Protein AF-A0A317VTD8-F1 (afdb_monomer_lite)

Secondary structure (DSSP, 8-state):
--GGGGGS---------------PPP---TTTTS-HHHHHHHHHHHHGGGGHHHHHHHHHHHHHH-TT-SS-HHHHHHHHHHHHHS--SS------------TT--GGGGGGGTSGGG--HHHHHHHHHHHHHHHHTT--GGGG-STTHHHHHHHHHHHHHHHHHHHHHHHHHHS---HHHHHHHHHHHHHHHHHS-TT-HHHHHHHHHHHHHHHHTTTTTT-S---HHHHHHHHHHHHHHHHHHHHHHHHHHHHHHHHHHHS---HHHHHHHHHHHHHHHHHHHTS-GGGS--GGGGGTT--HHHHHHHHHHHHHHHHHHHHHHHHHHHH-GGGHHHHHHHHHHHHHHHHHHHHH-SSGGGSSS-GGGGGG-SS--------HHHHHHHHHHHHHHHHT--

Organism: NCBI:txid1450535

pLDDT: mean 75.21, std 20.93, range [24.88, 95.81]

Sequence (402 aa):
MSFVDALAEDREMGSISASPLSFERPDYSGLASLPPYWVYKTREVLQCLDDLSTIYQLVREFYDVSQAAAVPAPLILNALEQMYIEDIQHPQITTLSSLVIPNRLEGNAFHELSTGKQLRLDIIGVLCAIAGQACCFALGQDKFRGPTGAARRAEFPKRMMVINDLVTTICRMVTLTNDLTIWTLHESVLISSLVHSYPSSVTWHRLGGLSTSIFEMGLHRDFGNPPIFLRESRHQVHRRSSWNRVRFLMSTFWEEILELSLDYPSSKTADQLRDISRRCQPTWESLPGHLHFSPTCWMQGLPVSVCLMLTLAYLTYLYNEFLMERLLVRHDPHSGNQLLDVSMKILSTVLTVAQHREHTLLLYGFPSASHTRNGKTLPYKGARGALIRDVSVFTSRLETIS

Radius of gyration: 23.27 Å; chains: 1; bounding box: 55×65×68 Å

Foldseek 3Di:
DDPLVLQDPPPDDDDDDDDDDDDDDDDAPQLVPDDPVLNVVVVVLVVVCVCLVLLLQLLVVLVVQDLAQLADPLLLNLLSVQCVVPVPPDAPCHDLDEQDDDQPDDSNCNSVCCHDNNPALLSSLLSLLSSLLSLLLVGSLVVQDDDCSVVCSLCSLVSSLVSLVSSLVSSVVRYDLDLSNLSSLLSNLVSCCSNVNLADPVSVVSLVVSSVSCVVVPLSVLDDDHHPSSSSSSVSSVVSSLLSVLLSVLVVLVVQLVVLVPDDDDPVSLVSLVVSVVVLVVVVVSHPPQLAADLCCVVPPDRPNSNVSSLVSVLSSLVSQLSSLVSNCVVPVVSCPSNVVSVVVNLVSVVSVVVVDDRNPSNDRDSPVVVPPPDDDDPDDDDPVVSVVVVVVVVVSVVVPD

Structure (mmCIF, N/CA/C/O backbone):
data_AF-A0A317VTD8-F1
#
_entry.id   AF-A0A317VTD8-F1
#
loop_
_atom_site.group_PDB
_atom_site.id
_atom_site.type_symbol
_atom_site.label_atom_id
_atom_site.label_alt_id
_atom_site.label_comp_id
_atom_site.label_asym_id
_atom_site.label_entity_id
_atom_site.label_seq_id
_atom_site.pdbx_PDB_ins_code
_atom_site.Cartn_x
_atom_site.Cartn_y
_atom_site.Cartn_z
_atom_site.occupancy
_atom_site.B_iso_or_equiv
_atom_site.auth_seq_id
_atom_site.auth_comp_id
_atom_site.auth_asym_id
_atom_site.auth_atom_id
_atom_site.pdbx_PDB_model_num
ATOM 1 N N . MET A 1 1 ? 15.425 -22.723 -1.576 1.00 32.25 1 MET A N 1
ATOM 2 C CA . MET A 1 1 ? 14.014 -22.350 -1.382 1.00 32.25 1 MET A CA 1
ATOM 3 C C . MET A 1 1 ? 13.841 -21.010 -2.067 1.00 32.25 1 MET A C 1
ATOM 5 O O . MET A 1 1 ? 14.372 -20.016 -1.586 1.00 32.25 1 MET A O 1
ATOM 9 N N . SER A 1 2 ? 13.305 -21.033 -3.283 1.00 29.88 2 SER A N 1
ATOM 10 C CA . SER A 1 2 ? 13.104 -19.845 -4.109 1.00 29.88 2 SER A CA 1
ATOM 11 C C . SER A 1 2 ? 11.968 -19.012 -3.519 1.00 29.88 2 SER A C 1
ATOM 13 O O . SER A 1 2 ? 11.004 -19.564 -2.998 1.00 29.88 2 SER A O 1
ATOM 15 N N . PHE A 1 3 ? 12.040 -17.684 -3.617 1.00 34.22 3 PHE A N 1
ATOM 16 C CA . PHE A 1 3 ? 10.937 -16.789 -3.237 1.00 34.22 3 PHE A CA 1
ATOM 17 C C . PHE A 1 3 ? 9.629 -17.122 -3.988 1.00 34.22 3 PHE A C 1
ATOM 19 O O . PHE A 1 3 ? 8.538 -16.889 -3.472 1.00 34.22 3 PHE A O 1
ATOM 26 N N . VAL A 1 4 ? 9.748 -17.733 -5.173 1.00 39.44 4 VAL A N 1
ATOM 27 C CA . VAL A 1 4 ? 8.636 -18.240 -5.991 1.00 39.44 4 VAL A CA 1
ATOM 28 C C . VAL A 1 4 ? 7.929 -19.432 -5.330 1.00 39.44 4 VAL A C 1
ATOM 30 O O . VAL A 1 4 ? 6.712 -19.551 -5.451 1.00 39.44 4 VAL A O 1
ATOM 33 N N . ASP A 1 5 ? 8.638 -20.254 -4.548 1.00 39.16 5 ASP A N 1
ATOM 34 C CA . ASP A 1 5 ? 8.056 -21.426 -3.872 1.00 39.16 5 ASP A CA 1
ATOM 35 C C . ASP A 1 5 ? 6.982 -21.005 -2.849 1.00 39.16 5 ASP A C 1
ATOM 37 O O . ASP A 1 5 ? 6.020 -21.727 -2.621 1.00 39.16 5 ASP A O 1
ATOM 41 N N . ALA A 1 6 ? 7.080 -19.794 -2.282 1.00 41.59 6 ALA A N 1
ATOM 42 C CA . ALA A 1 6 ? 6.086 -19.245 -1.352 1.00 41.59 6 ALA A CA 1
ATOM 43 C C . ALA A 1 6 ? 4.778 -18.770 -2.029 1.00 41.59 6 ALA A C 1
ATOM 45 O O . ALA A 1 6 ? 3.864 -18.311 -1.334 1.00 41.59 6 ALA A O 1
ATOM 46 N N . LEU A 1 7 ? 4.710 -18.816 -3.366 1.00 38.84 7 LEU A N 1
ATOM 47 C CA . LEU A 1 7 ? 3.537 -18.486 -4.185 1.00 38.84 7 LEU A CA 1
ATOM 48 C C . LEU A 1 7 ? 2.887 -19.722 -4.824 1.00 38.84 7 LEU A C 1
ATOM 50 O O . LEU A 1 7 ? 1.801 -19.594 -5.392 1.00 38.84 7 LEU A O 1
ATOM 54 N N . ALA A 1 8 ? 3.521 -20.895 -4.743 1.00 35.47 8 ALA A N 1
ATOM 55 C CA . ALA A 1 8 ? 2.898 -22.136 -5.168 1.00 35.47 8 ALA A CA 1
ATOM 56 C C . ALA A 1 8 ? 1.787 -22.493 -4.171 1.00 35.47 8 ALA A C 1
ATOM 58 O O . ALA A 1 8 ? 2.017 -22.598 -2.967 1.00 35.47 8 ALA A O 1
ATOM 59 N N . GLU A 1 9 ? 0.558 -22.644 -4.663 1.00 40.12 9 GLU A N 1
ATOM 60 C CA . GLU A 1 9 ? -0.492 -23.305 -3.895 1.00 40.12 9 GLU A CA 1
ATOM 61 C C . GLU A 1 9 ? -0.013 -24.733 -3.605 1.00 40.12 9 GLU A C 1
ATOM 63 O O . GLU A 1 9 ? 0.012 -25.568 -4.511 1.00 40.12 9 GLU A O 1
ATOM 68 N N . ASP A 1 10 ? 0.375 -25.014 -2.358 1.00 34.28 10 ASP A N 1
ATOM 69 C CA . ASP A 1 10 ? 0.627 -26.373 -1.872 1.00 34.28 10 ASP A CA 1
ATOM 70 C C . ASP A 1 10 ? -0.688 -27.172 -1.923 1.00 34.28 10 ASP A C 1
ATOM 72 O O . ASP A 1 10 ? -1.404 -27.349 -0.934 1.00 34.28 10 ASP A O 1
ATOM 76 N N . ARG A 1 11 ? -1.024 -27.680 -3.110 1.00 36.53 11 ARG A N 1
ATOM 77 C CA . ARG A 1 11 ? -1.939 -28.805 -3.295 1.00 36.53 11 ARG A CA 1
ATOM 78 C C . ARG A 1 11 ? -1.174 -30.090 -3.013 1.00 36.53 11 ARG A C 1
ATOM 80 O O . ARG A 1 11 ? -0.923 -30.836 -3.942 1.00 36.53 11 ARG A O 1
ATOM 87 N N . GLU A 1 12 ? -0.793 -30.331 -1.761 1.00 36.34 12 GLU A N 1
ATOM 88 C CA . GLU A 1 12 ? -0.499 -31.673 -1.233 1.00 36.34 12 GLU A CA 1
ATOM 89 C C . GLU A 1 12 ? -0.098 -31.599 0.251 1.00 36.34 12 GLU A C 1
ATOM 91 O O . GLU A 1 12 ? 1.065 -31.684 0.624 1.00 36.34 12 GLU A O 1
ATOM 96 N N . MET A 1 13 ? -1.085 -31.495 1.145 1.00 30.84 13 MET A N 1
ATOM 97 C CA . MET A 1 13 ? -0.959 -32.081 2.483 1.00 30.84 13 MET A CA 1
ATOM 98 C C . MET A 1 13 ? -2.260 -32.794 2.826 1.00 30.84 13 MET A C 1
ATOM 100 O O . MET A 1 13 ? -3.324 -32.185 2.932 1.00 30.84 13 MET A O 1
ATOM 104 N N . GLY A 1 14 ? -2.150 -34.119 2.927 1.00 29.19 14 GLY A N 1
ATOM 105 C CA . GLY A 1 14 ? -3.244 -35.032 3.208 1.00 29.19 14 GLY A CA 1
ATOM 106 C C . GLY A 1 14 ? -3.992 -34.698 4.496 1.00 29.19 14 GLY A C 1
ATOM 107 O O . GLY A 1 14 ? -3.457 -34.134 5.450 1.00 29.19 14 GLY A O 1
ATOM 108 N N . SER A 1 15 ? -5.262 -35.088 4.500 1.00 28.53 15 SER A N 1
ATOM 109 C CA . SER A 1 15 ? -6.186 -34.997 5.621 1.00 28.53 15 SER A CA 1
ATOM 110 C C . SER A 1 15 ? -5.632 -35.699 6.866 1.00 28.53 15 SER A C 1
ATOM 112 O O . SER A 1 15 ? -5.731 -36.919 6.992 1.00 28.53 15 SER A O 1
ATOM 114 N N . ILE A 1 16 ? -5.101 -34.932 7.814 1.00 28.11 16 ILE A N 1
ATOM 115 C CA . ILE A 1 16 ? -4.923 -35.393 9.190 1.00 28.11 16 ILE A CA 1
ATOM 116 C C . ILE A 1 16 ? -6.084 -34.810 9.991 1.00 28.11 16 ILE A C 1
ATOM 118 O O . ILE A 1 16 ? -6.172 -33.599 10.189 1.00 28.11 16 ILE A O 1
ATOM 122 N N . SER A 1 17 ? -7.010 -35.672 10.418 1.00 27.69 17 SER A N 1
ATOM 123 C CA . SER A 1 17 ? -8.081 -35.286 11.334 1.00 27.69 17 SER A CA 1
ATOM 124 C C . SER A 1 17 ? -7.465 -34.905 12.681 1.00 27.69 17 SER A C 1
ATOM 126 O O . SER A 1 17 ? -7.023 -35.773 13.436 1.00 27.69 17 SER A O 1
ATOM 128 N N . ALA A 1 18 ? -7.418 -33.613 12.990 1.00 28.67 18 ALA A N 1
ATOM 129 C CA . ALA A 1 18 ? -7.056 -33.147 14.319 1.00 28.67 18 ALA A CA 1
ATOM 130 C C . ALA A 1 18 ? -8.301 -33.193 15.218 1.00 28.67 18 ALA A C 1
ATOM 132 O O . ALA A 1 18 ? -9.236 -32.411 15.046 1.00 28.67 18 ALA A O 1
ATOM 133 N N . SER A 1 19 ? -8.319 -34.130 16.166 1.00 24.88 19 SER A N 1
ATOM 134 C CA . SER A 1 19 ? -9.249 -34.116 17.298 1.00 24.88 19 SER A CA 1
ATOM 135 C C . SER A 1 19 ? -9.082 -32.814 18.099 1.00 24.88 19 SER A C 1
ATOM 137 O O . SER A 1 19 ? -7.954 -32.329 18.227 1.00 24.88 19 SER A O 1
ATOM 139 N N . PRO A 1 20 ? -10.159 -32.234 18.658 1.00 28.45 20 PRO A N 1
ATOM 140 C CA . PRO A 1 20 ? -10.077 -30.955 19.350 1.00 28.45 20 PRO A CA 1
ATOM 141 C C . PRO A 1 20 ? -9.345 -31.126 20.687 1.00 28.45 20 PRO A C 1
ATOM 143 O O . PRO A 1 20 ? -9.896 -31.659 21.648 1.00 28.45 20 PRO A O 1
ATOM 146 N N . LEU A 1 21 ? -8.091 -30.673 20.749 1.00 26.69 21 LEU A N 1
ATOM 147 C CA . LEU A 1 21 ? -7.381 -30.479 22.010 1.00 26.69 21 LEU A CA 1
ATOM 148 C C . LEU A 1 21 ? -8.051 -29.327 22.767 1.00 26.69 21 LEU A C 1
ATOM 150 O O . LEU A 1 21 ? -8.061 -28.183 22.310 1.00 26.69 21 LEU A O 1
ATOM 154 N N . SER A 1 22 ? -8.632 -29.642 23.922 1.00 26.50 22 SER A N 1
ATOM 155 C CA . SER A 1 22 ? -9.149 -28.674 24.884 1.00 26.50 22 SER A CA 1
ATOM 156 C C . SER A 1 22 ? -7.995 -27.843 25.447 1.00 26.50 22 SER A C 1
ATOM 158 O O . SER A 1 22 ? -7.256 -28.308 26.311 1.00 26.50 22 SER A O 1
ATOM 160 N N . PHE A 1 23 ? -7.835 -26.620 24.946 1.00 29.66 23 PHE A N 1
ATOM 161 C CA . PHE A 1 23 ? -6.945 -25.626 25.537 1.00 29.66 23 PHE A CA 1
ATOM 162 C C . PHE A 1 23 ? -7.662 -24.937 26.703 1.00 29.66 23 PHE A C 1
ATOM 164 O O . PHE A 1 23 ? -8.643 -24.216 26.501 1.00 29.66 23 PHE A O 1
ATOM 171 N N . GLU A 1 24 ? -7.175 -25.156 27.924 1.00 29.59 24 GLU A N 1
ATOM 172 C CA . GLU A 1 24 ? -7.496 -24.305 29.072 1.00 29.59 24 GLU A CA 1
ATOM 173 C C . GLU A 1 24 ? -7.080 -22.858 28.755 1.00 29.59 24 GLU A C 1
ATOM 175 O O . GLU A 1 24 ? -5.969 -22.604 28.283 1.00 29.59 24 GLU A O 1
ATOM 180 N N . ARG A 1 25 ? -7.997 -21.902 28.954 1.00 31.23 25 ARG A N 1
ATOM 181 C CA . ARG A 1 25 ? -7.759 -20.472 28.703 1.00 31.23 25 ARG A CA 1
ATOM 182 C C . ARG A 1 25 ? -6.879 -19.881 29.810 1.00 31.23 25 ARG A C 1
ATOM 184 O O . ARG A 1 25 ? -7.299 -19.931 30.964 1.00 31.23 25 ARG A O 1
ATOM 191 N N . PRO A 1 26 ? -5.744 -19.240 29.490 1.00 35.00 26 PRO A N 1
ATOM 192 C CA . PRO A 1 26 ? -5.044 -18.391 30.446 1.00 35.00 26 PRO A CA 1
ATOM 193 C C . PRO A 1 26 ? -5.831 -17.094 30.681 1.00 35.00 26 PRO A C 1
ATOM 195 O O . PRO A 1 26 ? -6.400 -16.522 29.747 1.00 35.00 26 PRO A O 1
ATOM 198 N N . ASP A 1 27 ? -5.847 -16.627 31.927 1.00 35.19 27 ASP A N 1
ATOM 199 C CA . ASP A 1 27 ? -6.399 -15.327 32.313 1.00 35.19 27 ASP A CA 1
ATOM 200 C C . ASP A 1 27 ? -5.453 -14.209 31.837 1.00 35.19 27 ASP A C 1
ATOM 202 O O . ASP A 1 27 ? -4.336 -14.063 32.335 1.00 35.19 27 ASP A O 1
ATOM 206 N N . TYR A 1 28 ? -5.875 -13.422 30.842 1.00 45.84 28 TYR A N 1
ATOM 207 C CA . TYR A 1 28 ? -5.074 -12.338 30.261 1.00 45.84 28 TYR A CA 1
ATOM 208 C C . TYR A 1 28 ? -5.593 -10.964 30.700 1.00 45.84 28 TYR A C 1
ATOM 210 O O . TYR A 1 28 ? -6.400 -10.328 30.019 1.00 45.84 28 TYR A O 1
ATOM 218 N N . SER A 1 29 ? -5.071 -10.438 31.809 1.00 48.91 29 SER A N 1
ATOM 219 C CA . SER A 1 29 ? -5.146 -9.004 32.118 1.00 48.91 29 SER A CA 1
ATOM 220 C C . SER A 1 29 ? -4.125 -8.237 31.258 1.00 48.91 29 SER A C 1
ATOM 222 O O . SER A 1 29 ? -3.055 -7.859 31.731 1.00 48.91 29 SER A O 1
ATOM 224 N N . GLY A 1 30 ? -4.415 -8.054 29.966 1.00 55.47 30 GLY A N 1
ATOM 225 C CA . GLY A 1 30 ? -3.391 -7.771 28.945 1.00 55.47 30 GLY A CA 1
ATOM 226 C C . GLY A 1 30 ? -2.554 -6.483 29.082 1.00 55.47 30 GLY A C 1
ATOM 227 O O . GLY A 1 30 ? -1.444 -6.434 28.564 1.00 55.47 30 GLY A O 1
ATOM 228 N N . LEU A 1 31 ? -3.004 -5.445 29.802 1.00 55.16 31 LEU A N 1
ATOM 229 C CA . LEU A 1 31 ? -2.137 -4.284 30.095 1.00 55.16 31 LEU A CA 1
ATOM 230 C C . LEU A 1 31 ? -1.231 -4.495 31.312 1.00 55.16 31 LEU A C 1
ATOM 232 O O . LEU A 1 31 ? -0.148 -3.921 31.367 1.00 55.16 31 LEU A O 1
ATOM 236 N N . ALA A 1 32 ? -1.656 -5.312 32.279 1.00 56.84 32 ALA A N 1
ATOM 237 C CA . ALA A 1 32 ? -0.877 -5.593 33.483 1.00 56.84 32 ALA A CA 1
ATOM 238 C C . ALA A 1 32 ? 0.307 -6.538 33.204 1.00 56.84 32 ALA A C 1
ATOM 240 O O . ALA A 1 32 ? 1.248 -6.589 33.990 1.00 56.84 32 ALA A O 1
ATOM 241 N N . SER A 1 33 ? 0.282 -7.252 32.073 1.00 65.12 33 SER A N 1
ATOM 242 C CA . SER A 1 33 ? 1.381 -8.100 31.599 1.00 65.12 33 SER A CA 1
ATOM 243 C C . SER A 1 33 ? 2.457 -7.348 30.806 1.00 65.12 33 SER A C 1
ATOM 245 O O . SER A 1 33 ? 3.494 -7.932 30.496 1.00 65.12 33 SER A O 1
ATOM 247 N N . LEU A 1 34 ? 2.238 -6.077 30.444 1.00 75.75 34 LEU A N 1
ATOM 248 C CA . LEU A 1 34 ? 3.208 -5.298 29.672 1.00 75.75 34 LEU A CA 1
ATOM 249 C C . LEU A 1 34 ? 4.317 -4.720 30.568 1.00 75.75 34 LEU A C 1
ATOM 251 O O . LEU A 1 34 ? 4.024 -4.155 31.624 1.00 75.75 34 LEU A O 1
ATOM 255 N N . PRO A 1 35 ? 5.590 -4.749 30.129 1.00 83.06 35 PRO A N 1
ATOM 256 C CA . PRO A 1 35 ? 6.659 -4.019 30.803 1.00 83.06 35 PRO A CA 1
ATOM 257 C C . PRO A 1 35 ? 6.344 -2.512 30.927 1.00 83.06 35 PRO A C 1
ATOM 259 O O . PRO A 1 35 ? 5.775 -1.938 29.991 1.00 83.06 35 PRO A O 1
ATOM 262 N N . PRO A 1 36 ? 6.781 -1.822 32.005 1.00 83.81 36 PRO A N 1
ATOM 263 C CA . PRO A 1 36 ? 6.449 -0.411 32.256 1.00 83.81 36 PRO A CA 1
ATOM 264 C C . PRO A 1 36 ? 6.769 0.541 31.093 1.00 83.81 36 PRO A C 1
ATOM 266 O O . PRO A 1 36 ? 6.035 1.496 30.839 1.00 83.81 36 PRO A O 1
ATOM 269 N N . TYR A 1 37 ? 7.841 0.253 30.348 1.00 86.06 37 TYR A N 1
ATOM 270 C CA . TYR A 1 37 ? 8.220 0.994 29.143 1.00 86.06 37 TYR A CA 1
ATOM 271 C C . TYR A 1 37 ? 7.107 1.001 28.081 1.00 86.06 37 TYR A C 1
ATOM 273 O O . TYR A 1 37 ? 6.781 2.049 27.523 1.00 86.06 37 TYR A O 1
ATOM 281 N N . TRP A 1 38 ? 6.477 -0.149 27.832 1.00 84.56 38 TRP A N 1
ATOM 282 C CA . TRP A 1 38 ? 5.427 -0.289 26.820 1.00 84.56 38 TRP A CA 1
ATOM 283 C C . TRP A 1 38 ? 4.096 0.319 27.268 1.00 84.56 38 TRP A C 1
ATOM 285 O O . TRP A 1 38 ? 3.359 0.863 26.444 1.00 84.56 38 TRP A O 1
ATOM 295 N N . VAL A 1 39 ? 3.827 0.340 28.576 1.00 82.25 39 VAL A N 1
ATOM 296 C CA . VAL A 1 39 ? 2.699 1.095 29.146 1.00 82.25 39 VAL A CA 1
ATOM 297 C C . VAL A 1 39 ? 2.871 2.595 28.890 1.00 82.25 39 VAL A C 1
ATOM 299 O O . VAL A 1 39 ? 1.934 3.258 28.449 1.00 82.25 39 VAL A O 1
ATOM 302 N N . TYR A 1 40 ? 4.079 3.138 29.085 1.00 83.44 40 TYR A N 1
ATOM 303 C CA . TYR A 1 40 ? 4.370 4.534 28.743 1.00 83.44 40 TYR A CA 1
ATOM 304 C C . TYR A 1 40 ? 4.215 4.801 27.238 1.00 83.44 40 TYR A C 1
ATOM 306 O O . TYR A 1 40 ? 3.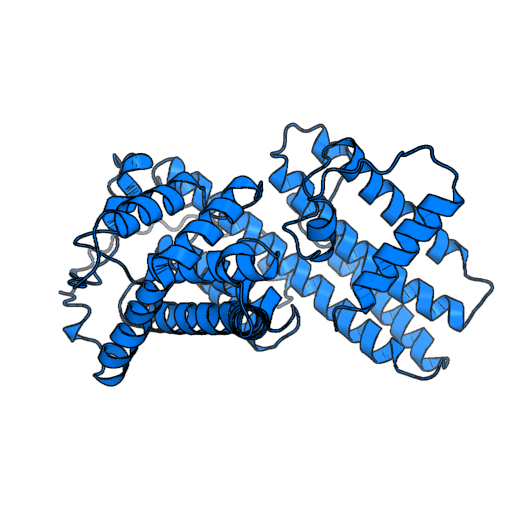546 5.760 26.857 1.00 83.44 40 TYR A O 1
ATOM 314 N N . LYS A 1 41 ? 4.754 3.927 26.377 1.00 87.06 41 LYS A N 1
ATOM 315 C CA . LYS A 1 41 ? 4.614 4.051 24.915 1.00 87.06 41 LYS A CA 1
ATOM 316 C C . LYS A 1 41 ? 3.170 3.967 24.428 1.00 87.06 41 LYS A C 1
ATOM 318 O O . LYS A 1 41 ? 2.825 4.596 23.435 1.00 87.06 41 LYS A O 1
ATOM 323 N N . THR A 1 42 ? 2.299 3.278 25.156 1.00 83.69 42 THR A N 1
ATOM 324 C CA . THR A 1 42 ? 0.864 3.268 24.855 1.00 83.69 42 THR A CA 1
ATOM 325 C C . THR A 1 42 ? 0.245 4.664 25.002 1.00 83.69 42 THR A C 1
ATOM 327 O O . THR A 1 42 ? -0.616 5.041 24.214 1.00 83.69 42 THR A O 1
ATOM 330 N N . ARG A 1 43 ? 0.722 5.487 25.946 1.00 83.06 43 ARG A N 1
ATOM 331 C CA . ARG A 1 43 ? 0.288 6.889 26.062 1.00 83.06 43 ARG A CA 1
ATOM 332 C C . ARG A 1 43 ? 0.716 7.721 24.853 1.00 83.06 43 ARG A C 1
ATOM 334 O O . ARG A 1 43 ? -0.063 8.545 24.399 1.00 83.06 43 ARG A O 1
ATOM 341 N N . GLU A 1 44 ? 1.916 7.488 24.324 1.00 86.62 44 GLU A N 1
ATOM 342 C CA . GLU A 1 44 ? 2.402 8.143 23.098 1.00 86.62 44 GLU A CA 1
ATOM 343 C C . GLU A 1 44 ? 1.549 7.765 21.880 1.00 86.62 44 GLU A C 1
ATOM 345 O O . GLU A 1 44 ? 1.218 8.622 21.066 1.00 86.62 44 GLU A O 1
ATOM 350 N N . VAL A 1 45 ? 1.104 6.505 21.795 1.00 88.56 45 VAL A N 1
ATOM 351 C CA . VAL A 1 45 ? 0.114 6.089 20.790 1.00 88.56 45 VAL A CA 1
ATOM 352 C C . VAL A 1 45 ? -1.182 6.876 20.956 1.00 88.56 45 VAL A C 1
ATOM 354 O O . VAL A 1 45 ? -1.689 7.415 19.982 1.00 88.56 45 VAL A O 1
ATOM 357 N N . LEU A 1 46 ? -1.709 7.002 22.173 1.00 87.25 46 LEU A N 1
ATOM 358 C CA . LEU A 1 46 ? -2.952 7.742 22.408 1.00 87.25 46 LEU A CA 1
ATOM 359 C C . LEU A 1 46 ? -2.828 9.245 22.118 1.00 87.25 46 LEU A C 1
ATOM 361 O O . LEU A 1 46 ? -3.797 9.842 21.667 1.00 87.25 46 LEU A O 1
ATOM 365 N N . GLN A 1 47 ? -1.647 9.843 22.290 1.00 87.75 47 GLN A N 1
ATOM 366 C CA . GLN A 1 47 ? -1.389 11.239 21.907 1.00 87.75 47 GLN A CA 1
ATOM 367 C C . GLN A 1 47 ? -1.561 11.487 20.401 1.00 87.75 47 GLN A C 1
ATOM 369 O O . GLN A 1 47 ? -1.782 12.620 19.990 1.00 87.75 47 GLN A O 1
ATOM 374 N N . CYS A 1 48 ? -1.514 10.454 19.549 1.00 87.69 48 CYS A N 1
ATOM 375 C CA . CYS A 1 48 ? -1.834 10.639 18.131 1.00 87.69 48 CYS A CA 1
ATOM 376 C C . CYS A 1 48 ? -3.296 11.065 17.903 1.00 87.69 48 CYS A C 1
ATOM 378 O O . CYS A 1 48 ? -3.600 11.662 16.869 1.00 87.69 48 CYS A O 1
ATOM 380 N N . LEU A 1 49 ? -4.187 10.799 18.868 1.00 85.94 49 LEU A N 1
ATOM 381 C CA . LEU A 1 49 ? -5.591 11.199 18.813 1.00 85.94 49 LEU A CA 1
ATOM 382 C C . LEU A 1 49 ? -5.772 12.717 18.973 1.00 85.94 49 LEU A C 1
ATOM 384 O O . LEU A 1 49 ? -6.815 13.235 18.589 1.00 85.94 49 LEU A O 1
ATOM 388 N N . ASP A 1 50 ? -4.750 13.460 19.410 1.00 87.44 50 ASP A N 1
ATOM 389 C CA . ASP A 1 50 ? -4.768 14.929 19.351 1.00 87.44 50 ASP A CA 1
ATOM 390 C C . ASP A 1 50 ? -4.901 15.422 17.892 1.00 87.44 50 ASP A C 1
ATOM 392 O O . ASP A 1 50 ? -5.537 16.438 17.608 1.00 87.44 50 ASP A O 1
ATOM 396 N N . ASP A 1 51 ? -4.360 14.654 16.939 1.00 89.50 51 ASP A N 1
ATOM 397 C CA . ASP A 1 51 ? -4.468 14.893 15.498 1.00 89.50 51 ASP A CA 1
ATOM 398 C C . ASP A 1 51 ? -5.716 14.203 14.878 1.00 89.50 51 ASP A C 1
ATOM 400 O O . ASP A 1 51 ? -5.842 14.150 13.648 1.00 89.50 51 ASP A O 1
ATOM 404 N N . LEU A 1 52 ? -6.676 13.701 15.680 1.00 90.81 52 LEU A N 1
ATOM 405 C CA . LEU A 1 52 ? -7.824 12.903 15.204 1.00 90.81 52 LEU A CA 1
ATOM 406 C C . LEU A 1 52 ? -8.673 13.637 14.161 1.00 90.81 52 LEU A C 1
ATOM 408 O O . LEU A 1 52 ? -9.119 13.022 13.201 1.00 90.81 52 LEU A O 1
ATOM 412 N N . SER A 1 53 ? -8.847 14.955 14.275 1.00 92.06 53 SER A N 1
ATOM 413 C CA . SER A 1 53 ? -9.557 15.759 13.261 1.00 92.06 53 SER A CA 1
ATOM 414 C C . SER A 1 53 ? -8.876 15.725 11.884 1.00 92.06 53 SER A C 1
ATOM 416 O O . SER A 1 53 ? -9.543 15.762 10.847 1.00 92.06 53 SER A O 1
ATOM 418 N N . THR A 1 54 ? -7.544 15.661 11.860 1.00 93.44 54 THR A N 1
ATOM 419 C CA . THR A 1 54 ? -6.752 15.553 10.628 1.00 93.44 54 THR A CA 1
ATOM 420 C C . THR A 1 54 ? -6.796 14.124 10.093 1.00 93.44 54 THR A C 1
ATOM 422 O O . THR A 1 54 ? -7.045 13.930 8.904 1.00 93.44 54 THR A O 1
ATOM 425 N N . ILE A 1 55 ? -6.629 13.129 10.973 1.00 95.06 55 ILE A N 1
ATOM 426 C CA . ILE A 1 55 ? -6.758 11.700 10.643 1.00 95.06 55 ILE A CA 1
ATOM 427 C C . ILE A 1 55 ? -8.139 11.423 10.039 1.00 95.06 55 ILE A C 1
ATOM 429 O O . ILE A 1 55 ? -8.231 10.805 8.983 1.00 95.06 55 ILE A O 1
ATOM 433 N N . TYR A 1 56 ? -9.199 11.950 10.653 1.00 94.31 56 TYR A N 1
ATOM 434 C CA . TYR A 1 56 ? -10.582 11.772 10.226 1.00 94.31 56 TYR A CA 1
ATOM 435 C C . TYR A 1 56 ? -10.801 12.203 8.778 1.00 94.31 56 TYR A C 1
ATOM 437 O O . TYR A 1 56 ? -11.284 11.423 7.956 1.00 94.31 56 TYR A O 1
ATOM 445 N N . GLN A 1 57 ? -10.402 13.431 8.440 1.00 94.25 57 GLN A N 1
ATOM 446 C CA . GLN A 1 57 ? -10.564 13.934 7.080 1.00 94.25 57 GLN A CA 1
ATOM 447 C C . GLN A 1 57 ? -9.715 13.147 6.079 1.00 94.25 57 GLN A C 1
ATOM 449 O O . GLN A 1 57 ? -10.210 12.784 5.016 1.00 94.25 57 GLN A O 1
ATOM 454 N N . LEU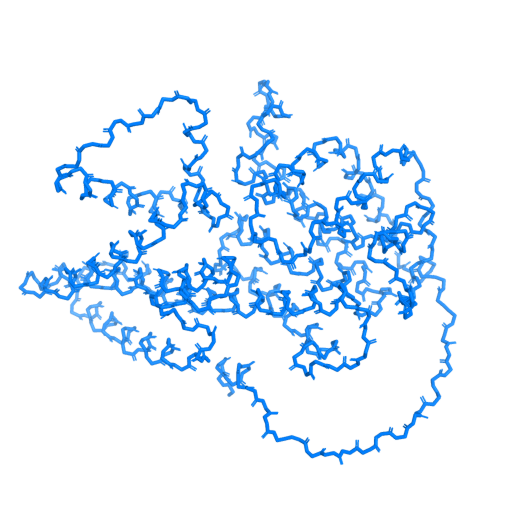 A 1 58 ? -8.456 12.859 6.417 1.00 93.31 58 LEU A N 1
ATOM 455 C CA . LEU A 1 58 ? -7.546 12.133 5.532 1.00 93.31 58 LEU A CA 1
ATOM 456 C C . LEU A 1 58 ? -8.046 10.720 5.220 1.00 93.31 58 LEU A C 1
ATOM 458 O O . LEU A 1 58 ? -8.012 10.308 4.064 1.00 93.31 58 LEU A O 1
ATOM 462 N N . VAL A 1 59 ? -8.540 9.992 6.224 1.00 94.75 59 VAL A N 1
ATOM 463 C CA . VAL A 1 59 ? -9.087 8.642 6.036 1.00 94.75 59 VAL A CA 1
ATOM 464 C C . VAL A 1 59 ? -10.371 8.682 5.206 1.00 94.75 59 VAL A C 1
ATOM 466 O O . VAL A 1 59 ? -10.531 7.857 4.309 1.00 94.75 59 VAL A O 1
ATOM 469 N N . ARG A 1 60 ? -11.266 9.652 5.433 1.00 93.38 60 ARG A N 1
ATOM 470 C CA . ARG A 1 60 ? -12.472 9.808 4.602 1.00 93.38 60 ARG A CA 1
ATOM 471 C C . ARG A 1 60 ? -12.134 10.114 3.148 1.00 93.38 60 ARG A C 1
ATOM 473 O O . ARG A 1 60 ? -12.572 9.381 2.269 1.00 93.38 60 ARG A O 1
ATOM 480 N N . GLU A 1 61 ? -11.294 11.120 2.904 1.00 89.69 61 GLU A N 1
ATOM 481 C CA . GLU A 1 61 ? -10.855 11.459 1.545 1.00 89.69 61 GLU A CA 1
ATOM 482 C C . GLU A 1 61 ? -10.141 10.281 0.869 1.00 89.69 61 GLU A C 1
ATOM 484 O O . GLU A 1 61 ? -10.286 10.076 -0.337 1.00 89.69 61 GLU A O 1
ATOM 489 N N . PHE A 1 62 ? -9.391 9.480 1.634 1.00 88.69 62 PHE A N 1
ATOM 490 C CA . PHE A 1 62 ? -8.787 8.258 1.119 1.00 88.69 62 PHE A CA 1
ATOM 491 C C . PHE A 1 62 ? -9.850 7.286 0.617 1.00 88.69 62 PHE A C 1
ATOM 493 O O . PHE A 1 62 ? -9.749 6.849 -0.522 1.00 88.69 62 PHE A O 1
ATOM 500 N N . TYR A 1 63 ? -10.875 6.966 1.409 1.00 88.19 63 TYR A N 1
ATOM 501 C CA . TYR A 1 63 ? -11.927 6.032 0.992 1.00 88.19 63 TYR A CA 1
ATOM 502 C C . TYR A 1 63 ? -12.858 6.591 -0.095 1.00 88.19 63 TYR A C 1
ATOM 504 O O . TYR A 1 63 ? -13.356 5.810 -0.903 1.00 88.19 63 TYR A O 1
ATOM 512 N N . ASP A 1 64 ? -13.035 7.912 -0.176 1.00 85.56 64 ASP A N 1
ATOM 513 C CA . ASP A 1 64 ? -13.825 8.558 -1.235 1.00 85.56 64 ASP A CA 1
ATOM 514 C C . ASP A 1 64 ? -13.192 8.369 -2.622 1.00 85.56 64 ASP A C 1
ATOM 516 O O . ASP A 1 64 ? -13.887 8.233 -3.632 1.00 85.56 64 ASP A O 1
ATOM 520 N N . VAL A 1 65 ? -11.858 8.355 -2.686 1.00 76.75 65 VAL A N 1
ATOM 521 C CA . VAL A 1 65 ? -11.118 8.268 -3.952 1.00 76.75 65 VAL A CA 1
ATOM 522 C C . VAL A 1 65 ? -10.552 6.854 -4.177 1.00 76.75 65 VAL A C 1
ATOM 524 O O . VAL A 1 65 ? -10.410 6.408 -5.320 1.00 76.75 65 VAL A O 1
ATOM 527 N N . SER A 1 66 ? -10.266 6.103 -3.109 1.00 75.56 66 SER A N 1
ATOM 528 C CA . SER A 1 66 ? -9.702 4.753 -3.166 1.00 75.56 66 SER A CA 1
ATOM 529 C C . SER A 1 66 ? -10.735 3.729 -3.604 1.00 75.56 66 SER A C 1
ATOM 531 O O . SER A 1 66 ? -11.561 3.249 -2.837 1.00 75.56 66 SER A O 1
ATOM 533 N N . GLN A 1 67 ? -10.604 3.273 -4.843 1.00 66.62 67 GLN A N 1
ATOM 534 C CA . GLN A 1 67 ? -11.371 2.139 -5.367 1.00 66.62 67 GLN A CA 1
ATOM 535 C C . GLN A 1 67 ? -10.773 0.791 -4.941 1.00 66.62 67 GLN A C 1
ATOM 537 O O . GLN A 1 67 ? -11.086 -0.250 -5.510 1.00 66.62 67 GLN A O 1
ATOM 542 N N . ALA A 1 68 ? -9.820 0.822 -4.013 1.00 66.81 68 ALA A N 1
ATOM 543 C CA . ALA A 1 68 ? -8.775 -0.169 -3.928 1.00 66.81 68 ALA A CA 1
ATOM 544 C C . ALA A 1 68 ? -8.178 -0.329 -2.528 1.00 66.81 68 ALA A C 1
ATOM 546 O O . ALA A 1 68 ? -7.065 -0.835 -2.387 1.00 66.81 68 ALA A O 1
ATOM 547 N N . ALA A 1 69 ? -8.884 0.106 -1.494 1.00 79.94 69 ALA A N 1
ATOM 548 C CA . ALA A 1 69 ? -8.483 -0.211 -0.136 1.00 79.94 69 ALA A CA 1
ATOM 549 C C . ALA A 1 69 ? -8.480 -1.739 0.059 1.00 79.94 69 ALA A C 1
ATOM 551 O O . ALA A 1 69 ? -9.302 -2.447 -0.527 1.00 79.94 69 ALA A O 1
ATOM 552 N N . ALA A 1 70 ? -7.523 -2.251 0.835 1.00 79.94 70 ALA A N 1
ATOM 553 C CA . ALA A 1 70 ? -7.488 -3.669 1.186 1.00 79.94 70 ALA A CA 1
ATOM 554 C C . ALA A 1 70 ? -8.533 -4.012 2.253 1.00 79.94 70 ALA A C 1
ATOM 556 O O . ALA A 1 70 ? -9.079 -5.112 2.242 1.00 79.94 70 ALA A O 1
ATOM 557 N N . VAL A 1 71 ? -8.816 -3.059 3.145 1.00 86.25 71 VAL A N 1
ATOM 558 C CA . VAL A 1 71 ? -9.867 -3.176 4.153 1.00 86.25 71 VAL A CA 1
ATOM 559 C C . VAL A 1 71 ? -11.140 -2.491 3.638 1.00 86.25 71 VAL A C 1
ATOM 561 O O . VAL A 1 71 ? -11.067 -1.357 3.162 1.00 86.25 71 VAL A O 1
ATOM 564 N N . PRO A 1 72 ? -12.314 -3.141 3.721 1.00 88.06 72 PRO A N 1
ATOM 565 C CA . PRO A 1 72 ? -13.579 -2.533 3.322 1.00 88.06 72 PRO A CA 1
ATOM 566 C C . PRO A 1 72 ? -13.902 -1.243 4.087 1.00 88.06 72 PRO A C 1
ATOM 568 O O . PRO A 1 72 ? -13.842 -1.210 5.317 1.00 88.06 72 PRO A O 1
ATOM 571 N N . ALA A 1 73 ? -14.342 -0.211 3.358 1.00 89.44 73 ALA A N 1
ATOM 572 C CA . ALA A 1 73 ? -14.649 1.111 3.913 1.00 89.44 73 ALA A CA 1
ATOM 573 C C . ALA A 1 73 ? -15.583 1.084 5.138 1.00 89.44 73 ALA A C 1
ATOM 575 O O . ALA A 1 73 ? -15.238 1.730 6.124 1.00 89.44 73 ALA A O 1
ATOM 576 N N . PRO A 1 74 ? -16.696 0.315 5.165 1.00 89.81 74 PRO A N 1
ATOM 577 C CA . PRO A 1 74 ? -17.594 0.311 6.324 1.00 89.81 74 PRO A CA 1
ATOM 578 C C . PRO A 1 74 ? -16.921 -0.146 7.625 1.00 89.81 74 PRO A C 1
ATOM 580 O O . PRO A 1 74 ? -17.277 0.328 8.697 1.00 89.81 74 PRO A O 1
ATOM 583 N N . LEU A 1 75 ? -15.920 -1.032 7.548 1.00 90.69 75 LEU A N 1
ATOM 584 C CA . LEU A 1 75 ? -15.232 -1.550 8.736 1.00 90.69 75 LEU A CA 1
ATOM 585 C C . LEU A 1 75 ? -14.308 -0.505 9.371 1.00 90.69 75 LEU A C 1
ATOM 587 O O . LEU A 1 75 ? -14.072 -0.552 10.574 1.00 90.69 75 LEU A O 1
ATOM 591 N N . ILE A 1 76 ? -13.804 0.438 8.570 1.00 93.31 76 ILE A N 1
ATOM 592 C CA . ILE A 1 76 ? -12.898 1.496 9.028 1.00 93.31 76 ILE A CA 1
ATOM 593 C C . ILE A 1 76 ? -13.644 2.802 9.295 1.00 93.31 76 ILE A C 1
ATOM 595 O O . ILE A 1 76 ? -13.401 3.442 10.315 1.00 93.31 76 ILE A O 1
ATOM 599 N N . LEU A 1 77 ? -14.565 3.199 8.416 1.00 93.19 77 LEU A N 1
ATOM 600 C CA . LEU A 1 77 ? -15.299 4.456 8.546 1.00 93.19 77 LEU A CA 1
ATOM 601 C C . LEU A 1 77 ? -16.266 4.437 9.732 1.00 93.19 77 LEU A C 1
ATOM 603 O O . LEU A 1 77 ? -16.296 5.419 10.463 1.00 93.19 77 LEU A O 1
ATOM 607 N N . ASN A 1 78 ? -16.961 3.325 10.003 1.00 92.31 78 ASN A N 1
ATOM 608 C CA . ASN A 1 78 ? -17.819 3.231 11.191 1.00 92.31 78 ASN A CA 1
ATOM 609 C C . ASN A 1 78 ? -16.992 3.345 12.482 1.00 92.31 78 ASN A C 1
ATOM 611 O O . ASN A 1 78 ? -17.380 4.043 13.417 1.00 92.31 78 ASN A O 1
ATOM 615 N N . ALA A 1 79 ? -15.816 2.704 12.519 1.00 90.94 79 ALA A N 1
ATOM 616 C CA . ALA A 1 79 ? -14.910 2.800 13.660 1.00 90.94 79 ALA A CA 1
ATOM 617 C C . ALA A 1 79 ? -14.410 4.236 13.866 1.00 90.94 79 ALA A C 1
ATOM 619 O O . ALA A 1 79 ? -14.415 4.754 14.982 1.00 90.94 79 ALA A O 1
ATOM 620 N N . LEU A 1 80 ? -14.028 4.894 12.772 1.00 92.25 80 LEU A N 1
ATOM 621 C CA . LEU A 1 80 ? -13.587 6.281 12.768 1.00 92.25 80 LEU A CA 1
ATOM 622 C C . LEU A 1 80 ? -14.695 7.249 13.213 1.00 92.25 80 LEU A C 1
ATOM 624 O O . LEU A 1 80 ? -14.418 8.179 13.966 1.00 92.25 80 LEU A O 1
ATOM 628 N N . GLU A 1 81 ? -15.933 7.045 12.762 1.00 91.19 81 GLU A N 1
ATOM 629 C CA . GLU A 1 81 ? -17.089 7.854 13.158 1.00 91.19 81 GLU A CA 1
ATOM 630 C C . GLU A 1 81 ? -17.375 7.725 14.651 1.00 91.19 81 GLU A C 1
ATOM 632 O O . GLU A 1 81 ? -17.496 8.744 15.330 1.00 91.19 81 GLU A O 1
ATOM 637 N N . GLN A 1 82 ? -17.395 6.502 15.186 1.00 87.69 82 GLN A N 1
ATOM 638 C CA . GLN A 1 82 ? -17.601 6.302 16.618 1.00 87.69 82 GLN A CA 1
ATOM 639 C C . GLN A 1 82 ? -16.485 6.948 17.450 1.00 87.69 82 GLN A C 1
ATOM 641 O O . GLN A 1 82 ? -16.774 7.644 18.420 1.00 87.69 82 GLN A O 1
ATOM 646 N N . MET A 1 83 ? -15.221 6.780 17.045 1.00 85.88 83 MET A N 1
ATOM 647 C CA . MET A 1 83 ? -14.076 7.401 17.722 1.00 85.88 83 MET A CA 1
ATOM 648 C C . MET A 1 83 ? -14.089 8.935 17.666 1.00 85.88 83 MET A C 1
ATOM 650 O O . MET A 1 83 ? -13.497 9.573 18.528 1.00 85.88 83 MET A O 1
ATOM 654 N N . TYR A 1 84 ? -14.716 9.531 16.650 1.00 84.19 84 TYR A N 1
ATOM 655 C CA . TYR A 1 84 ? -14.826 10.985 16.519 1.00 84.19 84 TYR A CA 1
ATOM 656 C C . TYR A 1 84 ? -15.986 11.569 17.339 1.00 84.19 84 TYR A C 1
ATOM 658 O O . TYR A 1 84 ? -15.903 12.708 17.792 1.00 84.19 84 TYR A O 1
ATOM 666 N N . ILE A 1 85 ? -17.071 10.806 17.514 1.00 80.44 85 ILE A N 1
ATOM 667 C CA . ILE A 1 85 ? -18.261 11.219 18.276 1.00 80.44 85 ILE A CA 1
ATOM 668 C C . ILE A 1 85 ? -18.033 11.068 19.781 1.00 80.44 85 ILE A C 1
ATOM 670 O O . ILE A 1 85 ? -18.401 11.948 20.560 1.00 80.44 85 ILE A O 1
ATOM 674 N N . GLU A 1 86 ? -17.456 9.945 20.200 1.00 72.75 86 GLU A N 1
ATOM 675 C CA . GLU A 1 86 ? -17.084 9.721 21.590 1.00 72.75 86 GLU A CA 1
ATOM 676 C C . GLU A 1 86 ? -15.789 10.490 21.854 1.00 72.75 86 GLU A C 1
ATOM 678 O O . GLU A 1 86 ? -14.719 9.995 21.535 1.00 72.75 86 GLU A O 1
ATOM 683 N N . ASP A 1 87 ? -15.872 11.715 22.385 1.00 58.47 87 ASP A N 1
ATOM 684 C CA . ASP A 1 87 ? -14.695 12.515 22.752 1.00 58.47 87 ASP A CA 1
ATOM 685 C C . ASP A 1 87 ? -13.798 11.689 23.695 1.00 58.47 87 ASP A C 1
ATOM 687 O O . ASP A 1 87 ? -14.115 11.496 24.875 1.00 58.47 87 ASP A O 1
ATOM 691 N N . ILE A 1 88 ? -12.718 11.116 23.146 1.00 60.03 88 ILE A N 1
ATOM 692 C CA . ILE A 1 88 ? -11.824 10.158 23.809 1.00 60.03 88 ILE A CA 1
ATOM 693 C C . ILE A 1 88 ? -10.930 10.926 24.797 1.00 60.03 88 ILE A C 1
ATOM 695 O O . ILE A 1 88 ? -9.708 10.921 24.700 1.00 60.03 88 ILE A O 1
ATOM 699 N N . GLN A 1 89 ? -11.521 11.629 25.766 1.00 48.50 89 GLN A N 1
ATOM 700 C CA . GLN A 1 89 ? -10.755 12.403 26.743 1.00 48.50 89 GLN A CA 1
ATOM 701 C C . GLN A 1 89 ? -9.964 11.478 27.679 1.00 48.50 89 GLN A C 1
ATOM 703 O O . GLN A 1 89 ? -8.858 11.820 28.091 1.00 48.50 89 GLN A O 1
ATOM 708 N N . HIS A 1 90 ? -10.469 10.263 27.942 1.00 50.56 90 HIS A N 1
ATOM 709 C CA . HIS A 1 90 ? -9.783 9.223 28.716 1.00 50.56 90 HIS A CA 1
ATOM 710 C C . HIS A 1 90 ? -10.166 7.815 28.221 1.00 50.56 90 HIS A C 1
ATOM 712 O O . HIS A 1 90 ? -11.089 7.207 28.770 1.00 50.56 90 HIS A O 1
ATOM 718 N N . PRO A 1 91 ? -9.479 7.256 27.207 1.00 52.81 91 PRO A N 1
ATOM 719 C CA . PRO A 1 91 ? -9.736 5.888 26.783 1.00 52.81 91 PRO A CA 1
ATOM 720 C C . PRO A 1 91 ? -9.319 4.950 27.915 1.00 52.81 91 PRO A C 1
ATOM 722 O O . PRO A 1 91 ? -8.132 4.784 28.206 1.00 52.81 91 PRO A O 1
ATOM 725 N N . GLN A 1 92 ? -10.291 4.326 28.577 1.00 52.41 92 GLN A N 1
ATOM 726 C CA . GLN A 1 92 ? -9.999 3.133 29.354 1.00 52.41 92 GLN A CA 1
ATOM 727 C C . GLN A 1 92 ? -9.655 2.051 28.333 1.00 52.41 92 GLN A C 1
ATOM 729 O O . GLN A 1 92 ? -10.527 1.585 27.605 1.00 52.41 92 GLN A O 1
ATOM 734 N N . ILE A 1 93 ? -8.369 1.708 28.216 1.00 53.59 93 ILE A N 1
ATOM 735 C CA . ILE A 1 93 ? -7.943 0.576 27.390 1.00 53.59 93 ILE A CA 1
ATOM 736 C C . ILE A 1 93 ? -8.412 -0.683 28.111 1.00 53.59 93 ILE A C 1
ATOM 738 O O . ILE A 1 93 ? -7.704 -1.262 28.939 1.00 5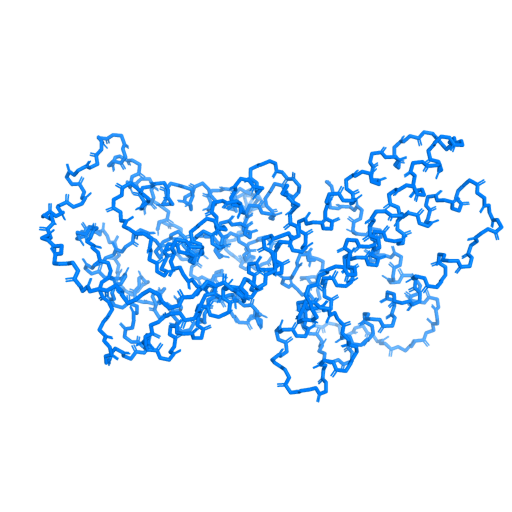3.59 93 ILE A O 1
ATOM 742 N N . THR A 1 94 ? -9.660 -1.061 27.872 1.00 49.16 94 THR A N 1
ATOM 743 C CA . THR A 1 94 ? -10.274 -2.172 28.581 1.00 49.16 94 THR A 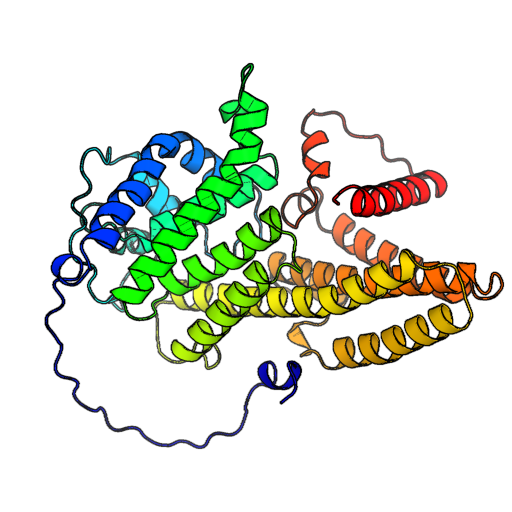CA 1
ATOM 744 C C . THR A 1 94 ? -9.879 -3.453 27.869 1.00 49.16 94 THR A C 1
ATOM 746 O O . THR A 1 94 ? -10.402 -3.795 26.815 1.00 49.16 94 THR A O 1
ATOM 749 N N . THR A 1 95 ? -8.917 -4.150 28.479 1.00 47.19 95 THR A N 1
ATOM 750 C CA . THR A 1 95 ? -8.529 -5.543 28.221 1.00 47.19 95 THR A CA 1
ATOM 751 C C . THR A 1 95 ? -8.193 -5.876 26.766 1.00 47.19 95 THR A C 1
ATOM 753 O O . THR A 1 95 ? -9.060 -6.228 25.969 1.00 47.19 95 THR A O 1
ATOM 756 N N . LEU A 1 96 ? -6.886 -5.886 26.475 1.00 53.81 96 LEU A N 1
ATOM 757 C CA . LEU A 1 96 ? -6.242 -6.578 25.349 1.00 53.81 96 LEU A CA 1
ATOM 758 C C . LEU A 1 96 ? -6.497 -8.101 25.437 1.00 53.81 96 LEU A C 1
ATOM 760 O O . LEU A 1 96 ? -5.597 -8.894 25.692 1.00 53.81 96 LEU A O 1
ATOM 764 N N . SER A 1 97 ? -7.758 -8.494 25.311 1.00 54.34 97 SER A N 1
ATOM 765 C CA . SER A 1 97 ? -8.233 -9.871 25.320 1.00 54.34 97 SER A CA 1
ATOM 766 C C . SER A 1 97 ? -8.273 -10.420 23.891 1.00 54.34 97 SER A C 1
ATOM 768 O O . SER A 1 97 ? -8.204 -9.673 22.903 1.00 54.34 97 SER A O 1
ATOM 770 N N . SER A 1 98 ? -8.341 -11.749 23.771 1.00 58.84 98 SER A N 1
ATOM 771 C CA . SER A 1 98 ? -8.505 -12.425 22.481 1.00 58.84 98 SER A CA 1
ATOM 772 C C . SER A 1 98 ? -9.737 -11.870 21.755 1.00 58.84 98 SER A C 1
ATOM 774 O O . SER A 1 98 ? -10.820 -11.809 22.336 1.00 58.84 98 SER A O 1
ATOM 776 N N . LEU A 1 99 ? -9.568 -11.434 20.500 1.00 72.06 99 LEU A N 1
ATOM 777 C CA . LEU A 1 99 ? -10.667 -10.929 19.678 1.00 72.06 99 LEU A CA 1
ATOM 778 C C . LEU A 1 99 ? -11.585 -12.102 19.309 1.00 72.06 99 LEU A C 1
ATOM 780 O O . LEU A 1 99 ? -11.288 -12.870 18.394 1.00 72.06 99 LEU A O 1
ATOM 784 N N . VAL A 1 100 ? -12.695 -12.254 20.030 1.00 74.56 100 VAL A N 1
ATOM 785 C CA . VAL A 1 100 ? -13.708 -13.272 19.733 1.00 74.56 100 VAL A CA 1
ATOM 786 C C . VAL A 1 100 ? -14.779 -12.648 18.853 1.00 74.56 100 VAL A C 1
ATOM 788 O O . VAL A 1 100 ? -15.500 -11.756 19.286 1.00 74.56 100 VAL A O 1
ATOM 791 N N . ILE A 1 101 ? -14.897 -13.137 17.620 1.00 78.31 101 ILE A N 1
ATOM 792 C CA . ILE A 1 101 ? -15.891 -12.656 16.660 1.00 78.31 101 ILE A CA 1
ATOM 793 C C . ILE A 1 101 ? -17.115 -13.582 16.704 1.00 78.31 101 ILE A C 1
ATOM 795 O O . ILE A 1 101 ? -16.994 -14.762 16.365 1.00 78.31 101 ILE A O 1
ATOM 799 N N . PRO A 1 102 ? -18.305 -13.090 17.094 1.00 78.81 102 PRO A N 1
ATOM 800 C CA . PRO A 1 102 ? -19.526 -13.886 17.059 1.00 78.81 102 PRO A CA 1
ATOM 801 C C . PRO A 1 102 ? -19.938 -14.246 15.624 1.00 78.81 102 PRO A C 1
ATOM 803 O O . PRO A 1 102 ? -19.962 -13.395 14.740 1.00 78.81 102 PRO A O 1
ATOM 806 N N . ASN A 1 103 ? -20.376 -15.488 15.400 1.00 71.88 103 ASN A N 1
ATOM 807 C CA . ASN A 1 103 ? -20.788 -15.963 14.068 1.00 71.88 103 ASN A CA 1
ATOM 808 C C . ASN A 1 103 ? -21.993 -15.211 13.470 1.00 71.88 103 ASN A C 1
ATOM 810 O O . ASN A 1 103 ? -22.190 -15.243 12.260 1.00 71.88 103 ASN A O 1
ATOM 814 N N . ARG A 1 104 ? -22.818 -14.570 14.309 1.00 77.12 104 ARG A N 1
ATOM 815 C CA . ARG A 1 104 ? -24.005 -13.798 13.895 1.00 77.12 104 ARG A CA 1
ATOM 816 C C . ARG A 1 104 ? -23.757 -12.290 13.831 1.00 77.12 104 ARG A C 1
ATOM 818 O O . ARG A 1 104 ? -24.709 -11.539 13.664 1.00 77.12 104 ARG A O 1
ATOM 825 N N . LEU A 1 105 ? -22.516 -11.851 14.027 1.00 82.94 105 LEU A N 1
ATOM 826 C CA . LEU A 1 105 ? -22.184 -10.436 14.004 1.00 82.94 105 LEU A CA 1
ATOM 827 C C . LEU A 1 105 ? -22.412 -9.870 12.600 1.00 82.94 105 LEU A C 1
ATOM 829 O O . LEU A 1 105 ? -21.892 -10.400 11.616 1.00 82.94 105 LEU A O 1
ATOM 833 N N . GLU A 1 106 ? -23.177 -8.791 12.518 1.00 83.88 106 GLU A N 1
ATOM 834 C CA . GLU A 1 106 ? -23.326 -8.023 11.289 1.00 83.88 106 GLU A CA 1
ATOM 835 C C . GLU A 1 106 ? -22.119 -7.095 11.090 1.00 83.88 106 GLU A C 1
ATOM 837 O O . GLU A 1 106 ? -21.520 -6.599 12.044 1.00 83.88 106 GLU A O 1
ATOM 842 N N . GLY A 1 107 ? -21.745 -6.843 9.832 1.00 81.38 107 GLY A N 1
ATOM 843 C CA . GLY A 1 107 ? -20.561 -6.034 9.520 1.00 81.38 107 GLY A CA 1
ATOM 844 C C . GLY A 1 107 ? -20.660 -4.577 9.991 1.00 81.38 107 GLY A C 1
ATOM 845 O O . GLY A 1 107 ? -19.639 -3.970 10.298 1.00 81.38 107 GLY A O 1
ATOM 846 N N . ASN A 1 108 ? -21.875 -4.029 10.098 1.00 85.00 108 ASN A N 1
ATOM 847 C CA . ASN A 1 108 ? -22.129 -2.683 10.628 1.00 85.00 108 ASN A CA 1
ATOM 848 C C . ASN A 1 108 ? -21.720 -2.557 12.106 1.00 85.00 108 ASN A C 1
ATOM 850 O O . ASN A 1 108 ? -21.153 -1.534 12.469 1.00 85.00 108 ASN A O 1
ATOM 854 N N . ALA A 1 109 ? -21.928 -3.597 12.914 1.00 85.31 109 ALA A N 1
ATOM 855 C CA . ALA A 1 109 ? -21.626 -3.653 14.342 1.00 85.31 109 ALA A CA 1
ATOM 856 C C . ALA A 1 109 ? -20.194 -4.132 14.637 1.00 85.31 109 ALA A C 1
ATOM 858 O O . ALA A 1 109 ? -19.765 -4.131 15.785 1.00 85.31 109 ALA A O 1
ATOM 859 N N . PHE A 1 110 ? -19.417 -4.529 13.620 1.00 88.00 110 PHE A N 1
ATOM 860 C CA . PHE A 1 110 ? -18.053 -5.029 13.830 1.00 88.00 110 PHE A CA 1
ATOM 861 C C . PHE A 1 110 ? -17.139 -4.015 14.520 1.00 88.00 110 PHE A C 1
ATOM 863 O O . PHE A 1 110 ? -16.323 -4.398 15.357 1.00 88.00 110 PHE A O 1
ATOM 870 N N . HIS A 1 111 ? -17.291 -2.731 14.184 1.00 87.12 111 HIS A N 1
ATOM 871 C CA . HIS A 1 111 ? -16.476 -1.664 14.753 1.00 87.12 111 HIS A CA 1
ATOM 872 C C . HIS A 1 111 ? -16.537 -1.638 16.288 1.00 87.12 111 HIS A C 1
ATOM 874 O O . HIS A 1 111 ? -15.483 -1.489 16.903 1.00 87.12 111 HIS A O 1
ATOM 880 N N . GLU A 1 112 ? -17.700 -1.937 16.885 1.00 86.25 112 GLU A N 1
ATOM 881 C CA . GLU A 1 112 ? -17.946 -1.960 18.336 1.00 86.25 112 GLU A CA 1
ATOM 882 C C . GLU A 1 112 ? -17.009 -2.909 19.107 1.00 86.25 112 GLU A C 1
ATOM 884 O O . GLU A 1 112 ? -16.751 -2.694 20.289 1.00 86.25 112 GLU A O 1
ATOM 889 N N . LEU A 1 113 ? -16.449 -3.934 18.447 1.00 84.00 113 LEU A N 1
ATOM 890 C CA . LEU A 1 113 ? -15.454 -4.846 19.039 1.00 84.00 113 LEU A CA 1
ATOM 891 C C . LEU A 1 113 ? -14.055 -4.224 19.186 1.00 84.00 113 LEU A C 1
ATOM 893 O O . LEU A 1 113 ? -13.152 -4.833 19.765 1.00 84.00 113 LEU A O 1
ATOM 897 N N . SER A 1 114 ? -13.842 -3.060 18.579 1.00 80.19 114 SER A N 1
ATOM 898 C CA . SER A 1 114 ? -12.541 -2.396 18.472 1.00 80.19 114 SER A CA 1
ATOM 899 C C . SER A 1 114 ? -12.555 -0.930 18.902 1.00 80.19 114 SER A C 1
ATOM 901 O O . SER A 1 114 ? -11.490 -0.313 18.960 1.00 80.19 114 SER A O 1
ATOM 903 N N . THR A 1 115 ? -13.727 -0.384 19.226 1.00 83.44 115 THR A N 1
ATOM 904 C CA . THR A 1 115 ? -13.968 1.028 19.547 1.00 83.44 115 THR A CA 1
ATOM 905 C C . THR A 1 115 ? -14.668 1.206 20.900 1.00 83.44 115 THR A C 1
ATOM 907 O O . THR A 1 115 ? -14.974 0.253 21.623 1.00 83.44 115 THR A O 1
ATOM 910 N N . GLY A 1 116 ? -14.869 2.470 21.284 1.00 75.88 116 GLY A N 1
ATOM 911 C CA . GLY A 1 116 ? -15.522 2.873 22.524 1.00 75.88 116 GLY A CA 1
ATOM 912 C C . GLY A 1 116 ? -14.838 2.326 23.773 1.00 75.88 116 GLY A C 1
ATOM 913 O O . GLY A 1 116 ? -13.622 2.437 23.940 1.00 75.88 116 GLY A O 1
ATOM 914 N N . LYS A 1 117 ? -15.612 1.699 24.666 1.00 67.06 117 LYS A N 1
ATOM 915 C CA . LYS A 1 117 ? -15.081 1.124 25.916 1.00 67.06 117 LYS A CA 1
ATOM 916 C C . LYS A 1 117 ? -14.125 -0.050 25.683 1.00 67.06 117 LYS A C 1
ATOM 918 O O . LYS A 1 117 ? -13.416 -0.414 26.611 1.00 67.06 117 LYS A O 1
ATOM 923 N N . GLN A 1 118 ? -14.081 -0.641 24.491 1.00 69.50 118 GLN A N 1
ATOM 924 C CA . GLN A 1 118 ? -13.178 -1.743 24.135 1.00 69.50 118 GLN A CA 1
ATOM 925 C C . GLN A 1 118 ? -12.163 -1.303 23.072 1.00 69.50 118 GLN A C 1
ATOM 927 O O . GLN A 1 118 ? -11.854 -2.048 22.144 1.00 69.50 118 GLN A O 1
ATOM 932 N N . LEU A 1 119 ? -11.646 -0.074 23.194 1.00 77.88 119 LEU A N 1
ATOM 933 C CA . LEU A 1 119 ? -10.699 0.483 22.231 1.00 77.88 119 LEU A CA 1
ATOM 934 C C . LEU A 1 119 ? -9.455 -0.405 22.096 1.00 77.88 119 LEU A C 1
ATOM 936 O O . LEU A 1 119 ? -8.658 -0.545 23.030 1.00 77.88 119 LEU A O 1
ATOM 940 N N . ARG A 1 120 ? -9.267 -0.969 20.902 1.00 84.75 120 ARG A N 1
ATOM 941 C CA . ARG A 1 120 ? -8.074 -1.745 20.556 1.00 84.75 120 ARG A CA 1
ATOM 942 C C . ARG A 1 120 ? -7.037 -0.835 19.917 1.00 84.75 120 ARG A C 1
ATOM 944 O O . ARG A 1 120 ? -7.359 0.001 19.083 1.00 84.75 120 ARG A O 1
ATOM 951 N N . LEU A 1 121 ? -5.766 -1.024 20.256 1.00 87.69 121 LEU A N 1
ATOM 952 C CA . LEU A 1 121 ? -4.700 -0.234 19.636 1.00 87.69 121 LEU A CA 1
ATOM 953 C C . LEU A 1 121 ? -4.567 -0.541 18.136 1.00 87.69 121 LEU A C 1
ATOM 955 O O . LEU A 1 121 ? -4.237 0.367 17.379 1.00 87.69 121 LEU A O 1
ATOM 959 N N . ASP A 1 122 ? -4.886 -1.770 17.702 1.00 89.81 122 ASP A N 1
ATOM 960 C CA . ASP A 1 122 ? -4.828 -2.181 16.293 1.00 89.81 122 ASP A CA 1
ATOM 961 C C . ASP A 1 122 ? -5.586 -1.197 15.374 1.00 89.81 122 ASP A C 1
ATOM 963 O O . ASP A 1 122 ? -5.039 -0.747 14.368 1.00 89.81 122 ASP A O 1
ATOM 967 N N . ILE A 1 123 ? -6.816 -0.788 15.736 1.00 91.12 123 ILE A N 1
ATOM 968 C CA . ILE A 1 123 ? -7.612 0.109 14.878 1.00 91.12 123 ILE A CA 1
ATOM 969 C C . ILE A 1 123 ? -6.981 1.503 14.768 1.00 91.12 123 ILE A C 1
ATOM 971 O O . ILE A 1 123 ? -6.977 2.083 13.684 1.00 91.12 123 ILE A O 1
ATOM 975 N N . ILE A 1 124 ? -6.356 2.006 15.840 1.00 92.19 124 ILE A N 1
ATOM 976 C CA . ILE A 1 124 ? -5.583 3.258 15.802 1.00 92.19 124 ILE A CA 1
ATOM 977 C C . ILE A 1 124 ? -4.413 3.111 14.824 1.00 92.19 124 ILE A C 1
ATOM 979 O O . ILE A 1 124 ? -4.199 3.978 13.978 1.00 92.19 124 ILE A O 1
ATOM 983 N N . GLY A 1 125 ? -3.690 1.989 14.884 1.00 93.75 125 GLY A N 1
ATOM 984 C CA . GLY A 1 125 ? -2.583 1.702 13.972 1.00 93.75 125 GLY A CA 1
ATOM 985 C C . GLY A 1 125 ? -3.007 1.678 12.504 1.00 93.75 125 GLY A C 1
ATOM 986 O O . GLY A 1 125 ? -2.287 2.218 11.660 1.00 93.75 125 GLY A O 1
ATOM 987 N N . VAL A 1 126 ? -4.173 1.098 12.198 1.00 95.00 126 VAL A N 1
ATOM 988 C CA . VAL A 1 126 ? -4.765 1.103 10.849 1.00 95.00 126 VAL A CA 1
ATOM 989 C C . VAL A 1 126 ? -5.117 2.526 10.410 1.00 95.00 126 VAL A C 1
ATOM 991 O O . VAL A 1 126 ? -4.704 2.951 9.331 1.00 95.00 126 VAL A O 1
ATOM 994 N N . LEU A 1 127 ? -5.830 3.289 11.245 1.00 95.44 127 LEU A N 1
ATOM 995 C CA . LEU A 1 127 ? -6.247 4.659 10.929 1.00 95.44 127 LEU A CA 1
ATOM 996 C C . LEU A 1 127 ? -5.051 5.588 10.695 1.00 95.44 127 LEU A C 1
ATOM 998 O O . LEU A 1 127 ? -5.034 6.322 9.706 1.00 95.44 127 LEU A O 1
ATOM 1002 N N . CYS A 1 128 ? -4.030 5.526 11.554 1.00 95.75 128 CYS A N 1
ATOM 1003 C CA . CYS A 1 128 ? -2.797 6.291 11.383 1.00 95.75 128 CYS A CA 1
ATOM 1004 C C . CYS A 1 128 ? -2.102 5.936 10.066 1.00 95.75 128 CYS A C 1
ATOM 1006 O O . CYS A 1 128 ? -1.735 6.832 9.305 1.00 95.75 128 CYS A O 1
ATOM 1008 N N . ALA A 1 129 ? -1.954 4.644 9.760 1.00 95.00 129 ALA A N 1
ATOM 1009 C CA . ALA A 1 129 ? -1.301 4.216 8.529 1.00 95.00 129 ALA A CA 1
ATOM 1010 C C . ALA A 1 129 ? -2.054 4.701 7.277 1.00 95.00 129 ALA A C 1
ATOM 1012 O O . ALA A 1 129 ? -1.430 5.262 6.375 1.00 95.00 129 ALA A O 1
ATOM 1013 N N . ILE A 1 130 ? -3.387 4.583 7.244 1.00 94.44 130 ILE A N 1
ATOM 1014 C CA . ILE A 1 130 ? -4.209 5.089 6.133 1.00 94.44 130 ILE A CA 1
ATOM 1015 C C . ILE A 1 130 ? -4.109 6.617 6.030 1.00 94.44 130 ILE A C 1
ATOM 1017 O O . ILE A 1 130 ? -3.904 7.146 4.938 1.00 94.44 130 ILE A O 1
ATOM 1021 N N . ALA A 1 131 ? -4.188 7.347 7.147 1.00 94.94 131 ALA A N 1
ATOM 1022 C CA . ALA A 1 131 ? -4.055 8.804 7.147 1.00 94.94 131 ALA A CA 1
ATOM 1023 C C . ALA A 1 131 ? -2.680 9.261 6.633 1.00 94.94 131 ALA A C 1
ATOM 1025 O O . ALA A 1 131 ? -2.583 10.217 5.861 1.00 94.94 131 ALA A O 1
ATOM 1026 N N . GLY A 1 132 ? -1.607 8.569 7.024 1.00 93.00 132 GLY A N 1
ATOM 1027 C CA . GLY A 1 132 ? -0.263 8.840 6.522 1.00 93.00 132 GLY A CA 1
ATOM 1028 C C . GLY A 1 132 ? -0.155 8.623 5.009 1.00 93.00 132 GLY A C 1
ATOM 1029 O O . GLY A 1 132 ? 0.368 9.493 4.312 1.00 93.00 132 GLY A O 1
ATOM 1030 N N . GLN A 1 133 ? -0.725 7.532 4.486 1.00 90.19 133 GLN A N 1
ATOM 1031 C CA . GLN A 1 133 ? -0.798 7.276 3.040 1.00 90.19 133 GLN A CA 1
ATOM 1032 C C . GLN A 1 133 ? -1.598 8.360 2.304 1.00 90.19 133 GLN A C 1
ATOM 1034 O O . GLN A 1 133 ? -1.135 8.914 1.308 1.00 90.19 133 GLN A O 1
ATOM 1039 N N . ALA A 1 134 ? -2.776 8.715 2.818 1.00 89.69 134 ALA A N 1
ATOM 1040 C CA . ALA A 1 134 ? -3.621 9.772 2.269 1.00 89.69 134 ALA A CA 1
ATOM 1041 C C . ALA A 1 134 ? -2.871 11.112 2.172 1.00 89.69 134 ALA A C 1
ATOM 1043 O O . ALA A 1 134 ? -2.933 11.807 1.154 1.00 89.69 134 ALA A O 1
ATOM 1044 N N . CYS A 1 135 ? -2.094 11.445 3.205 1.00 89.56 135 CYS A N 1
ATOM 1045 C CA . CYS A 1 135 ? -1.253 12.634 3.220 1.00 89.56 135 CYS A CA 1
ATOM 1046 C C . CYS A 1 135 ? -0.166 12.583 2.129 1.00 89.56 135 CYS A C 1
ATOM 1048 O O . CYS A 1 135 ? 0.030 13.581 1.423 1.00 89.56 135 CYS A O 1
ATOM 1050 N N . CYS A 1 136 ? 0.482 11.429 1.912 1.00 84.81 136 CYS A N 1
ATOM 1051 C CA . CYS A 1 136 ? 1.420 11.220 0.798 1.00 84.81 136 CYS A CA 1
ATOM 1052 C C . CYS A 1 136 ? 0.758 11.440 -0.577 1.00 84.81 136 CYS A C 1
ATOM 1054 O O . CYS A 1 136 ? 1.391 11.996 -1.474 1.00 84.81 136 CYS A O 1
ATOM 1056 N N . PHE A 1 137 ? -0.530 11.112 -0.727 1.00 81.38 137 PHE A N 1
ATOM 1057 C CA . PHE A 1 137 ? -1.314 11.355 -1.950 1.00 81.38 137 PHE A CA 1
ATOM 1058 C C . PHE A 1 137 ? -1.865 12.777 -2.092 1.00 81.38 137 PHE A C 1
ATOM 1060 O O . PHE A 1 137 ? -2.676 13.044 -2.977 1.00 81.38 137 PHE A O 1
ATOM 1067 N N . ALA A 1 138 ? -1.405 13.714 -1.260 1.00 82.38 138 ALA A N 1
ATOM 1068 C CA . ALA A 1 138 ? -1.822 15.112 -1.321 1.00 82.38 138 ALA A CA 1
ATOM 1069 C C . ALA A 1 138 ? -3.307 15.359 -1.020 1.00 82.38 138 ALA A C 1
ATOM 1071 O O . ALA A 1 138 ? -3.836 16.395 -1.426 1.00 82.38 138 ALA A O 1
ATOM 1072 N N . LEU A 1 139 ? -3.926 14.474 -0.237 1.00 83.44 139 LEU A N 1
ATOM 1073 C CA . LEU A 1 139 ? -5.244 14.672 0.370 1.00 83.44 139 LEU A CA 1
ATOM 1074 C C . LEU A 1 139 ? -5.149 15.561 1.627 1.00 83.44 139 LEU A C 1
ATOM 1076 O O . LEU A 1 139 ? -4.056 15.777 2.160 1.00 83.44 139 LEU A O 1
ATOM 1080 N N . GLY A 1 140 ? -6.279 16.120 2.076 1.00 81.31 140 GLY A N 1
ATOM 1081 C CA . GLY A 1 140 ? -6.374 16.929 3.303 1.00 81.31 140 GLY A CA 1
ATOM 1082 C C . GLY A 1 140 ? -5.509 18.199 3.326 1.00 81.31 140 GLY A C 1
ATOM 1083 O O . GLY A 1 140 ? -5.020 18.604 4.381 1.00 81.31 140 GLY A O 1
ATOM 1084 N N . GLN A 1 141 ? -5.263 18.828 2.169 1.00 81.00 141 GLN A N 1
ATOM 1085 C CA . GLN A 1 141 ? -4.382 20.009 2.029 1.00 81.00 141 GLN A CA 1
ATOM 1086 C C . GLN A 1 141 ? -4.774 21.186 2.929 1.00 81.00 141 GLN A C 1
ATOM 1088 O O . GLN A 1 141 ? -3.935 21.963 3.381 1.00 81.00 141 GLN A O 1
ATOM 1093 N N . ASP A 1 142 ? -6.065 21.342 3.179 1.00 85.00 142 ASP A N 1
ATOM 1094 C CA . ASP A 1 142 ? -6.637 22.371 4.033 1.00 85.0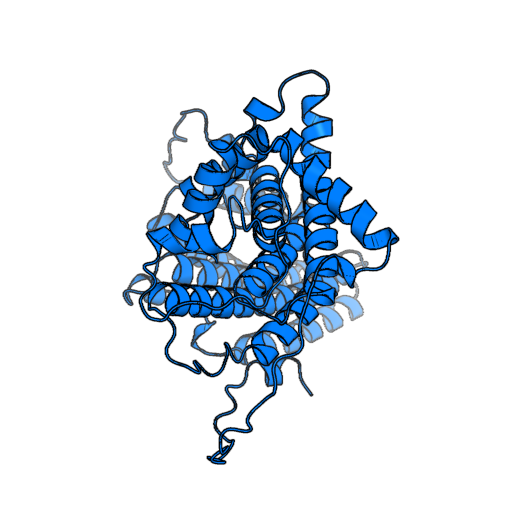0 142 ASP A CA 1
ATOM 1095 C C . ASP A 1 142 ? -6.225 22.235 5.507 1.00 85.00 142 ASP A C 1
ATOM 1097 O O . ASP A 1 142 ? -6.064 23.263 6.170 1.00 85.00 142 ASP A O 1
ATOM 1101 N N . LYS A 1 143 ? -5.937 21.019 5.995 1.00 86.94 143 LYS A N 1
ATOM 1102 C CA . LYS A 1 143 ? -5.451 20.777 7.369 1.00 86.94 143 LYS A CA 1
ATOM 1103 C C . LYS A 1 143 ? -4.023 21.266 7.608 1.00 86.94 143 LYS A C 1
ATOM 1105 O O . LYS A 1 143 ? -3.637 21.534 8.745 1.00 86.94 143 LYS A O 1
ATOM 1110 N N . PHE A 1 144 ? -3.250 21.452 6.542 1.00 88.25 144 PHE A N 1
ATOM 1111 C CA . PHE A 1 144 ? -1.843 21.845 6.603 1.00 88.25 144 PHE A CA 1
ATOM 1112 C C . PHE A 1 144 ? -1.598 23.260 6.064 1.00 88.25 144 PHE A C 1
ATOM 1114 O O . PHE A 1 144 ? -0.541 23.540 5.507 1.00 88.25 144 PHE A O 1
ATOM 1121 N N . ARG A 1 145 ? -2.555 24.181 6.219 1.00 86.31 145 ARG A N 1
ATOM 1122 C CA . ARG A 1 145 ? -2.365 25.592 5.842 1.00 86.31 145 ARG A CA 1
ATOM 1123 C C . ARG A 1 145 ? -1.477 26.346 6.843 1.00 86.31 145 ARG A C 1
ATOM 1125 O O . ARG A 1 145 ? -1.321 25.948 7.999 1.00 86.31 145 ARG A O 1
ATOM 1132 N N . GLY A 1 146 ? -0.915 27.464 6.385 1.00 87.06 146 GLY A N 1
ATOM 1133 C CA . GLY A 1 146 ? -0.115 28.391 7.191 1.00 87.06 146 GLY A CA 1
ATOM 1134 C C . GLY A 1 146 ? 1.406 28.250 7.014 1.00 87.06 146 GLY A C 1
ATOM 1135 O O . GLY A 1 146 ? 1.862 27.365 6.288 1.00 87.06 146 GLY A O 1
ATOM 1136 N N . PRO A 1 147 ? 2.202 29.110 7.680 1.00 84.00 147 PRO A N 1
ATOM 1137 C CA . PRO A 1 147 ? 3.648 29.230 7.447 1.00 84.00 147 PRO A CA 1
ATOM 1138 C C . PRO A 1 147 ? 4.441 27.940 7.699 1.00 84.00 147 PRO A C 1
ATOM 1140 O O . PRO A 1 147 ? 5.386 27.642 6.979 1.00 84.00 147 PRO A O 1
ATOM 1143 N N . THR A 1 148 ? 4.034 27.139 8.688 1.00 88.00 148 THR A N 1
ATOM 1144 C CA . THR A 1 148 ? 4.662 25.849 9.040 1.00 88.00 148 THR A CA 1
ATOM 1145 C C . THR A 1 148 ? 3.950 24.644 8.419 1.00 88.00 148 THR A C 1
ATOM 1147 O O . THR A 1 148 ? 4.303 23.496 8.684 1.00 88.00 148 THR A O 1
ATOM 1150 N N . GLY A 1 149 ? 2.926 24.884 7.599 1.00 87.94 149 GLY A N 1
ATOM 1151 C CA . GLY A 1 149 ? 2.041 23.862 7.053 1.00 87.94 149 GLY A CA 1
ATOM 1152 C C . GLY A 1 149 ? 2.753 22.804 6.212 1.00 87.94 149 GLY A C 1
ATOM 1153 O O . GLY A 1 149 ? 2.580 21.609 6.444 1.00 87.94 149 GLY A O 1
ATOM 1154 N N . ALA A 1 150 ? 3.627 23.239 5.300 1.00 86.31 150 ALA A N 1
ATOM 1155 C CA . ALA A 1 150 ? 4.397 22.342 4.440 1.00 86.31 150 ALA A CA 1
ATOM 1156 C C . ALA A 1 150 ? 5.325 21.409 5.239 1.00 86.31 150 ALA A C 1
ATOM 1158 O O . ALA A 1 150 ? 5.375 20.213 4.959 1.00 86.31 150 ALA A O 1
ATOM 1159 N N . ALA A 1 151 ? 6.003 21.935 6.267 1.00 88.94 151 ALA A N 1
ATOM 1160 C CA . ALA A 1 151 ? 6.872 21.145 7.139 1.00 88.94 151 ALA A CA 1
ATOM 1161 C C . ALA A 1 151 ? 6.070 20.114 7.948 1.00 88.94 151 ALA A C 1
ATOM 1163 O O . ALA A 1 151 ? 6.388 18.927 7.913 1.00 88.94 151 ALA A O 1
ATOM 1164 N N . ARG A 1 152 ? 4.965 20.542 8.582 1.00 89.88 152 ARG A N 1
ATOM 1165 C CA . ARG A 1 152 ? 4.058 19.635 9.309 1.00 89.88 152 ARG A CA 1
ATOM 1166 C C . ARG A 1 152 ? 3.515 18.531 8.407 1.00 89.88 152 ARG A C 1
ATOM 1168 O O . ARG A 1 152 ? 3.443 17.380 8.823 1.00 89.88 152 ARG A O 1
ATOM 1175 N N . ARG A 1 153 ? 3.170 18.864 7.160 1.00 89.38 153 ARG A N 1
ATOM 1176 C CA . ARG A 1 153 ? 2.676 17.894 6.179 1.00 89.38 153 ARG A CA 1
ATOM 1177 C C . ARG A 1 153 ? 3.742 16.872 5.785 1.00 89.38 153 ARG A C 1
ATOM 1179 O O . ARG A 1 153 ? 3.425 15.696 5.677 1.00 89.38 153 ARG A O 1
ATOM 1186 N N . ALA A 1 154 ? 4.988 17.300 5.588 1.00 88.06 154 ALA A N 1
ATOM 1187 C CA . ALA A 1 154 ? 6.093 16.398 5.262 1.00 88.06 154 ALA A CA 1
ATOM 1188 C C . ALA A 1 154 ? 6.450 15.451 6.425 1.00 88.06 154 ALA A C 1
ATOM 1190 O O . ALA A 1 154 ? 6.876 14.318 6.201 1.00 88.06 154 ALA A O 1
ATOM 1191 N N . GLU A 1 155 ? 6.270 15.902 7.667 1.00 91.56 155 GLU A N 1
ATOM 1192 C CA . GLU A 1 155 ? 6.535 15.108 8.869 1.00 91.56 155 GLU A CA 1
ATOM 1193 C C . GLU A 1 155 ? 5.381 14.157 9.231 1.00 91.56 155 GLU A C 1
ATOM 1195 O O . GLU A 1 155 ? 5.612 13.075 9.774 1.00 91.56 155 GLU A O 1
ATOM 1200 N N . PHE A 1 156 ? 4.140 14.518 8.893 1.00 94.00 156 PHE A N 1
ATOM 1201 C CA . PHE A 1 156 ? 2.940 13.780 9.292 1.00 94.00 156 PHE A CA 1
ATOM 1202 C C . PHE A 1 156 ? 2.965 12.279 8.926 1.00 94.00 156 PHE A C 1
ATOM 1204 O O . PHE A 1 156 ? 2.763 11.469 9.832 1.00 94.00 156 PHE A O 1
ATOM 1211 N N . PRO A 1 157 ? 3.280 11.849 7.682 1.00 92.62 157 PRO A N 1
ATOM 1212 C CA . PRO A 1 157 ? 3.363 10.423 7.351 1.00 92.62 157 PRO A CA 1
ATOM 1213 C C . PRO A 1 157 ? 4.417 9.670 8.170 1.00 92.62 157 PRO A C 1
ATOM 1215 O O . PRO A 1 157 ? 4.186 8.533 8.574 1.00 92.62 157 PRO A O 1
ATOM 1218 N N . LYS A 1 158 ? 5.555 10.315 8.469 1.00 93.19 158 LYS A N 1
ATOM 1219 C CA . LYS A 1 158 ? 6.626 9.722 9.284 1.00 93.19 158 LYS A CA 1
ATOM 1220 C C . LYS A 1 158 ? 6.148 9.493 10.716 1.00 93.19 158 LYS A C 1
ATOM 1222 O O . LYS A 1 158 ? 6.334 8.401 11.244 1.00 93.19 158 LYS A O 1
ATOM 1227 N N . ARG A 1 159 ? 5.471 10.484 11.313 1.00 94.94 159 ARG A N 1
ATOM 1228 C CA . ARG A 1 159 ? 4.844 10.350 12.641 1.00 94.94 159 ARG A CA 1
ATOM 1229 C C . ARG A 1 159 ? 3.807 9.227 12.654 1.00 94.94 159 ARG A C 1
ATOM 1231 O O . ARG A 1 159 ? 3.876 8.360 13.515 1.00 94.94 159 ARG A O 1
ATOM 1238 N N . MET A 1 160 ? 2.891 9.196 11.685 1.00 95.81 160 MET A N 1
ATOM 1239 C CA . MET A 1 160 ? 1.857 8.156 11.604 1.00 95.81 160 MET A CA 1
ATOM 1240 C C . MET A 1 160 ? 2.435 6.740 11.463 1.00 95.81 160 MET A C 1
ATOM 1242 O O . MET A 1 160 ? 1.924 5.805 12.076 1.00 95.81 160 MET A O 1
ATOM 1246 N N . MET A 1 161 ? 3.520 6.582 10.701 1.00 94.31 161 MET A N 1
ATOM 1247 C CA . MET A 1 161 ? 4.236 5.310 10.583 1.00 94.31 161 MET A CA 1
ATOM 1248 C C . MET A 1 161 ? 4.873 4.889 11.915 1.00 94.31 161 MET A C 1
ATOM 1250 O O . MET A 1 161 ? 4.717 3.741 12.312 1.00 94.31 161 MET A O 1
ATOM 1254 N N . VAL A 1 162 ? 5.512 5.808 12.652 1.00 94.56 162 VAL A N 1
ATOM 1255 C CA . VAL A 1 162 ? 6.060 5.510 13.992 1.00 94.56 162 VAL A CA 1
ATOM 1256 C C . VAL A 1 162 ? 4.958 5.059 14.957 1.00 94.56 162 VAL A C 1
ATOM 1258 O O . VAL A 1 162 ? 5.146 4.102 15.704 1.00 94.56 162 VAL A O 1
ATOM 1261 N N . ILE A 1 163 ? 3.783 5.694 14.921 1.00 94.81 163 ILE A N 1
ATOM 1262 C CA . ILE A 1 163 ? 2.639 5.273 15.745 1.00 94.81 163 ILE A CA 1
ATOM 1263 C C . ILE A 1 163 ? 2.155 3.872 15.347 1.00 94.81 163 ILE A C 1
ATOM 1265 O O . ILE A 1 163 ? 1.941 3.032 16.221 1.00 94.81 163 ILE A O 1
ATOM 1269 N N . ASN 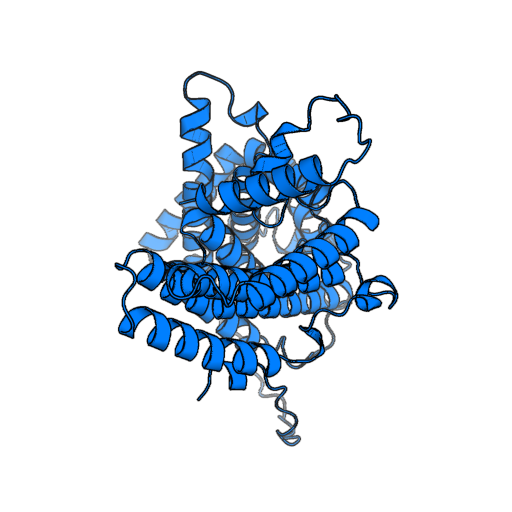A 1 164 ? 2.038 3.583 14.047 1.00 94.94 164 ASN A N 1
ATOM 1270 C CA . ASN A 1 164 ? 1.701 2.245 13.554 1.00 94.94 164 ASN A CA 1
ATOM 1271 C C . ASN A 1 164 ? 2.717 1.177 14.020 1.00 94.94 164 ASN A C 1
ATOM 1273 O O . ASN A 1 164 ? 2.313 0.067 14.377 1.00 94.94 164 ASN A O 1
ATOM 1277 N N . ASP A 1 165 ? 4.008 1.513 14.103 1.00 92.81 165 ASP A N 1
ATOM 1278 C CA . ASP A 1 165 ? 5.066 0.616 14.598 1.00 92.81 165 ASP A CA 1
ATOM 1279 C C . ASP A 1 165 ? 4.921 0.302 16.080 1.00 92.81 165 ASP A C 1
ATOM 1281 O O . ASP A 1 165 ? 5.027 -0.859 16.493 1.00 92.81 165 ASP A O 1
ATOM 1285 N N . LEU A 1 166 ? 4.658 1.338 16.881 1.00 92.75 166 LEU A N 1
ATOM 1286 C CA . LEU A 1 166 ? 4.410 1.195 18.310 1.00 92.75 166 LEU A CA 1
ATOM 1287 C C . LEU A 1 166 ? 3.178 0.323 18.551 1.00 92.75 166 LEU A C 1
ATOM 1289 O O . LEU A 1 166 ? 3.260 -0.635 19.319 1.00 92.75 166 LEU A O 1
ATOM 1293 N N . VAL A 1 167 ? 2.074 0.598 17.848 1.00 92.12 167 VAL A N 1
ATOM 1294 C CA . VAL A 1 167 ? 0.848 -0.210 17.909 1.00 92.12 167 VAL A CA 1
ATOM 1295 C C . VAL A 1 167 ? 1.142 -1.662 17.560 1.00 92.12 167 VAL A C 1
ATOM 1297 O O . VAL A 1 167 ? 0.802 -2.551 18.335 1.00 92.12 167 VAL A O 1
ATOM 1300 N N . THR A 1 168 ? 1.801 -1.910 16.429 1.00 90.62 168 THR A N 1
ATOM 1301 C CA . THR A 1 168 ? 2.117 -3.266 15.962 1.00 90.62 168 THR A CA 1
ATOM 1302 C C . THR A 1 168 ? 2.949 -4.025 16.990 1.00 90.62 168 THR A C 1
ATOM 1304 O O . THR A 1 168 ? 2.669 -5.185 17.295 1.00 90.62 168 THR A O 1
ATOM 1307 N N . THR A 1 169 ? 3.966 -3.367 17.547 1.00 90.81 169 THR A N 1
ATOM 1308 C CA . THR A 1 169 ? 4.869 -3.965 18.534 1.00 90.81 169 THR A CA 1
ATOM 1309 C C . THR A 1 169 ? 4.129 -4.299 19.825 1.00 90.81 169 THR A C 1
ATOM 1311 O O . THR A 1 169 ? 4.237 -5.422 20.313 1.00 90.81 169 THR A O 1
ATOM 1314 N N . ILE A 1 170 ? 3.326 -3.366 20.343 1.00 88.38 170 ILE A N 1
ATOM 1315 C CA . ILE A 1 170 ? 2.530 -3.580 21.557 1.00 88.38 170 ILE A CA 1
ATOM 1316 C C . ILE A 1 170 ? 1.494 -4.692 21.334 1.00 88.38 170 ILE A C 1
ATOM 1318 O O . ILE A 1 170 ? 1.396 -5.606 22.150 1.00 88.38 170 ILE A O 1
ATOM 1322 N N . CYS A 1 171 ? 0.755 -4.670 20.220 1.00 85.75 171 CYS A N 1
ATOM 1323 C CA . CYS A 1 171 ? -0.289 -5.662 19.946 1.00 85.75 171 CYS A CA 1
ATOM 1324 C C . CYS A 1 171 ? 0.290 -7.075 19.797 1.00 85.75 171 CYS A C 1
ATOM 1326 O O . CYS A 1 171 ? -0.293 -8.018 20.329 1.00 85.75 171 CYS A O 1
ATOM 1328 N N . ARG A 1 172 ? 1.471 -7.230 19.179 1.00 84.94 172 ARG A N 1
ATOM 1329 C CA . ARG A 1 172 ? 2.174 -8.524 19.085 1.00 84.94 172 ARG A CA 1
ATOM 1330 C C . ARG A 1 172 ? 2.640 -9.080 20.432 1.00 84.94 172 ARG A C 1
ATOM 1332 O O . ARG A 1 172 ? 2.796 -10.289 20.553 1.00 84.94 172 ARG A O 1
ATOM 1339 N N . MET A 1 173 ? 2.877 -8.232 21.435 1.00 83.00 173 MET A N 1
ATOM 1340 C CA . MET A 1 173 ? 3.276 -8.689 22.774 1.00 83.00 173 MET A CA 1
ATOM 1341 C C . MET A 1 173 ? 2.105 -9.224 23.599 1.00 83.00 173 MET A C 1
ATOM 1343 O O . MET A 1 173 ? 2.327 -9.985 24.538 1.00 83.00 173 MET A O 1
ATOM 1347 N N . VAL A 1 174 ? 0.877 -8.802 23.292 1.00 74.50 174 VAL A N 1
ATOM 1348 C CA . VAL A 1 174 ? -0.277 -9.033 24.174 1.00 74.50 174 VAL A CA 1
ATOM 1349 C C . VAL A 1 174 ? -1.378 -9.854 23.518 1.00 74.50 174 VAL A C 1
ATOM 1351 O O . VAL A 1 174 ? -2.107 -10.567 24.202 1.00 74.50 174 VAL A O 1
ATOM 1354 N N . THR A 1 175 ? -1.522 -9.767 22.199 1.00 72.75 175 THR A N 1
ATOM 1355 C CA . THR A 1 175 ? -2.634 -10.382 21.475 1.00 72.75 175 THR A CA 1
ATOM 1356 C C . THR A 1 175 ? -2.126 -11.391 20.459 1.00 72.75 175 THR A C 1
ATOM 1358 O O . THR A 1 175 ? -1.113 -11.173 19.799 1.00 72.75 175 THR A O 1
ATOM 1361 N N . LEU A 1 176 ? -2.856 -12.499 20.328 1.00 78.12 176 LEU A N 1
ATOM 1362 C CA . LEU A 1 176 ? -2.662 -13.433 19.224 1.00 78.12 176 LEU A CA 1
ATOM 1363 C C . LEU A 1 176 ? -3.034 -12.761 17.898 1.00 78.12 176 LEU A C 1
ATOM 1365 O O . LEU A 1 176 ? -3.922 -11.898 17.851 1.00 78.12 176 LEU A O 1
ATOM 1369 N N . THR A 1 177 ? -2.383 -13.210 16.827 1.00 82.88 177 THR A N 1
ATOM 1370 C CA . THR A 1 177 ? -2.601 -12.739 15.461 1.00 82.88 177 THR A CA 1
ATOM 1371 C C . THR A 1 177 ? -4.082 -12.865 15.081 1.00 82.88 177 THR A C 1
ATOM 1373 O O . THR A 1 177 ? -4.636 -13.958 14.990 1.00 82.88 177 THR A O 1
ATOM 1376 N N . ASN A 1 178 ? -4.734 -11.718 14.882 1.00 87.31 178 ASN A N 1
ATOM 1377 C CA . ASN A 1 178 ? -6.159 -11.578 14.562 1.00 87.31 178 ASN A CA 1
ATOM 1378 C C . ASN A 1 178 ? -6.355 -10.670 13.332 1.00 87.31 178 ASN A C 1
ATOM 1380 O O . ASN A 1 178 ? -5.392 -10.072 12.847 1.00 87.31 178 ASN A O 1
ATOM 1384 N N . ASP A 1 179 ? -7.580 -10.588 12.797 1.00 89.50 179 ASP A N 1
ATOM 1385 C CA . ASP A 1 179 ? -7.871 -9.853 11.554 1.00 89.50 179 ASP A CA 1
ATOM 1386 C C . ASP A 1 179 ? -7.391 -8.388 11.594 1.00 89.50 179 ASP A C 1
ATOM 1388 O O . ASP A 1 179 ? -6.788 -7.915 10.631 1.00 89.50 179 ASP A O 1
ATOM 1392 N N . LEU A 1 180 ? -7.562 -7.695 12.728 1.00 89.56 180 LEU A N 1
ATOM 1393 C CA . LEU A 1 180 ? -7.111 -6.307 12.896 1.00 89.56 180 LEU A CA 1
ATOM 1394 C C . LEU A 1 180 ? -5.585 -6.193 12.866 1.00 89.56 180 LEU A C 1
ATOM 1396 O O . LEU A 1 180 ? -5.046 -5.249 12.290 1.00 89.56 180 LEU A O 1
ATOM 1400 N N . THR A 1 181 ? -4.875 -7.164 13.439 1.00 90.06 181 THR A N 1
ATOM 1401 C CA . THR A 1 181 ? -3.411 -7.218 13.374 1.00 90.06 181 THR A CA 1
ATOM 1402 C C . THR A 1 181 ? -2.933 -7.399 11.932 1.00 90.06 181 THR A C 1
ATOM 1404 O O . THR A 1 181 ? -1.996 -6.720 11.515 1.00 90.06 181 THR A O 1
ATOM 1407 N N . ILE A 1 182 ? -3.595 -8.242 11.130 1.00 92.25 182 ILE A N 1
ATOM 1408 C CA . ILE A 1 182 ? -3.265 -8.392 9.701 1.00 92.25 182 ILE A CA 1
ATOM 1409 C C . ILE A 1 182 ? -3.519 -7.092 8.940 1.00 92.25 182 ILE A C 1
ATOM 1411 O O . ILE A 1 182 ? -2.671 -6.688 8.147 1.00 92.25 182 ILE A O 1
ATOM 1415 N N . TRP A 1 183 ? -4.640 -6.413 9.192 1.00 94.12 183 TRP A N 1
ATOM 1416 C CA . TRP A 1 183 ? -4.923 -5.111 8.579 1.00 94.12 183 TRP A CA 1
ATOM 1417 C C . TRP A 1 183 ? -3.866 -4.077 8.967 1.00 94.12 183 TRP A C 1
ATOM 1419 O O . TRP A 1 183 ? -3.332 -3.390 8.102 1.00 94.12 183 TRP A O 1
ATOM 1429 N N . THR A 1 184 ? -3.489 -4.031 10.245 1.00 93.81 184 THR A N 1
ATOM 1430 C CA . THR A 1 184 ? -2.452 -3.125 10.758 1.00 93.81 184 THR A CA 1
ATOM 1431 C C . THR A 1 184 ? -1.114 -3.372 10.063 1.00 93.81 184 THR A C 1
ATOM 1433 O O . THR A 1 184 ? -0.483 -2.422 9.601 1.00 93.81 184 THR A O 1
ATOM 1436 N N . LEU A 1 185 ? -0.700 -4.638 9.936 1.00 93.62 185 LEU A N 1
ATOM 1437 C CA . LEU A 1 185 ? 0.535 -5.039 9.254 1.00 93.62 185 LEU A CA 1
ATOM 1438 C C . LEU A 1 185 ? 0.493 -4.763 7.750 1.00 93.62 185 LEU A C 1
ATOM 1440 O O . LEU A 1 185 ? 1.497 -4.348 7.175 1.00 93.62 185 LEU A O 1
ATOM 1444 N N . HIS A 1 186 ? -0.657 -4.971 7.113 1.00 92.94 186 HIS A N 1
ATOM 1445 C CA . HIS A 1 186 ? -0.843 -4.668 5.701 1.00 92.94 186 HIS A CA 1
ATOM 1446 C C . HIS A 1 186 ? -0.674 -3.168 5.434 1.00 92.94 186 HIS A C 1
ATOM 1448 O O . HIS A 1 186 ? 0.150 -2.773 4.607 1.00 92.94 186 HIS A O 1
ATOM 1454 N N . GLU A 1 187 ? -1.385 -2.325 6.186 1.00 92.19 187 GLU A N 1
ATOM 1455 C CA . GLU A 1 187 ? -1.267 -0.870 6.062 1.00 92.19 187 GLU A CA 1
ATOM 1456 C C . GLU A 1 187 ? 0.131 -0.364 6.455 1.00 92.19 187 GLU A C 1
ATOM 1458 O O . GLU A 1 187 ? 0.619 0.612 5.882 1.00 92.19 187 GLU A O 1
ATOM 1463 N N . SER A 1 188 ? 0.820 -1.073 7.357 1.00 92.81 188 SER A N 1
ATOM 1464 C CA . SER A 1 188 ? 2.218 -0.822 7.727 1.00 92.81 188 SER A CA 1
ATOM 1465 C C . SER A 1 188 ? 3.187 -0.968 6.547 1.00 92.81 188 SER A C 1
ATOM 1467 O O . SER A 1 188 ? 4.070 -0.130 6.346 1.00 92.81 188 SER A O 1
ATOM 1469 N N . VAL A 1 189 ? 3.019 -2.017 5.731 1.00 90.88 189 VAL A N 1
ATOM 1470 C CA . VAL A 1 189 ? 3.824 -2.222 4.513 1.00 90.88 189 VAL A CA 1
ATOM 1471 C C . VAL A 1 189 ? 3.587 -1.080 3.525 1.00 90.88 189 VAL A C 1
ATOM 1473 O O . VAL A 1 189 ? 4.546 -0.528 2.981 1.00 90.88 189 VAL A O 1
ATOM 1476 N N . LEU A 1 190 ? 2.325 -0.689 3.329 1.00 88.44 190 LEU A N 1
ATOM 1477 C CA . LEU A 1 190 ? 1.959 0.367 2.387 1.00 88.44 190 LEU A CA 1
ATOM 1478 C C . LEU A 1 190 ? 2.528 1.730 2.793 1.00 88.44 190 LEU A C 1
ATOM 1480 O O . LEU A 1 190 ? 3.226 2.348 1.989 1.00 88.44 190 LEU A O 1
ATOM 1484 N N . ILE A 1 191 ? 2.310 2.183 4.033 1.00 88.19 191 ILE A N 1
ATOM 1485 C CA . ILE A 1 191 ? 2.846 3.477 4.483 1.00 88.19 191 ILE A CA 1
ATOM 1486 C C . ILE A 1 191 ? 4.381 3.498 4.453 1.00 88.19 191 ILE A C 1
ATOM 1488 O O . ILE A 1 191 ? 4.966 4.476 3.992 1.00 88.19 191 ILE A O 1
ATOM 1492 N N . SER A 1 192 ? 5.047 2.406 4.845 1.00 88.62 192 SER A N 1
ATOM 1493 C CA . SER A 1 192 ? 6.513 2.320 4.802 1.00 88.62 192 SER A CA 1
ATOM 1494 C C . SER A 1 192 ? 7.051 2.406 3.372 1.00 88.62 192 SER A C 1
ATOM 1496 O O . SER A 1 192 ? 8.063 3.070 3.145 1.00 88.62 192 SER A O 1
ATOM 1498 N N . SER A 1 193 ? 6.356 1.813 2.392 1.00 83.31 193 SER A N 1
ATOM 1499 C CA . SER A 1 193 ? 6.741 1.917 0.977 1.00 83.31 193 SER A CA 1
ATOM 1500 C C . SER A 1 193 ? 6.659 3.345 0.425 1.00 83.31 193 SER A C 1
ATOM 1502 O O . SER A 1 193 ? 7.440 3.701 -0.453 1.00 83.31 193 SER A O 1
ATOM 1504 N N . LEU A 1 194 ? 5.758 4.175 0.965 1.00 83.62 194 LEU A N 1
ATOM 1505 C CA . LEU A 1 194 ? 5.612 5.582 0.580 1.00 83.62 194 LEU A CA 1
ATOM 1506 C C . LEU A 1 194 ? 6.606 6.504 1.301 1.00 83.62 194 LEU A C 1
ATOM 1508 O O . LEU A 1 194 ? 6.941 7.559 0.772 1.00 83.62 194 LEU A O 1
ATOM 1512 N N . VAL A 1 195 ? 7.058 6.132 2.504 1.00 81.62 195 VAL A N 1
ATOM 1513 C CA . VAL A 1 195 ? 7.961 6.961 3.322 1.00 81.62 195 VAL A CA 1
ATOM 1514 C C . VAL A 1 195 ? 9.442 6.689 3.038 1.00 81.62 195 VAL A C 1
ATOM 1516 O O . VAL A 1 195 ? 10.220 7.639 2.983 1.00 81.62 195 VAL A O 1
ATOM 1519 N N . HIS A 1 196 ? 9.844 5.425 2.873 1.00 67.38 196 HIS A N 1
ATOM 1520 C CA . HIS A 1 196 ? 11.251 5.013 2.710 1.00 67.38 196 HIS A CA 1
ATOM 1521 C C . HIS A 1 196 ? 11.587 4.474 1.308 1.00 67.38 196 HIS A C 1
ATOM 1523 O O . HIS A 1 196 ? 12.692 3.975 1.105 1.00 67.38 196 HIS A O 1
ATOM 1529 N N . SER A 1 197 ? 10.645 4.549 0.361 1.00 64.00 197 SER A N 1
ATOM 1530 C CA . SER A 1 197 ? 10.660 3.835 -0.926 1.00 64.00 197 SER A CA 1
ATOM 1531 C C . SER A 1 197 ? 10.535 2.304 -0.781 1.00 64.00 197 SER A C 1
ATOM 1533 O O . SER A 1 197 ? 10.795 1.711 0.274 1.00 64.00 197 SER A O 1
ATOM 1535 N N . TYR A 1 198 ? 10.083 1.641 -1.853 1.00 58.97 198 TYR A N 1
ATOM 1536 C CA . TYR A 1 198 ? 9.877 0.183 -1.907 1.00 58.97 198 TYR A CA 1
ATOM 1537 C C . TYR A 1 198 ? 11.097 -0.652 -1.502 1.00 58.97 198 TYR A C 1
ATOM 1539 O O . TYR A 1 198 ? 10.910 -1.602 -0.743 1.00 58.97 198 TYR A O 1
ATOM 1547 N N . PRO A 1 199 ? 12.328 -0.311 -1.918 1.00 60.12 199 PRO A N 1
ATOM 1548 C CA . PRO A 1 199 ? 13.449 -1.206 -1.688 1.00 60.12 199 PRO A CA 1
ATOM 1549 C C . PRO A 1 199 ? 14.083 -1.128 -0.297 1.00 60.12 199 PRO A C 1
ATOM 1551 O O . PRO A 1 199 ? 15.056 -1.822 -0.012 1.00 60.12 199 PRO A O 1
ATOM 1554 N N . SER A 1 200 ? 13.562 -0.294 0.605 1.00 78.38 200 SER A N 1
ATOM 1555 C CA . SER A 1 200 ? 14.179 -0.162 1.923 1.00 78.38 200 SER A CA 1
ATOM 1556 C C . SER A 1 200 ? 14.120 -1.476 2.712 1.00 78.38 200 SER A C 1
ATOM 1558 O O . SER A 1 200 ? 13.082 -2.141 2.784 1.00 78.38 200 SER A O 1
ATOM 1560 N N . SER A 1 201 ? 15.227 -1.819 3.377 1.00 83.12 201 SER A N 1
ATOM 1561 C CA . SER A 1 201 ? 15.317 -2.990 4.266 1.00 83.12 201 SER A CA 1
ATOM 1562 C C . SER A 1 201 ? 14.186 -3.019 5.310 1.00 83.12 201 SER A C 1
ATOM 1564 O O . SER A 1 201 ? 13.622 -4.072 5.612 1.00 83.12 201 SER A O 1
ATOM 1566 N N . VAL A 1 202 ? 13.768 -1.841 5.788 1.00 85.69 202 VAL A N 1
ATOM 1567 C CA . VAL A 1 202 ? 12.635 -1.685 6.710 1.00 85.69 202 VAL A CA 1
ATOM 1568 C C . VAL A 1 202 ? 11.333 -2.190 6.082 1.00 85.69 202 VAL A C 1
ATOM 1570 O O . VAL A 1 202 ? 10.614 -2.967 6.713 1.00 85.69 202 VAL A O 1
ATOM 1573 N N . THR A 1 203 ? 11.018 -1.797 4.845 1.00 85.94 203 THR A N 1
ATOM 1574 C CA . THR A 1 203 ? 9.777 -2.238 4.197 1.00 85.94 203 THR A CA 1
ATOM 1575 C C . THR A 1 203 ? 9.812 -3.731 3.845 1.00 85.94 203 THR A C 1
ATOM 1577 O O . THR A 1 203 ? 8.803 -4.416 4.023 1.00 85.94 203 THR A O 1
ATOM 1580 N N . TRP A 1 204 ? 10.972 -4.275 3.459 1.00 87.62 204 TRP A N 1
ATOM 1581 C CA . TRP A 1 204 ? 11.162 -5.721 3.271 1.00 87.62 204 TRP A CA 1
ATOM 1582 C C . TRP A 1 204 ? 10.912 -6.520 4.553 1.00 87.62 204 TRP A C 1
ATOM 1584 O O . TRP A 1 204 ? 10.192 -7.521 4.534 1.00 87.62 204 TRP A O 1
ATOM 1594 N N . HIS A 1 205 ? 11.444 -6.056 5.687 1.00 91.25 205 HIS A N 1
ATOM 1595 C CA . HIS A 1 205 ? 11.213 -6.696 6.980 1.00 91.25 205 HIS A CA 1
ATOM 1596 C C . HIS A 1 205 ? 9.719 -6.716 7.345 1.00 91.25 205 HIS A C 1
ATOM 1598 O O . HIS A 1 205 ? 9.193 -7.746 7.775 1.00 91.25 205 HIS A O 1
ATOM 1604 N N . ARG A 1 206 ? 8.999 -5.609 7.104 1.00 91.69 206 ARG A N 1
ATOM 1605 C CA . ARG A 1 206 ? 7.540 -5.536 7.306 1.00 91.69 206 ARG A CA 1
ATOM 1606 C C . ARG A 1 206 ? 6.782 -6.509 6.410 1.00 91.69 206 ARG A C 1
ATOM 1608 O O . ARG A 1 206 ? 5.878 -7.186 6.895 1.00 91.69 206 ARG A O 1
ATOM 1615 N N . LEU A 1 207 ? 7.156 -6.609 5.133 1.00 91.31 207 LEU A N 1
ATOM 1616 C CA . LEU A 1 207 ? 6.536 -7.540 4.188 1.00 91.31 207 LEU A CA 1
ATOM 1617 C C . LEU A 1 207 ? 6.738 -9.000 4.617 1.00 91.31 207 LEU A C 1
ATOM 1619 O O . LEU A 1 207 ? 5.802 -9.801 4.539 1.00 91.31 207 LEU A O 1
ATOM 1623 N N . GLY A 1 208 ? 7.933 -9.341 5.107 1.00 92.00 208 GLY A N 1
ATOM 1624 C CA . GLY A 1 208 ? 8.216 -10.646 5.707 1.00 92.00 208 GLY A CA 1
ATOM 1625 C C . GLY A 1 208 ? 7.337 -10.911 6.931 1.00 92.00 208 GLY A C 1
ATOM 1626 O O . GLY A 1 208 ? 6.687 -11.949 7.011 1.00 92.00 208 GLY A O 1
ATOM 1627 N N . GLY A 1 209 ? 7.223 -9.934 7.836 1.00 91.81 209 GLY A N 1
ATOM 1628 C CA . GLY A 1 209 ? 6.351 -10.023 9.009 1.00 91.81 209 GLY A CA 1
ATOM 1629 C C . GLY A 1 209 ? 4.870 -10.218 8.661 1.00 91.81 209 GLY A C 1
ATOM 1630 O O . GLY A 1 209 ? 4.219 -11.082 9.241 1.00 91.81 209 GLY A O 1
ATOM 1631 N N . LEU A 1 210 ? 4.345 -9.459 7.694 1.00 93.38 210 LEU A N 1
ATOM 1632 C CA . LEU A 1 210 ? 2.984 -9.632 7.174 1.00 93.38 210 LEU A CA 1
ATOM 1633 C C . LEU A 1 210 ? 2.792 -11.033 6.586 1.00 93.38 210 LEU A C 1
ATOM 1635 O O . LEU A 1 210 ? 1.792 -11.693 6.855 1.00 93.38 210 LEU A O 1
ATOM 1639 N N . SER A 1 211 ? 3.768 -11.497 5.805 1.00 92.38 211 SER A N 1
ATOM 1640 C CA . SER A 1 211 ? 3.745 -12.819 5.186 1.00 92.38 211 SER A CA 1
ATOM 1641 C C . SER A 1 211 ? 3.630 -13.926 6.226 1.00 92.38 211 SER A C 1
ATOM 1643 O O . SER A 1 211 ? 2.744 -14.769 6.106 1.00 92.38 211 SER A O 1
ATOM 1645 N N . THR A 1 212 ? 4.454 -13.884 7.272 1.00 92.81 212 THR A N 1
ATOM 1646 C CA . THR A 1 212 ? 4.400 -14.847 8.375 1.00 92.81 212 THR A CA 1
ATOM 1647 C C . THR A 1 212 ? 3.035 -14.846 9.058 1.00 92.81 212 THR A C 1
ATOM 1649 O O . THR A 1 212 ? 2.453 -15.910 9.245 1.00 92.81 212 THR A O 1
ATOM 1652 N N . SER A 1 213 ? 2.468 -13.672 9.349 1.00 91.31 213 SER A N 1
ATOM 1653 C CA . SER A 1 213 ? 1.162 -13.568 10.012 1.00 91.31 213 SER A CA 1
ATOM 1654 C C . SER A 1 213 ? -0.012 -14.041 9.130 1.00 91.31 213 SER A C 1
ATOM 1656 O O . SER A 1 213 ? -0.970 -14.616 9.643 1.00 91.31 213 SER A O 1
ATOM 1658 N N . ILE A 1 214 ? 0.063 -13.881 7.801 1.00 90.81 214 ILE A N 1
ATOM 1659 C CA . ILE A 1 214 ? -0.910 -14.457 6.846 1.00 90.81 214 ILE A CA 1
ATOM 1660 C C . ILE A 1 214 ? -0.883 -15.993 6.887 1.00 90.81 214 ILE A C 1
ATOM 1662 O O . ILE A 1 214 ? -1.938 -16.633 6.828 1.00 90.81 214 ILE A O 1
ATOM 1666 N N . PHE A 1 215 ? 0.310 -16.591 6.985 1.00 89.00 215 PHE A N 1
ATOM 1667 C CA . PHE A 1 215 ? 0.460 -18.041 7.128 1.00 89.00 215 PHE A CA 1
ATOM 1668 C C . PHE A 1 215 ? -0.024 -18.530 8.493 1.00 89.00 215 PHE A C 1
ATOM 1670 O O . PHE A 1 215 ? -0.785 -19.493 8.540 1.00 89.00 215 PHE A O 1
ATOM 1677 N N . GLU A 1 216 ? 0.348 -17.835 9.569 1.00 88.56 216 GLU A N 1
ATOM 1678 C CA . GLU A 1 216 ? -0.057 -18.141 10.946 1.00 88.56 216 GLU A CA 1
ATOM 1679 C C . GLU A 1 216 ? -1.584 -18.164 11.104 1.00 88.56 216 GLU A C 1
ATOM 1681 O O . GLU A 1 216 ? -2.136 -19.095 11.684 1.00 88.56 216 GLU A O 1
ATOM 1686 N N . MET A 1 217 ? -2.283 -17.185 10.524 1.00 86.44 217 MET A N 1
ATOM 1687 C CA . MET A 1 217 ? -3.748 -17.134 10.546 1.00 86.44 217 MET A CA 1
ATOM 1688 C C . MET A 1 217 ? -4.409 -18.124 9.569 1.00 86.44 217 MET A C 1
ATOM 1690 O O . MET A 1 217 ? -5.613 -18.363 9.640 1.00 86.44 217 MET A O 1
ATOM 1694 N N . GLY A 1 218 ? -3.651 -18.703 8.636 1.00 85.94 218 GLY A N 1
ATOM 1695 C CA . GLY A 1 218 ? -4.193 -19.631 7.644 1.00 85.94 218 GLY A CA 1
ATOM 1696 C C . GLY A 1 218 ? -5.009 -18.963 6.533 1.00 85.94 218 GLY A C 1
ATOM 1697 O O . GLY A 1 218 ? -5.803 -19.636 5.879 1.00 85.94 218 GLY A O 1
ATOM 1698 N N . LEU A 1 219 ? -4.801 -17.664 6.268 1.00 84.75 219 LEU A N 1
ATOM 1699 C CA . LEU A 1 219 ? -5.540 -16.912 5.235 1.00 84.75 219 LEU A CA 1
ATOM 1700 C C . LEU A 1 219 ? -5.319 -17.424 3.802 1.00 84.75 219 LEU A C 1
ATOM 1702 O O . LEU A 1 219 ? -6.054 -17.049 2.902 1.00 84.75 219 LEU A O 1
ATOM 1706 N N . HIS A 1 220 ? -4.309 -18.266 3.595 1.00 81.50 220 HIS A N 1
ATOM 1707 C CA . HIS A 1 220 ? -3.969 -18.891 2.316 1.00 81.50 220 HIS A CA 1
ATOM 1708 C C . HIS A 1 220 ? -4.722 -20.211 2.059 1.00 81.50 220 HIS A C 1
ATOM 1710 O O . HIS A 1 220 ? -4.628 -20.752 0.965 1.00 81.50 220 HIS A O 1
ATOM 1716 N N . ARG A 1 221 ? -5.424 -20.765 3.061 1.00 80.06 221 ARG A N 1
ATOM 1717 C CA . ARG A 1 221 ? -6.136 -22.058 2.961 1.00 80.06 221 ARG A CA 1
ATOM 1718 C C . ARG A 1 221 ? -7.657 -21.912 2.988 1.00 80.06 221 ARG A C 1
ATOM 1720 O O . ARG A 1 221 ? -8.343 -22.924 3.079 1.00 80.06 221 ARG A O 1
ATOM 1727 N N . ASP A 1 222 ? -8.164 -20.676 3.002 1.00 70.50 222 ASP A N 1
ATOM 1728 C CA . ASP A 1 222 ? -9.586 -20.343 3.184 1.00 70.50 222 ASP A CA 1
ATOM 1729 C C . ASP A 1 222 ? -10.253 -21.159 4.308 1.00 70.50 222 ASP A C 1
ATOM 1731 O O . ASP A 1 222 ? -11.354 -21.694 4.175 1.00 70.50 222 ASP A O 1
ATOM 1735 N N . PHE A 1 223 ? -9.553 -21.290 5.441 1.00 63.97 223 PHE A N 1
ATOM 1736 C CA . PHE A 1 223 ? -10.008 -22.122 6.548 1.00 63.97 223 PHE A CA 1
ATOM 1737 C C . PHE A 1 223 ? -11.063 -21.415 7.416 1.00 63.97 223 PHE A C 1
ATOM 1739 O O . PHE A 1 223 ? -10.945 -20.235 7.763 1.00 63.97 223 PHE A O 1
ATOM 1746 N N . GLY A 1 224 ? -12.069 -22.183 7.841 1.00 69.69 224 GLY A N 1
ATOM 1747 C CA . GLY A 1 224 ? -13.117 -21.751 8.764 1.00 69.69 224 GLY A CA 1
ATOM 1748 C C . GLY A 1 224 ? -14.370 -21.177 8.092 1.00 69.69 224 GLY A C 1
ATOM 1749 O O . GLY A 1 224 ? -14.440 -20.981 6.883 1.00 69.69 224 GLY A O 1
ATOM 1750 N N . ASN A 1 225 ? -15.390 -20.890 8.907 1.00 80.00 225 ASN A N 1
ATOM 1751 C CA . ASN A 1 225 ? -16.648 -20.271 8.471 1.00 80.00 225 ASN A CA 1
ATOM 1752 C C . ASN A 1 225 ? -16.852 -18.893 9.128 1.00 80.00 225 ASN A C 1
ATOM 1754 O O . ASN A 1 225 ? -17.789 -18.729 9.912 1.00 80.00 225 ASN A O 1
ATOM 1758 N N . PRO A 1 226 ? -15.981 -17.898 8.850 1.00 84.56 226 PRO A N 1
ATOM 1759 C CA . PRO A 1 226 ? -16.202 -16.545 9.344 1.00 84.56 226 PRO A CA 1
ATOM 1760 C C . PRO A 1 226 ? -17.441 -15.922 8.675 1.00 84.56 226 PRO A C 1
ATOM 1762 O O . PRO A 1 226 ? -17.812 -16.336 7.568 1.00 84.56 226 PRO A O 1
ATOM 1765 N N . PRO A 1 227 ? -18.047 -14.894 9.298 1.00 87.19 227 PRO A N 1
ATOM 1766 C CA . PRO A 1 227 ? -19.043 -14.051 8.647 1.00 87.19 227 PRO A CA 1
ATOM 1767 C C . PRO A 1 227 ? -18.577 -13.563 7.268 1.00 87.19 227 PRO A C 1
ATOM 1769 O O . PRO A 1 227 ? -17.394 -13.282 7.063 1.00 87.19 227 PRO A O 1
ATOM 1772 N N . ILE A 1 228 ? -19.518 -13.426 6.329 1.00 86.31 228 ILE A N 1
ATOM 1773 C CA . ILE A 1 228 ? -19.229 -13.130 4.913 1.00 86.31 228 ILE A CA 1
ATOM 1774 C C . ILE A 1 228 ? -18.355 -11.876 4.760 1.00 86.31 228 ILE A C 1
ATOM 1776 O O . ILE A 1 228 ? -17.379 -11.900 4.019 1.00 86.31 228 ILE A O 1
ATOM 1780 N N . PHE A 1 229 ? -18.639 -10.806 5.508 1.00 87.25 229 PHE A N 1
ATOM 1781 C CA . PHE A 1 229 ? -17.868 -9.561 5.413 1.00 87.25 229 PHE A CA 1
ATOM 1782 C C . PHE A 1 229 ? -16.388 -9.731 5.803 1.00 87.25 229 PHE A C 1
ATOM 1784 O O . PHE A 1 229 ? -15.516 -9.111 5.195 1.00 87.25 229 PHE A O 1
ATOM 1791 N N . LEU A 1 230 ? -16.087 -10.597 6.779 1.00 88.38 230 LEU A N 1
ATOM 1792 C CA . LEU A 1 230 ? -14.708 -10.905 7.165 1.00 88.38 230 LEU A CA 1
ATOM 1793 C C . LEU A 1 230 ? -14.030 -11.807 6.154 1.00 88.38 230 LEU A C 1
ATOM 1795 O O . LEU A 1 230 ? -12.859 -11.600 5.861 1.00 88.38 230 LEU A O 1
ATOM 1799 N N . ARG A 1 231 ? -14.758 -12.778 5.595 1.00 88.00 231 ARG A N 1
ATOM 1800 C CA . ARG A 1 231 ? -14.240 -13.612 4.507 1.00 88.00 231 ARG A CA 1
ATOM 1801 C C . ARG A 1 231 ? -13.783 -12.748 3.332 1.00 88.00 231 ARG A C 1
ATOM 1803 O O . ARG A 1 231 ? -12.657 -12.892 2.870 1.00 88.00 231 ARG A O 1
ATOM 1810 N N . GLU A 1 232 ? -14.617 -11.799 2.918 1.00 85.94 232 GLU A N 1
ATOM 1811 C CA . GLU A 1 232 ? -14.271 -10.871 1.841 1.00 85.94 232 GLU A CA 1
ATOM 1812 C C . GLU A 1 232 ? -13.076 -9.980 2.199 1.00 85.94 232 GLU A C 1
ATOM 1814 O O . GLU A 1 232 ? -12.168 -9.826 1.383 1.00 85.94 232 GLU A O 1
ATOM 1819 N N . SER A 1 233 ? -13.017 -9.449 3.426 1.00 88.94 233 SER A N 1
ATOM 1820 C CA . SER A 1 233 ? -11.858 -8.675 3.897 1.00 88.94 233 SER A CA 1
ATOM 1821 C C . SER A 1 233 ? -10.562 -9.500 3.858 1.00 88.94 233 SER A C 1
ATOM 1823 O O . SER A 1 233 ? -9.545 -9.052 3.327 1.00 88.94 233 SER A O 1
ATOM 1825 N N . ARG A 1 234 ? -10.603 -10.752 4.328 1.00 90.38 234 ARG A N 1
ATOM 1826 C CA . ARG A 1 234 ? -9.468 -11.689 4.296 1.00 90.38 234 ARG A CA 1
ATOM 1827 C C . ARG A 1 234 ? -8.985 -11.962 2.875 1.00 90.38 234 ARG A C 1
ATOM 1829 O O . ARG A 1 234 ? -7.788 -11.843 2.612 1.00 90.38 234 ARG A O 1
ATOM 1836 N N . HIS A 1 235 ? -9.899 -12.262 1.949 1.00 86.75 235 HIS A N 1
ATOM 1837 C CA . HIS A 1 235 ? -9.557 -12.471 0.541 1.00 86.75 235 HIS A CA 1
ATOM 1838 C C . HIS A 1 235 ? -8.927 -11.221 -0.083 1.00 86.75 235 HIS A C 1
ATOM 1840 O O . HIS A 1 235 ? -7.938 -11.324 -0.813 1.00 86.75 235 HIS A O 1
ATOM 1846 N N . GLN A 1 236 ? -9.479 -10.036 0.196 1.00 85.88 236 GLN A N 1
ATOM 1847 C CA . GLN A 1 236 ? -8.950 -8.775 -0.320 1.00 85.88 236 GLN A CA 1
ATOM 1848 C C . GLN A 1 236 ? -7.534 -8.526 0.193 1.00 85.88 236 GLN A C 1
ATOM 1850 O O . GLN A 1 236 ? -6.633 -8.300 -0.614 1.00 85.88 236 GLN A O 1
ATOM 1855 N N . VAL A 1 237 ? -7.306 -8.639 1.502 1.00 88.94 237 VAL A N 1
ATOM 1856 C CA . VAL A 1 237 ? -5.986 -8.422 2.104 1.00 88.94 237 VAL A CA 1
ATOM 1857 C C . VAL A 1 237 ? -4.968 -9.456 1.625 1.00 88.94 237 VAL A C 1
ATOM 1859 O O . VAL A 1 237 ? -3.834 -9.089 1.312 1.00 88.94 237 VAL A O 1
ATOM 1862 N N . HIS A 1 238 ? -5.355 -10.727 1.489 1.00 88.44 238 HIS A N 1
ATOM 1863 C CA . HIS A 1 238 ? -4.471 -11.756 0.945 1.00 88.44 238 HIS A CA 1
ATOM 1864 C C . HIS A 1 238 ? -4.062 -11.443 -0.503 1.00 88.44 238 HIS A C 1
ATOM 1866 O O . HIS A 1 238 ? -2.870 -11.348 -0.796 1.00 88.44 238 HIS A O 1
ATOM 1872 N N . ARG A 1 239 ? -5.029 -11.160 -1.391 1.00 85.88 239 ARG A N 1
ATOM 1873 C CA . ARG A 1 239 ? -4.758 -10.776 -2.791 1.00 85.88 239 ARG A CA 1
ATOM 1874 C C . ARG A 1 239 ? -3.868 -9.536 -2.892 1.00 85.88 239 ARG A C 1
ATOM 1876 O O . ARG A 1 239 ? -2.948 -9.492 -3.706 1.00 85.88 239 ARG A O 1
ATOM 1883 N N . ARG A 1 240 ? -4.120 -8.532 -2.050 1.00 85.81 240 ARG A N 1
ATOM 1884 C CA . ARG A 1 240 ? -3.331 -7.291 -1.974 1.00 85.81 240 ARG A CA 1
ATOM 1885 C C . ARG A 1 240 ? -1.905 -7.545 -1.510 1.00 85.81 240 ARG A C 1
ATOM 1887 O O . ARG A 1 240 ? -0.969 -6.973 -2.061 1.00 85.81 240 ARG A O 1
ATOM 1894 N N . SER A 1 241 ? -1.738 -8.447 -0.552 1.00 88.50 241 SER A N 1
ATOM 1895 C CA . SER A 1 241 ? -0.426 -8.869 -0.068 1.00 88.50 241 SER A CA 1
ATOM 1896 C C . SER A 1 241 ? 0.364 -9.587 -1.161 1.00 88.50 241 SER A C 1
ATOM 1898 O O . SER A 1 241 ? 1.547 -9.299 -1.332 1.00 88.50 241 SER A O 1
ATOM 1900 N N . SER A 1 242 ? -0.280 -10.447 -1.957 1.00 88.44 242 SER A N 1
ATOM 1901 C CA . SER A 1 242 ? 0.347 -11.085 -3.123 1.00 88.44 242 SER A CA 1
ATOM 1902 C C . SER A 1 242 ? 0.784 -10.060 -4.172 1.00 88.44 242 SER A C 1
ATOM 1904 O O . SER A 1 242 ? 1.904 -10.135 -4.672 1.00 88.44 242 SER A O 1
ATOM 1906 N N . TRP A 1 243 ? -0.038 -9.043 -4.449 1.00 84.38 243 TRP A N 1
ATOM 1907 C CA . TRP A 1 243 ? 0.347 -7.942 -5.339 1.00 84.38 243 TRP A CA 1
ATOM 1908 C C . TRP A 1 243 ? 1.540 -7.140 -4.804 1.00 84.38 243 TRP A C 1
ATOM 1910 O O . TRP A 1 243 ? 2.478 -6.864 -5.554 1.00 84.38 243 TRP A O 1
ATOM 1920 N N . ASN A 1 244 ? 1.546 -6.811 -3.508 1.00 83.44 244 ASN A N 1
ATOM 1921 C CA . ASN A 1 244 ? 2.694 -6.165 -2.877 1.00 83.44 244 ASN A CA 1
ATOM 1922 C C . ASN A 1 244 ? 3.954 -7.015 -3.090 1.00 83.44 244 ASN A C 1
ATOM 1924 O O . ASN A 1 244 ? 4.954 -6.494 -3.565 1.00 83.44 244 ASN A O 1
ATOM 1928 N N . ARG A 1 245 ? 3.905 -8.332 -2.862 1.00 88.19 245 ARG A N 1
ATOM 1929 C CA . ARG A 1 245 ? 5.057 -9.217 -3.118 1.00 88.19 245 ARG A CA 1
ATOM 1930 C C . ARG A 1 245 ? 5.561 -9.149 -4.561 1.00 88.19 245 ARG A C 1
ATOM 1932 O O . ARG A 1 245 ? 6.768 -9.056 -4.754 1.00 88.19 245 ARG A O 1
ATOM 1939 N N . VAL A 1 246 ? 4.668 -9.141 -5.555 1.00 88.31 246 VAL A N 1
ATOM 1940 C CA . VAL A 1 246 ? 5.057 -8.978 -6.971 1.00 88.31 246 VAL A CA 1
ATOM 1941 C C . VAL A 1 246 ? 5.771 -7.649 -7.188 1.00 88.31 246 VAL A C 1
ATOM 1943 O O . VAL A 1 246 ? 6.820 -7.612 -7.824 1.00 88.31 246 VAL A O 1
ATOM 1946 N N . ARG A 1 247 ? 5.247 -6.555 -6.629 1.00 83.19 247 ARG A N 1
ATOM 1947 C CA . ARG A 1 247 ? 5.877 -5.237 -6.752 1.00 83.19 247 ARG A CA 1
ATOM 1948 C C . ARG A 1 247 ? 7.282 -5.218 -6.155 1.00 83.19 247 ARG A C 1
ATOM 1950 O O . ARG A 1 247 ? 8.189 -4.704 -6.796 1.00 83.19 247 ARG A O 1
ATOM 1957 N N . PHE A 1 248 ? 7.464 -5.817 -4.982 1.00 82.94 248 PHE A N 1
ATOM 1958 C CA . PHE A 1 248 ? 8.769 -5.945 -4.331 1.00 82.94 248 PHE A CA 1
ATOM 1959 C C . PHE A 1 248 ? 9.745 -6.789 -5.153 1.00 82.94 248 PHE A C 1
ATOM 1961 O O . PHE A 1 248 ? 10.890 -6.389 -5.335 1.00 82.94 248 PHE A O 1
ATOM 1968 N N . LEU A 1 249 ? 9.278 -7.906 -5.711 1.00 88.44 249 LEU A N 1
ATOM 1969 C CA . LEU A 1 249 ? 10.069 -8.744 -6.610 1.00 88.44 249 LEU A CA 1
ATOM 1970 C C . LEU A 1 249 ? 10.502 -7.985 -7.871 1.00 88.44 249 LEU A C 1
ATOM 1972 O O . LEU A 1 249 ? 11.626 -8.131 -8.326 1.00 88.44 249 LEU A O 1
ATOM 1976 N N . MET A 1 250 ? 9.637 -7.143 -8.436 1.00 85.56 250 MET A N 1
ATOM 1977 C CA . MET A 1 250 ? 10.022 -6.296 -9.568 1.00 85.56 250 MET A CA 1
ATOM 1978 C C . MET A 1 250 ? 10.967 -5.160 -9.147 1.00 85.56 250 MET A C 1
ATOM 1980 O O . MET A 1 250 ? 11.818 -4.753 -9.936 1.00 85.56 250 MET A O 1
ATOM 1984 N N . SER A 1 251 ? 10.856 -4.656 -7.913 1.00 81.31 251 SER A N 1
ATOM 1985 C CA . SER A 1 251 ? 11.753 -3.621 -7.391 1.00 81.31 251 SER A CA 1
ATOM 1986 C C . SER A 1 251 ? 13.203 -4.088 -7.259 1.00 81.31 251 SER A C 1
ATOM 1988 O O . SER A 1 251 ? 14.081 -3.262 -7.469 1.00 81.31 251 SER A O 1
ATOM 1990 N N . THR A 1 252 ? 13.479 -5.373 -6.999 1.00 87.69 252 THR A N 1
ATOM 1991 C CA . THR A 1 252 ? 14.874 -5.860 -6.930 1.00 87.69 252 THR A CA 1
ATOM 1992 C C . THR A 1 252 ? 15.586 -5.715 -8.272 1.00 87.69 252 THR A C 1
ATOM 1994 O O . THR A 1 252 ? 16.711 -5.235 -8.329 1.00 87.69 252 THR A O 1
ATOM 1997 N N . PHE A 1 253 ? 14.910 -6.056 -9.375 1.00 89.50 253 PHE A N 1
ATOM 1998 C CA . PHE A 1 253 ? 15.471 -5.859 -10.712 1.00 89.50 253 PHE A CA 1
ATOM 1999 C C . PHE A 1 253 ? 15.655 -4.376 -11.026 1.00 89.50 253 PHE A C 1
ATOM 2001 O O . PHE A 1 253 ? 16.663 -3.995 -11.608 1.00 89.50 253 PHE A O 1
ATOM 2008 N N . TRP A 1 254 ? 14.699 -3.535 -10.627 1.00 86.06 254 TRP A N 1
ATOM 2009 C CA . TRP A 1 254 ? 14.801 -2.091 -10.823 1.00 86.06 254 TRP A CA 1
ATOM 2010 C C . TRP A 1 254 ? 16.042 -1.495 -10.144 1.00 86.06 254 TRP A C 1
ATOM 2012 O O . TRP A 1 254 ? 16.724 -0.682 -10.762 1.00 86.06 254 TRP A O 1
ATOM 2022 N N . GLU A 1 255 ? 16.366 -1.921 -8.919 1.00 83.38 255 GLU A N 1
ATOM 2023 C CA . GLU A 1 255 ? 17.578 -1.483 -8.215 1.00 83.38 255 GLU A CA 1
ATOM 2024 C C . GLU A 1 255 ? 18.855 -1.880 -8.952 1.00 83.38 255 GLU A C 1
ATOM 2026 O O . GLU A 1 255 ? 19.688 -1.018 -9.218 1.00 83.38 255 GLU A O 1
ATOM 2031 N N . GLU A 1 256 ? 18.979 -3.150 -9.353 1.00 89.19 256 GLU A N 1
ATOM 2032 C CA . GLU A 1 256 ? 20.139 -3.623 -10.119 1.00 89.19 256 GLU A CA 1
ATOM 2033 C C . GLU A 1 256 ? 20.312 -2.818 -11.420 1.00 89.19 256 GLU A C 1
ATOM 2035 O O . GLU A 1 256 ? 21.420 -2.423 -11.787 1.00 89.19 256 GLU A O 1
ATOM 2040 N N . ILE A 1 257 ? 19.208 -2.529 -12.121 1.00 86.62 257 ILE A N 1
ATOM 2041 C CA . ILE A 1 257 ? 19.236 -1.728 -13.351 1.00 86.62 257 ILE A CA 1
ATOM 2042 C C . ILE A 1 257 ? 19.666 -0.286 -13.055 1.00 86.62 257 ILE A C 1
ATOM 2044 O O . ILE A 1 257 ? 20.415 0.305 -13.837 1.00 86.62 257 ILE A O 1
ATOM 2048 N N . LEU A 1 258 ? 19.198 0.299 -11.950 1.00 83.69 258 LEU A N 1
ATOM 2049 C CA . LEU A 1 258 ? 19.588 1.647 -11.553 1.00 83.69 258 LEU A CA 1
ATOM 2050 C C . LEU A 1 258 ? 21.067 1.742 -11.197 1.00 83.69 258 LEU A C 1
ATOM 2052 O O . LEU A 1 258 ? 21.707 2.698 -11.633 1.00 83.69 258 LEU A O 1
ATOM 2056 N N . GLU A 1 259 ? 21.617 0.774 -10.468 1.00 85.81 259 GLU A N 1
ATOM 2057 C CA . GLU A 1 259 ? 23.051 0.727 -10.163 1.00 85.81 259 GLU A CA 1
ATOM 2058 C C . GLU A 1 259 ? 23.877 0.757 -11.456 1.00 85.81 259 GLU A C 1
ATOM 2060 O O . GLU A 1 259 ? 24.754 1.604 -11.616 1.00 85.81 259 GLU A O 1
ATOM 2065 N N . LEU A 1 260 ? 23.506 -0.066 -12.442 1.00 86.06 260 LEU A N 1
ATOM 2066 C CA . LEU A 1 260 ? 24.160 -0.085 -13.754 1.00 86.06 260 LEU A CA 1
ATOM 2067 C C . LEU A 1 260 ? 23.931 1.191 -14.572 1.00 86.06 260 LEU A C 1
ATOM 2069 O O . LEU A 1 260 ? 24.734 1.519 -15.444 1.00 86.06 260 LEU A O 1
ATOM 2073 N N . SER A 1 261 ? 22.843 1.922 -14.324 1.00 83.31 261 SER A N 1
ATOM 2074 C CA . SER A 1 261 ? 22.560 3.182 -15.020 1.00 83.31 261 SER A CA 1
ATOM 2075 C C . SER A 1 261 ? 23.498 4.324 -14.615 1.00 83.31 261 SER A C 1
ATOM 2077 O O . SER A 1 261 ? 23.629 5.294 -15.369 1.00 83.31 261 SER A O 1
ATOM 2079 N N . LEU A 1 262 ? 24.133 4.208 -13.442 1.00 84.31 262 LEU A N 1
ATOM 2080 C CA . LEU A 1 262 ? 25.121 5.157 -12.924 1.00 84.31 262 LEU A CA 1
ATOM 2081 C C . LEU A 1 262 ? 26.527 4.896 -13.479 1.00 84.31 262 LEU A C 1
ATOM 2083 O O . LEU A 1 262 ? 27.357 5.806 -13.498 1.00 84.31 262 LEU A O 1
ATOM 2087 N N . ASP A 1 263 ? 26.785 3.675 -13.946 1.00 82.56 263 ASP A N 1
ATOM 2088 C CA . ASP A 1 263 ? 28.066 3.287 -14.521 1.00 82.56 263 ASP A CA 1
ATOM 2089 C C . ASP A 1 263 ? 28.276 3.867 -15.928 1.00 82.56 263 ASP A C 1
ATOM 2091 O O . ASP A 1 263 ? 27.345 4.174 -16.680 1.00 82.56 263 ASP A O 1
ATOM 2095 N N . TYR A 1 264 ? 29.545 3.992 -16.323 1.00 80.00 264 TYR A N 1
ATOM 2096 C CA . TYR A 1 264 ? 29.886 4.385 -17.687 1.00 80.00 264 TYR A CA 1
ATOM 2097 C C . TYR A 1 264 ? 29.507 3.268 -18.672 1.00 80.00 264 TYR A C 1
ATOM 2099 O O . TYR A 1 264 ? 29.764 2.094 -18.381 1.00 80.00 264 TYR A O 1
ATOM 2107 N N . PRO A 1 265 ? 28.965 3.591 -19.863 1.00 81.25 265 PRO A N 1
ATOM 2108 C CA . PRO A 1 265 ? 28.602 2.578 -20.841 1.00 81.25 265 PRO A CA 1
ATOM 2109 C C . PRO A 1 265 ? 29.830 1.763 -21.286 1.00 81.25 265 PRO A C 1
ATOM 2111 O O . PRO A 1 265 ? 30.650 2.209 -22.084 1.00 81.25 265 PRO A O 1
ATOM 2114 N N . SER A 1 266 ? 29.944 0.536 -20.772 1.00 85.31 266 SER A N 1
ATOM 2115 C CA . SER A 1 266 ? 30.947 -0.465 -21.134 1.00 85.31 266 SER A CA 1
ATOM 2116 C C . SER A 1 266 ? 30.320 -1.772 -21.649 1.00 85.31 266 SER A C 1
ATOM 2118 O O . SER A 1 266 ? 29.156 -2.064 -21.377 1.00 85.31 266 SER A O 1
ATOM 2120 N N . SER A 1 267 ? 31.098 -2.605 -22.354 1.00 85.56 267 SER A N 1
ATOM 2121 C CA . SER A 1 267 ? 30.647 -3.953 -22.758 1.00 85.56 267 SER A CA 1
ATOM 2122 C C . SER A 1 267 ? 30.217 -4.800 -21.555 1.00 85.56 267 SER A C 1
ATOM 2124 O O . SER A 1 267 ? 29.243 -5.538 -21.642 1.00 85.56 267 SER A O 1
ATOM 2126 N N . LYS A 1 268 ? 30.902 -4.644 -20.413 1.00 87.69 268 LYS A N 1
ATOM 2127 C CA . LYS A 1 268 ? 30.574 -5.337 -19.162 1.00 87.69 268 LYS A CA 1
ATOM 2128 C C . LYS A 1 268 ? 29.185 -4.941 -18.648 1.00 87.69 268 LYS A C 1
ATOM 2130 O O . LYS A 1 268 ? 28.404 -5.818 -18.298 1.00 87.69 268 LYS A O 1
ATOM 2135 N N . THR A 1 269 ? 28.866 -3.646 -18.660 1.00 86.38 269 THR A N 1
ATOM 2136 C CA . THR A 1 269 ? 27.548 -3.123 -18.263 1.00 86.38 269 THR A CA 1
ATOM 2137 C C . THR A 1 269 ? 26.442 -3.690 -19.157 1.00 86.38 269 THR A C 1
ATOM 2139 O O . THR A 1 269 ? 25.406 -4.125 -18.662 1.00 86.38 269 THR A O 1
ATOM 2142 N N . ALA A 1 270 ? 26.679 -3.767 -20.472 1.00 86.44 270 ALA A N 1
ATOM 2143 C CA . ALA A 1 270 ? 25.728 -4.357 -21.413 1.00 86.44 270 ALA A CA 1
ATOM 2144 C C . ALA A 1 270 ? 25.500 -5.860 -21.161 1.00 86.44 270 ALA A C 1
ATOM 2146 O O . ALA A 1 270 ? 24.366 -6.332 -21.233 1.00 86.44 270 ALA A O 1
ATOM 2147 N N . ASP A 1 271 ? 26.549 -6.614 -20.826 1.00 89.75 271 ASP A N 1
ATOM 2148 C CA . ASP A 1 271 ? 26.422 -8.036 -20.494 1.00 89.75 271 ASP A CA 1
ATOM 2149 C C . ASP A 1 271 ? 25.665 -8.259 -19.175 1.00 89.75 271 ASP A C 1
ATOM 2151 O O . ASP A 1 271 ? 24.837 -9.168 -19.094 1.00 89.75 271 ASP A O 1
ATOM 2155 N N . GLN A 1 272 ? 25.868 -7.393 -18.177 1.00 91.62 272 GLN A N 1
ATOM 2156 C CA . GLN A 1 272 ? 25.099 -7.413 -16.927 1.00 91.62 272 GLN A CA 1
ATOM 2157 C C . GLN A 1 272 ? 23.617 -7.077 -17.158 1.00 91.62 272 GLN A C 1
ATOM 2159 O O . GLN A 1 272 ? 22.750 -7.755 -16.616 1.00 91.62 272 GLN A O 1
ATOM 2164 N N . LEU A 1 273 ? 23.300 -6.102 -18.016 1.00 89.94 273 LEU A N 1
ATOM 2165 C CA . LEU A 1 273 ? 21.911 -5.789 -18.381 1.00 89.94 273 LEU A CA 1
ATOM 2166 C C . LEU A 1 273 ? 21.217 -6.965 -19.087 1.00 89.94 273 LEU A C 1
ATOM 2168 O O . LEU A 1 273 ? 20.058 -7.265 -18.803 1.00 89.94 273 LEU A O 1
ATOM 2172 N N . ARG A 1 274 ? 21.929 -7.679 -19.970 1.00 89.88 274 ARG A N 1
ATOM 2173 C CA . ARG A 1 274 ? 21.407 -8.900 -20.612 1.00 89.88 274 ARG A CA 1
ATOM 2174 C C . ARG A 1 274 ? 21.186 -10.032 -19.612 1.00 89.88 274 ARG A C 1
ATOM 2176 O O . ARG A 1 274 ? 20.239 -10.799 -19.776 1.00 89.88 274 ARG A O 1
ATOM 2183 N N . ASP A 1 275 ? 22.039 -10.148 -18.596 1.00 93.00 275 ASP A N 1
ATOM 2184 C CA . ASP A 1 275 ? 21.837 -11.097 -17.500 1.00 93.00 275 ASP A CA 1
ATOM 2185 C C . ASP A 1 275 ? 20.577 -10.767 -16.685 1.00 93.00 275 ASP A C 1
ATOM 2187 O O . ASP A 1 275 ? 19.747 -11.652 -16.470 1.00 93.00 275 ASP A O 1
ATOM 2191 N N . ILE A 1 276 ? 20.380 -9.495 -16.315 1.00 92.69 276 ILE A N 1
ATOM 2192 C CA . ILE A 1 276 ? 19.162 -9.044 -15.623 1.00 92.69 276 ILE A CA 1
ATOM 2193 C C . ILE A 1 276 ? 17.925 -9.375 -16.461 1.00 92.69 276 ILE A C 1
ATOM 2195 O O . ILE A 1 276 ? 16.981 -9.966 -15.940 1.00 92.69 276 ILE A O 1
ATOM 2199 N N . SER A 1 277 ? 17.940 -9.069 -17.761 1.00 89.25 277 SER A N 1
ATOM 2200 C CA . SER A 1 277 ? 16.832 -9.390 -18.672 1.00 89.25 277 SER A CA 1
ATOM 2201 C C . SER A 1 277 ? 16.526 -10.895 -18.691 1.00 89.25 277 SER A C 1
ATOM 2203 O O . SER A 1 277 ? 15.376 -11.305 -18.503 1.00 89.25 277 SER A O 1
ATOM 2205 N N . ARG A 1 278 ? 17.569 -11.738 -18.772 1.00 90.62 278 ARG A N 1
ATOM 2206 C CA . ARG A 1 278 ? 17.450 -13.206 -18.736 1.00 90.62 278 ARG A CA 1
ATOM 2207 C C . ARG A 1 278 ? 16.858 -13.734 -17.425 1.00 90.62 278 ARG A C 1
ATOM 2209 O O . ARG A 1 278 ? 16.260 -14.805 -17.438 1.00 90.62 278 ARG A O 1
ATOM 2216 N N . ARG A 1 279 ? 17.014 -13.026 -16.303 1.00 94.19 279 ARG A N 1
ATOM 2217 C CA . ARG A 1 279 ? 16.413 -13.396 -15.007 1.00 94.19 279 ARG A CA 1
ATOM 2218 C C . ARG A 1 279 ? 15.011 -12.822 -14.812 1.00 94.19 279 ARG A C 1
ATOM 2220 O O . ARG A 1 279 ? 14.145 -13.511 -14.272 1.00 94.19 279 ARG A O 1
ATOM 2227 N N . CYS A 1 280 ? 14.784 -11.583 -15.242 1.00 93.00 280 CYS A N 1
ATOM 2228 C CA . CYS A 1 280 ? 13.541 -10.846 -15.021 1.00 93.00 280 CYS A CA 1
ATOM 2229 C C . CYS A 1 280 ? 12.355 -11.505 -15.736 1.00 93.00 280 CYS A C 1
ATOM 2231 O O . CYS A 1 280 ? 11.322 -11.747 -15.110 1.00 93.00 280 CYS A O 1
ATOM 2233 N N . GLN A 1 281 ? 12.523 -11.873 -17.011 1.00 91.31 281 GLN A N 1
ATOM 2234 C CA . GLN A 1 281 ? 11.444 -12.462 -17.805 1.00 91.31 281 GLN A CA 1
ATOM 2235 C C . GLN A 1 281 ? 10.955 -13.811 -17.232 1.00 91.31 281 GLN A C 1
ATOM 2237 O O . GLN A 1 281 ? 9.766 -13.908 -16.929 1.00 91.31 281 GLN A O 1
ATOM 2242 N N . PRO A 1 282 ? 11.814 -14.822 -16.969 1.00 93.56 282 PRO A N 1
ATOM 2243 C CA . PRO A 1 282 ? 11.360 -16.073 -16.356 1.00 93.56 282 PRO A CA 1
ATOM 2244 C C . PRO A 1 282 ? 10.755 -15.878 -14.964 1.00 93.56 282 PRO A C 1
ATOM 2246 O O . PRO A 1 282 ? 9.820 -16.579 -14.587 1.00 93.56 282 PRO A O 1
ATOM 2249 N N . THR A 1 283 ? 11.267 -14.914 -14.192 1.00 93.56 283 THR A N 1
ATOM 2250 C CA . THR A 1 283 ? 10.712 -14.587 -12.873 1.00 93.56 283 THR A CA 1
ATOM 2251 C C . THR A 1 283 ? 9.278 -14.074 -12.993 1.00 93.56 283 THR A C 1
ATOM 2253 O O . THR A 1 283 ? 8.409 -14.537 -12.257 1.00 93.56 283 THR A O 1
ATOM 2256 N N . TRP A 1 284 ? 9.009 -13.171 -13.941 1.00 93.25 284 TRP A N 1
ATOM 2257 C CA . TRP A 1 284 ? 7.653 -12.714 -14.244 1.00 93.25 284 TRP A CA 1
ATOM 2258 C C . TRP A 1 284 ? 6.765 -13.852 -14.753 1.00 93.25 284 TRP A C 1
ATOM 2260 O O . TRP A 1 284 ? 5.659 -14.013 -14.254 1.00 93.25 284 TRP A O 1
ATOM 2270 N N . GLU A 1 285 ? 7.249 -14.669 -15.691 1.00 92.94 285 GLU A N 1
ATOM 2271 C CA . GLU A 1 285 ? 6.507 -15.806 -16.261 1.00 92.94 285 GLU A CA 1
ATOM 2272 C C . GLU A 1 285 ? 6.190 -16.906 -15.233 1.00 92.94 285 GLU A C 1
ATOM 2274 O O . GLU A 1 285 ? 5.211 -17.630 -15.394 1.00 92.94 285 GLU A O 1
ATOM 2279 N N . SER A 1 286 ? 6.986 -17.024 -14.165 1.00 93.44 286 SER A N 1
ATOM 2280 C CA . SER A 1 286 ? 6.743 -17.978 -13.076 1.00 93.44 286 SER A CA 1
ATOM 2281 C C . SER A 1 286 ? 5.620 -17.570 -12.115 1.00 93.44 286 SER A C 1
ATOM 2283 O O . SER A 1 286 ? 5.244 -18.361 -11.246 1.00 93.44 286 SER A O 1
ATOM 2285 N N . LEU A 1 287 ? 5.090 -16.346 -12.226 1.00 92.00 287 LEU A N 1
ATOM 2286 C CA . LEU A 1 287 ? 4.022 -15.889 -11.345 1.00 92.00 287 LEU A CA 1
ATOM 2287 C C . LEU A 1 287 ? 2.721 -16.677 -11.600 1.00 92.00 287 LEU A C 1
ATOM 2289 O O . LEU A 1 287 ? 2.415 -17.069 -12.726 1.00 92.00 287 LEU A O 1
ATOM 2293 N N . PRO A 1 288 ? 1.894 -16.893 -10.562 1.00 91.19 288 PRO A N 1
ATOM 2294 C CA . PRO A 1 288 ? 0.576 -17.486 -10.738 1.00 91.19 288 PRO A CA 1
ATOM 2295 C C . PRO A 1 288 ? -0.276 -16.744 -11.776 1.00 91.19 288 PRO A C 1
ATOM 2297 O O . PRO A 1 288 ? -0.344 -15.514 -11.778 1.00 91.19 288 PRO A O 1
ATOM 2300 N N . GLY A 1 289 ? -1.027 -17.489 -12.595 1.00 87.19 289 GLY A N 1
ATOM 2301 C CA . GLY A 1 289 ? -1.868 -16.930 -13.666 1.00 87.19 289 GLY A CA 1
ATOM 2302 C C . GLY A 1 289 ? -2.850 -15.843 -13.208 1.00 87.19 289 GLY A C 1
ATOM 2303 O O . GLY A 1 289 ? -3.127 -14.906 -13.949 1.00 87.19 289 GLY A O 1
ATOM 2304 N N . HIS A 1 290 ? -3.331 -15.909 -11.963 1.00 87.44 290 HIS A N 1
ATOM 2305 C CA . HIS A 1 290 ? -4.235 -14.905 -11.391 1.00 87.44 290 HIS A CA 1
ATOM 2306 C C . HIS A 1 290 ? -3.553 -13.566 -11.039 1.00 87.44 290 HIS A C 1
ATOM 2308 O O . HIS A 1 290 ? -4.251 -12.610 -10.702 1.00 87.44 290 HIS A O 1
ATOM 2314 N N . LEU A 1 291 ? -2.218 -13.492 -11.088 1.00 89.12 291 LEU A N 1
ATOM 2315 C CA . LEU A 1 291 ? -1.420 -12.270 -10.932 1.00 89.12 291 LEU A CA 1
ATOM 2316 C C . LEU A 1 291 ? -0.956 -11.698 -12.280 1.00 89.12 291 LEU A C 1
ATOM 2318 O O . LEU A 1 291 ? -0.420 -10.590 -12.319 1.00 89.12 291 LEU A O 1
ATOM 2322 N N . HIS A 1 292 ? -1.197 -12.408 -13.386 1.00 90.69 292 HIS A N 1
ATOM 2323 C CA . HIS A 1 292 ? -0.857 -11.931 -14.718 1.00 90.69 292 HIS A CA 1
ATOM 2324 C C . HIS A 1 292 ? -1.919 -10.986 -15.270 1.00 90.69 292 HIS A C 1
ATOM 2326 O O . HIS A 1 292 ? -3.120 -11.266 -15.283 1.00 90.69 292 HIS A O 1
ATOM 2332 N N . PHE A 1 293 ? -1.455 -9.856 -15.796 1.00 89.88 293 PHE A N 1
ATOM 2333 C CA . PHE A 1 293 ? -2.308 -8.972 -16.568 1.00 89.88 293 PHE A CA 1
ATOM 2334 C C . PHE A 1 293 ? -2.675 -9.605 -17.909 1.00 89.88 293 PHE A C 1
ATOM 2336 O O . PHE A 1 293 ? -1.819 -10.063 -18.663 1.00 89.88 293 PHE A O 1
ATOM 2343 N N . SER A 1 294 ? -3.960 -9.534 -18.235 1.00 87.19 294 SER A N 1
ATOM 2344 C CA . SER A 1 294 ? -4.477 -9.761 -19.577 1.00 87.19 294 SER A CA 1
ATOM 2345 C C . SER A 1 294 ? -5.375 -8.585 -19.943 1.00 87.19 294 SER A C 1
ATOM 2347 O O . SER A 1 294 ? -6.202 -8.209 -19.113 1.00 87.19 294 SER A O 1
ATOM 2349 N N . PRO A 1 295 ? -5.316 -8.042 -21.173 1.00 83.88 295 PRO A N 1
ATOM 2350 C CA . PRO A 1 295 ? -6.244 -6.998 -21.614 1.00 83.88 295 PRO A CA 1
ATOM 2351 C C . PRO A 1 295 ? -7.719 -7.393 -21.445 1.00 83.88 295 PRO A C 1
ATOM 2353 O O . PRO A 1 295 ? -8.577 -6.547 -21.211 1.00 83.88 295 PRO A O 1
ATOM 2356 N N . THR A 1 296 ? -8.010 -8.696 -21.503 1.00 86.31 296 THR A N 1
ATOM 2357 C CA . THR A 1 296 ? -9.363 -9.237 -21.325 1.00 86.31 296 THR A CA 1
ATOM 2358 C C . THR A 1 296 ? -9.866 -9.194 -19.880 1.00 86.31 296 THR A C 1
ATOM 2360 O O . THR A 1 296 ? -11.064 -9.363 -19.676 1.00 86.31 296 THR A O 1
ATOM 2363 N N . CYS A 1 297 ? -9.018 -8.917 -18.877 1.00 85.56 297 CYS A N 1
ATOM 2364 C CA . CYS A 1 297 ? -9.430 -8.868 -17.466 1.00 85.56 297 CYS A CA 1
ATOM 2365 C C . CYS A 1 297 ? -10.539 -7.831 -17.218 1.00 85.56 297 CYS A C 1
ATOM 2367 O O . CYS A 1 297 ? -11.449 -8.067 -16.426 1.00 85.56 297 CYS A O 1
ATOM 2369 N N . TRP A 1 298 ? -10.529 -6.735 -17.982 1.00 82.88 298 TRP A N 1
ATOM 2370 C CA . TRP A 1 298 ? -11.555 -5.690 -17.971 1.00 82.88 298 TRP A CA 1
ATOM 2371 C C . TRP A 1 298 ? -12.922 -6.158 -18.497 1.00 82.88 298 TRP A C 1
ATOM 2373 O O . TRP A 1 298 ? -13.937 -5.550 -18.172 1.00 82.88 298 TRP A O 1
ATOM 2383 N N . MET A 1 299 ? -12.962 -7.262 -19.250 1.00 84.94 299 MET A N 1
ATOM 2384 C CA . MET A 1 299 ? -14.174 -7.841 -19.847 1.00 84.94 299 MET A CA 1
ATOM 2385 C C . MET A 1 299 ? -14.696 -9.067 -19.083 1.00 84.94 299 MET A C 1
ATOM 2387 O O . MET A 1 299 ? -15.802 -9.530 -19.339 1.00 84.94 299 MET A O 1
ATOM 2391 N N . GLN A 1 300 ? -13.919 -9.604 -18.139 1.00 84.31 300 GLN A N 1
ATOM 2392 C CA . GLN A 1 300 ? -14.216 -10.856 -17.428 1.00 84.31 300 GLN A CA 1
ATOM 2393 C C . GLN A 1 300 ? -15.117 -10.677 -16.192 1.00 84.31 300 GLN A C 1
ATOM 2395 O O . GLN A 1 300 ? -15.273 -11.604 -15.403 1.00 84.31 300 GLN A O 1
ATOM 2400 N N . GLY A 1 301 ? -15.689 -9.487 -15.981 1.00 82.12 301 GLY A N 1
ATOM 2401 C CA . GLY A 1 301 ? -16.510 -9.197 -14.797 1.00 82.12 301 GLY A CA 1
ATOM 2402 C C . GLY A 1 301 ? -15.718 -9.157 -13.484 1.00 82.12 301 GLY A C 1
ATOM 2403 O O . GLY A 1 301 ? -16.308 -9.217 -12.406 1.00 82.12 301 GLY A O 1
ATOM 2404 N N . LEU A 1 302 ? -14.387 -9.058 -13.554 1.00 84.94 302 LEU A N 1
ATOM 2405 C CA . LEU A 1 302 ? -13.543 -8.883 -12.377 1.00 84.94 302 LEU A CA 1
ATOM 2406 C C . LEU A 1 302 ? -13.790 -7.507 -11.736 1.00 84.94 302 LEU A C 1
ATOM 2408 O O . LEU A 1 302 ? -14.076 -6.534 -12.443 1.00 84.94 302 LEU A O 1
ATOM 2412 N N . PRO A 1 303 ? -13.636 -7.378 -10.403 1.00 82.50 303 PRO A N 1
ATOM 2413 C CA . PRO A 1 303 ? -13.699 -6.078 -9.756 1.00 82.50 303 PRO A CA 1
ATOM 2414 C C . PRO A 1 303 ? -12.663 -5.130 -10.364 1.00 82.50 303 PRO A C 1
ATOM 2416 O O . PRO A 1 303 ? -11.500 -5.497 -10.532 1.00 82.50 303 PRO A O 1
ATOM 2419 N N . VAL A 1 304 ? -13.055 -3.883 -10.629 1.00 81.06 304 VAL A N 1
ATOM 2420 C CA . VAL A 1 304 ? -12.166 -2.881 -11.248 1.00 81.06 304 VAL A CA 1
ATOM 2421 C C . VAL A 1 304 ? -10.862 -2.710 -10.463 1.00 81.06 304 VAL A C 1
ATOM 2423 O O . VAL A 1 304 ? -9.792 -2.556 -11.047 1.00 81.06 304 VAL A O 1
ATOM 2426 N N . SER A 1 305 ? -10.934 -2.809 -9.137 1.00 76.88 305 SER A N 1
ATOM 2427 C CA . SER A 1 305 ? -9.780 -2.769 -8.240 1.00 76.88 305 SER A CA 1
ATOM 2428 C C . SER A 1 305 ? -8.737 -3.852 -8.547 1.00 76.88 305 SER A C 1
ATOM 2430 O O . SER A 1 305 ? -7.538 -3.589 -8.466 1.00 76.88 305 SER A O 1
ATOM 2432 N N . VAL A 1 306 ? -9.179 -5.046 -8.949 1.00 83.06 306 VAL A N 1
ATOM 2433 C CA . VAL A 1 306 ? -8.322 -6.167 -9.351 1.00 83.06 306 VAL A CA 1
ATOM 2434 C C . VAL A 1 306 ? -7.697 -5.889 -10.712 1.00 83.06 306 VAL A C 1
ATOM 2436 O O . VAL A 1 306 ? -6.480 -5.989 -10.841 1.00 83.06 306 VAL A O 1
ATOM 2439 N N . CYS A 1 307 ? -8.486 -5.455 -11.698 1.00 84.69 307 CYS A N 1
ATOM 2440 C CA . CYS A 1 307 ? -7.972 -5.116 -13.029 1.00 84.69 307 CYS A CA 1
ATOM 2441 C C . CYS A 1 307 ? -6.882 -4.037 -12.962 1.00 84.69 307 CYS A C 1
ATOM 2443 O O . CYS A 1 307 ? -5.852 -4.142 -13.630 1.00 84.69 307 CYS A O 1
ATOM 2445 N N . LEU A 1 308 ? -7.065 -3.032 -12.102 1.00 79.56 308 LEU A N 1
ATOM 2446 C CA . LEU A 1 308 ? -6.074 -1.984 -11.854 1.00 79.56 308 LEU A CA 1
ATOM 2447 C C . LEU A 1 308 ? -4.787 -2.530 -11.240 1.00 79.56 308 LEU A C 1
ATOM 2449 O O . LEU A 1 308 ? -3.709 -2.193 -11.718 1.00 79.56 308 LEU A O 1
ATOM 2453 N N . MET A 1 309 ? -4.880 -3.384 -10.216 1.00 81.62 309 MET A N 1
ATOM 2454 C CA . MET A 1 309 ? -3.698 -4.001 -9.601 1.00 81.62 309 MET A CA 1
ATOM 2455 C C . MET A 1 309 ? -2.892 -4.821 -10.608 1.00 81.62 309 MET A C 1
ATOM 2457 O O . MET A 1 309 ? -1.674 -4.661 -10.677 1.00 81.62 309 MET A O 1
ATOM 2461 N N . LEU A 1 310 ? -3.569 -5.650 -11.410 1.00 87.38 310 LEU A N 1
ATOM 2462 C CA . LEU A 1 310 ? -2.930 -6.441 -12.463 1.00 87.38 310 LEU A CA 1
ATOM 2463 C C . LEU A 1 310 ? -2.240 -5.533 -13.479 1.00 87.38 310 LEU A C 1
ATOM 2465 O O . LEU A 1 310 ? -1.079 -5.744 -13.821 1.00 87.38 310 LEU A O 1
ATOM 2469 N N . THR A 1 311 ? -2.931 -4.476 -13.909 1.00 85.69 311 THR A N 1
ATOM 2470 C CA . THR A 1 311 ? -2.368 -3.522 -14.865 1.00 85.69 311 THR A CA 1
ATOM 2471 C C . THR A 1 311 ? -1.130 -2.826 -14.302 1.00 85.69 311 THR A C 1
ATOM 2473 O O . THR A 1 311 ? -0.119 -2.720 -14.988 1.00 85.69 311 THR A O 1
ATOM 2476 N N . LEU A 1 312 ? -1.173 -2.383 -13.043 1.00 82.12 312 LEU A N 1
ATOM 2477 C CA . LEU A 1 312 ? -0.039 -1.734 -12.386 1.00 82.12 312 LEU A CA 1
ATOM 2478 C C . LEU A 1 312 ? 1.150 -2.680 -12.216 1.00 82.12 312 LEU A C 1
ATOM 2480 O O . LEU A 1 312 ? 2.274 -2.264 -12.471 1.00 82.12 312 LEU A O 1
ATOM 2484 N N . ALA A 1 313 ? 0.914 -3.940 -11.835 1.00 85.06 313 ALA A N 1
ATOM 2485 C CA . ALA A 1 313 ? 1.975 -4.943 -11.740 1.00 85.06 313 ALA A CA 1
ATOM 2486 C C . ALA A 1 313 ? 2.670 -5.146 -13.095 1.00 85.06 313 ALA A C 1
ATOM 2488 O O . ALA A 1 313 ? 3.897 -5.127 -13.176 1.00 85.06 313 ALA A O 1
ATOM 2489 N N . TYR A 1 314 ? 1.886 -5.251 -14.170 1.00 90.81 314 TYR A N 1
ATOM 2490 C CA . TYR A 1 314 ? 2.422 -5.395 -15.519 1.00 90.81 314 TYR A CA 1
ATOM 2491 C C . TYR A 1 314 ? 3.149 -4.140 -16.011 1.00 90.81 314 TYR A C 1
ATOM 2493 O O . TYR A 1 314 ? 4.194 -4.249 -16.642 1.00 90.81 314 TYR A O 1
ATOM 2501 N N . LEU A 1 315 ? 2.662 -2.943 -15.677 1.00 87.94 315 LEU A N 1
ATOM 2502 C CA . LEU A 1 315 ? 3.374 -1.698 -15.972 1.00 87.94 315 LEU A CA 1
ATOM 2503 C C . LEU A 1 315 ? 4.714 -1.612 -15.231 1.00 87.94 315 LEU A C 1
ATOM 2505 O O . LEU A 1 315 ? 5.679 -1.129 -15.813 1.00 87.94 315 LEU A O 1
ATOM 2509 N N . THR A 1 316 ? 4.800 -2.089 -13.984 1.00 85.38 316 THR A N 1
ATOM 2510 C CA . THR A 1 316 ? 6.076 -2.169 -13.254 1.00 85.38 316 THR A CA 1
ATOM 2511 C C . THR A 1 316 ? 7.052 -3.122 -13.945 1.00 85.38 316 THR A C 1
ATOM 2513 O O . THR A 1 316 ? 8.210 -2.762 -14.138 1.00 85.38 316 THR A O 1
ATOM 2516 N N . TYR A 1 317 ? 6.583 -4.291 -14.387 1.00 90.75 317 TYR A N 1
ATOM 2517 C CA . TYR A 1 317 ? 7.389 -5.225 -15.178 1.00 90.75 317 TYR A CA 1
ATOM 2518 C C . TYR A 1 317 ? 7.885 -4.600 -16.495 1.00 90.75 317 TYR A C 1
ATOM 2520 O O . TYR A 1 317 ? 9.088 -4.556 -16.750 1.00 90.75 317 TYR A O 1
ATOM 2528 N N . LEU A 1 318 ? 6.975 -4.035 -17.298 1.00 89.81 318 LEU A N 1
ATOM 2529 C CA . LEU A 1 318 ? 7.319 -3.390 -18.570 1.00 89.81 318 LEU A CA 1
ATOM 2530 C C . LEU A 1 318 ? 8.268 -2.204 -18.387 1.00 89.81 318 LEU A C 1
ATOM 2532 O O . LEU A 1 318 ? 9.075 -1.917 -19.266 1.00 89.81 318 LEU A O 1
ATOM 2536 N N . TYR A 1 319 ? 8.171 -1.490 -17.265 1.00 87.38 319 TYR A N 1
ATOM 2537 C CA . TYR A 1 319 ? 9.074 -0.386 -16.970 1.00 87.38 319 TYR A CA 1
ATOM 2538 C C . TYR A 1 319 ? 10.511 -0.867 -16.737 1.00 87.38 319 TYR A C 1
ATOM 2540 O O . TYR A 1 319 ? 11.444 -0.226 -17.220 1.00 87.38 319 TYR A O 1
ATOM 2548 N N . ASN A 1 320 ? 10.698 -2.013 -16.073 1.00 87.50 320 ASN A N 1
ATOM 2549 C CA . ASN A 1 320 ? 12.019 -2.628 -15.942 1.00 87.50 320 ASN A CA 1
ATOM 2550 C C . ASN A 1 320 ? 12.582 -3.026 -17.312 1.00 87.50 320 ASN A C 1
ATOM 2552 O O . ASN A 1 320 ? 13.728 -2.694 -17.608 1.00 87.50 320 ASN A O 1
ATOM 2556 N N . GLU A 1 321 ? 11.774 -3.659 -18.175 1.00 89.81 321 GLU A N 1
ATOM 2557 C CA . GLU A 1 321 ? 12.174 -3.954 -19.562 1.00 89.81 321 GLU A CA 1
ATOM 2558 C C . GLU A 1 321 ? 12.568 -2.681 -20.315 1.00 89.81 321 GLU A C 1
ATOM 2560 O O . GLU A 1 321 ? 13.644 -2.604 -20.900 1.00 89.81 321 GLU A O 1
ATOM 2565 N N . PHE A 1 322 ? 11.736 -1.642 -20.244 1.00 89.69 322 PHE A N 1
ATOM 2566 C CA . PHE A 1 322 ? 11.992 -0.370 -20.910 1.00 89.69 322 PHE A CA 1
ATOM 2567 C C . PHE A 1 322 ? 13.308 0.258 -20.451 1.00 89.69 322 PHE A C 1
ATOM 2569 O O . PHE A 1 322 ? 14.072 0.763 -21.274 1.00 89.69 322 PHE A O 1
ATOM 2576 N N . LEU A 1 323 ? 13.578 0.243 -19.144 1.00 86.62 323 LEU A N 1
ATOM 2577 C CA . LEU A 1 323 ? 14.793 0.818 -18.587 1.00 86.62 323 LEU A CA 1
ATOM 2578 C C . LEU A 1 323 ? 16.036 0.046 -19.052 1.00 86.62 323 LEU A C 1
ATOM 2580 O O . LEU A 1 323 ? 17.012 0.684 -19.448 1.00 86.62 323 LEU A O 1
ATOM 2584 N N . MET A 1 324 ? 15.978 -1.290 -19.079 1.00 89.06 324 MET A N 1
ATOM 2585 C CA . MET A 1 324 ? 17.054 -2.131 -19.620 1.00 89.06 324 MET A CA 1
ATOM 2586 C C . MET A 1 324 ? 17.314 -1.833 -21.097 1.00 89.06 324 MET A C 1
ATOM 2588 O O . MET A 1 324 ? 18.444 -1.512 -21.463 1.00 89.06 324 MET A O 1
ATOM 2592 N N . GLU A 1 325 ? 16.272 -1.855 -21.932 1.00 87.38 325 GLU A N 1
ATOM 2593 C CA . GLU A 1 325 ? 16.388 -1.581 -23.369 1.00 87.38 325 GLU A CA 1
ATOM 2594 C C . GLU A 1 325 ? 16.922 -0.171 -23.637 1.00 87.38 325 GLU A C 1
ATOM 2596 O O . GLU A 1 325 ? 17.781 0.043 -24.494 1.00 87.38 325 GLU A O 1
ATOM 2601 N N . ARG A 1 326 ? 16.485 0.815 -22.846 1.00 87.19 326 ARG A N 1
ATOM 2602 C CA . ARG A 1 326 ? 16.969 2.196 -22.948 1.00 87.19 326 ARG A CA 1
ATOM 2603 C C . ARG A 1 326 ? 18.465 2.298 -22.661 1.00 87.19 326 ARG A C 1
ATOM 2605 O O . ARG A 1 326 ? 19.145 3.096 -23.306 1.00 87.19 326 ARG A O 1
ATOM 2612 N N . LEU A 1 327 ? 18.974 1.538 -21.692 1.00 85.88 327 LEU A N 1
ATOM 2613 C CA . LEU A 1 327 ? 20.402 1.508 -21.382 1.00 85.88 327 LEU A CA 1
ATOM 2614 C C . LEU A 1 327 ? 21.183 0.748 -22.459 1.00 85.88 327 LEU A C 1
ATOM 2616 O O . LEU A 1 327 ? 22.205 1.253 -22.910 1.00 85.88 327 LEU A O 1
ATOM 2620 N N . LEU A 1 328 ? 20.673 -0.383 -22.954 1.00 86.50 328 LEU A N 1
ATOM 2621 C CA . LEU A 1 328 ? 21.303 -1.161 -24.027 1.00 86.50 328 LEU A CA 1
ATOM 2622 C C . LEU A 1 328 ? 21.449 -0.368 -25.335 1.00 86.50 328 LEU A C 1
ATOM 2624 O O . LEU A 1 328 ? 22.513 -0.408 -25.955 1.00 86.50 328 LEU A O 1
ATOM 2628 N N . VAL A 1 329 ? 20.445 0.428 -25.715 1.00 86.31 329 VAL A N 1
ATOM 2629 C CA . VAL A 1 329 ? 20.500 1.295 -26.910 1.00 86.31 329 VAL A CA 1
ATOM 2630 C C . VAL A 1 329 ? 21.603 2.359 -26.818 1.00 86.31 329 VAL A C 1
ATOM 2632 O O . VAL A 1 329 ? 22.129 2.787 -27.845 1.00 86.31 329 VAL A O 1
ATOM 2635 N N . ARG A 1 330 ? 22.022 2.770 -25.609 1.00 82.31 330 ARG A N 1
ATOM 2636 C CA . ARG A 1 330 ? 23.188 3.664 -25.457 1.00 82.31 330 ARG A CA 1
ATOM 2637 C C . ARG A 1 330 ? 24.492 2.998 -25.908 1.00 82.31 330 ARG A C 1
ATOM 2639 O O . ARG A 1 330 ? 25.415 3.711 -26.289 1.00 82.31 330 ARG A O 1
ATOM 2646 N N . HIS A 1 331 ? 24.570 1.668 -25.859 1.00 75.94 331 HIS A N 1
ATOM 2647 C CA . HIS A 1 331 ? 25.733 0.899 -26.305 1.00 75.94 331 HIS A CA 1
ATOM 2648 C C . HIS A 1 331 ? 25.648 0.512 -27.780 1.00 75.94 331 HIS A C 1
ATOM 2650 O O . HIS A 1 331 ? 26.656 0.589 -28.479 1.00 75.94 331 HIS A O 1
ATOM 2656 N N . ASP A 1 332 ? 24.465 0.104 -28.249 1.00 77.94 332 ASP A N 1
ATOM 2657 C CA . ASP A 1 332 ? 24.218 -0.214 -29.655 1.00 77.94 332 ASP A CA 1
ATOM 2658 C C . ASP A 1 332 ? 23.018 0.576 -30.209 1.00 77.94 332 ASP A C 1
ATOM 2660 O O . ASP A 1 332 ? 21.863 0.158 -30.065 1.00 77.94 332 ASP A O 1
ATOM 2664 N N . PRO A 1 333 ? 23.279 1.697 -30.905 1.00 72.62 333 PRO A N 1
ATOM 2665 C CA . PRO A 1 333 ? 22.238 2.527 -31.502 1.00 72.62 333 PRO A CA 1
ATOM 2666 C C . PRO A 1 333 ? 21.377 1.813 -32.558 1.00 72.62 333 PRO A C 1
ATOM 2668 O O . PRO A 1 333 ? 20.299 2.306 -32.886 1.00 72.62 333 PRO A O 1
ATOM 2671 N N . HIS A 1 334 ? 21.824 0.675 -33.105 1.00 67.25 334 HIS A N 1
ATOM 2672 C CA . HIS A 1 334 ? 21.102 -0.051 -34.157 1.00 67.25 334 HIS A CA 1
ATOM 2673 C C . HIS A 1 334 ? 20.033 -1.007 -33.600 1.00 67.25 334 HIS A C 1
ATOM 2675 O O . HIS A 1 334 ? 19.177 -1.472 -34.352 1.00 67.25 334 HIS A O 1
ATOM 2681 N N . SER A 1 335 ? 20.020 -1.242 -32.283 1.00 66.94 335 SER A N 1
ATOM 2682 C CA . SER A 1 335 ? 19.115 -2.179 -31.598 1.00 66.94 335 SER A CA 1
ATOM 2683 C C . SER A 1 335 ? 17.841 -1.521 -31.026 1.00 66.94 335 SER A C 1
ATOM 2685 O O . SER A 1 335 ? 17.214 -2.036 -30.107 1.00 66.94 335 SER A O 1
ATOM 2687 N N . GLY A 1 336 ? 17.400 -0.384 -31.581 1.00 74.62 336 GLY A N 1
ATOM 2688 C CA . GLY A 1 336 ? 16.271 0.404 -31.053 1.00 74.62 336 GLY A CA 1
ATOM 2689 C C . GLY A 1 336 ? 14.867 -0.210 -31.195 1.00 74.62 336 GLY A C 1
ATOM 2690 O O . GLY A 1 336 ? 13.912 0.324 -30.628 1.00 74.62 336 GLY A O 1
ATOM 2691 N N . ASN A 1 337 ? 14.709 -1.314 -31.931 1.00 83.31 337 ASN A N 1
ATOM 2692 C CA . ASN A 1 337 ? 13.393 -1.915 -32.187 1.00 83.31 337 ASN A CA 1
ATOM 2693 C C . ASN A 1 337 ? 12.742 -2.468 -30.909 1.00 83.31 337 ASN A C 1
ATOM 2695 O O . ASN A 1 337 ? 11.561 -2.225 -30.677 1.00 83.31 337 ASN A O 1
ATOM 2699 N N . GLN A 1 338 ? 13.515 -3.127 -30.039 1.00 83.94 338 GLN A N 1
ATOM 2700 C CA . GLN A 1 338 ? 12.999 -3.687 -28.781 1.00 83.94 338 GLN A CA 1
ATOM 2701 C C . GLN A 1 338 ? 12.514 -2.585 -27.828 1.00 83.94 338 GLN A C 1
ATOM 2703 O O . GLN A 1 338 ? 11.436 -2.690 -27.241 1.00 83.94 338 GLN A O 1
ATOM 2708 N N . LEU A 1 339 ? 13.242 -1.467 -27.760 1.00 85.44 339 LEU A N 1
ATOM 2709 C CA . LEU A 1 339 ? 12.828 -0.287 -27.001 1.00 85.44 339 LEU A CA 1
ATOM 2710 C C . LEU A 1 339 ? 11.489 0.287 -27.500 1.00 85.44 339 LEU A C 1
ATOM 2712 O O . LEU A 1 339 ? 10.631 0.663 -26.692 1.00 85.44 339 LEU A O 1
ATOM 2716 N N . LEU A 1 340 ? 11.298 0.367 -28.822 1.00 85.31 340 LEU A N 1
ATOM 2717 C CA . LEU A 1 340 ? 10.040 0.824 -29.422 1.00 85.31 340 LEU A CA 1
ATOM 2718 C C . LEU A 1 340 ? 8.882 -0.131 -29.116 1.00 85.31 340 LEU A C 1
ATOM 2720 O O . LEU A 1 340 ? 7.799 0.338 -28.759 1.00 85.31 340 LEU A O 1
ATOM 2724 N N . ASP A 1 341 ? 9.116 -1.441 -29.194 1.00 88.31 341 ASP A N 1
ATOM 2725 C CA . ASP A 1 341 ? 8.108 -2.458 -28.895 1.00 88.31 341 ASP A CA 1
ATOM 2726 C C . ASP A 1 341 ? 7.636 -2.364 -27.439 1.00 88.31 341 ASP A C 1
ATOM 2728 O O . ASP A 1 341 ? 6.431 -2.295 -27.175 1.00 88.31 341 ASP A O 1
ATOM 2732 N N . VAL A 1 342 ? 8.565 -2.281 -26.479 1.00 87.62 342 VAL A N 1
ATOM 2733 C CA . VAL A 1 342 ? 8.221 -2.122 -25.055 1.00 87.62 342 VAL A CA 1
ATOM 2734 C C . VAL A 1 342 ? 7.507 -0.790 -24.804 1.00 87.62 342 VAL A C 1
ATOM 2736 O O . VAL A 1 342 ? 6.487 -0.755 -24.113 1.00 87.62 342 VAL A O 1
ATOM 2739 N N . SER A 1 343 ? 7.959 0.304 -25.427 1.00 85.56 343 SER A N 1
ATOM 2740 C CA . SER A 1 343 ? 7.290 1.612 -25.328 1.00 85.56 343 SER A CA 1
ATOM 2741 C C . SER A 1 343 ? 5.845 1.555 -25.832 1.00 85.56 343 SER A C 1
ATOM 2743 O O . SER A 1 343 ? 4.939 2.131 -25.224 1.00 85.56 343 SER A O 1
ATOM 2745 N N . MET A 1 344 ? 5.605 0.826 -26.926 1.00 87.69 344 MET A N 1
ATOM 2746 C CA . MET A 1 344 ? 4.268 0.624 -27.478 1.00 87.69 344 MET A CA 1
ATOM 2747 C C . MET A 1 344 ? 3.395 -0.243 -26.559 1.00 87.69 344 MET A C 1
ATOM 2749 O O . MET A 1 344 ? 2.223 0.083 -26.352 1.00 87.69 344 MET A O 1
ATOM 2753 N N . LYS A 1 345 ? 3.954 -1.295 -25.943 1.00 89.50 345 LYS A N 1
ATOM 2754 C CA . LYS A 1 345 ? 3.256 -2.109 -24.930 1.00 89.50 345 LYS A CA 1
ATOM 2755 C C . LYS A 1 345 ? 2.845 -1.274 -23.716 1.00 89.50 345 LYS A C 1
ATOM 2757 O O . LYS A 1 345 ? 1.679 -1.331 -23.325 1.00 89.50 345 LYS A O 1
ATOM 2762 N N . ILE A 1 346 ? 3.745 -0.451 -23.170 1.00 85.44 346 ILE A N 1
ATOM 2763 C CA . ILE A 1 346 ? 3.432 0.467 -22.060 1.00 85.44 346 ILE A CA 1
ATOM 2764 C C . ILE A 1 346 ? 2.288 1.395 -22.464 1.00 85.44 346 ILE A C 1
ATOM 2766 O O . ILE A 1 346 ? 1.284 1.488 -21.757 1.00 85.44 346 ILE A O 1
ATOM 2770 N N . LEU A 1 347 ? 2.401 2.033 -23.632 1.00 82.44 347 LEU A N 1
ATOM 2771 C CA . LEU A 1 347 ? 1.390 2.964 -24.115 1.00 82.44 347 LEU A CA 1
ATOM 2772 C C . LEU A 1 347 ? 0.022 2.291 -24.282 1.00 82.44 347 LEU A C 1
ATOM 2774 O O . LEU A 1 347 ? -0.974 2.796 -23.771 1.00 82.44 347 LEU A O 1
ATOM 2778 N N . SER A 1 348 ? -0.040 1.144 -24.961 1.00 85.12 348 SER A N 1
ATOM 2779 C CA . SER A 1 348 ? -1.294 0.403 -25.159 1.00 85.12 348 SER A CA 1
ATOM 2780 C C . SER A 1 348 ? -1.944 -0.006 -23.831 1.00 85.12 348 SER A C 1
ATOM 2782 O O . SER A 1 348 ? -3.161 0.109 -23.666 1.00 85.12 348 SER A O 1
ATOM 2784 N N . THR A 1 349 ? -1.129 -0.392 -22.849 1.00 85.38 349 THR A N 1
ATOM 2785 C CA . THR A 1 349 ? -1.581 -0.764 -21.507 1.00 85.38 349 THR A CA 1
ATOM 2786 C C . THR A 1 349 ? -2.162 0.444 -20.768 1.00 85.38 349 THR A C 1
ATOM 2788 O O . THR A 1 349 ? -3.273 0.370 -20.245 1.00 85.38 349 THR A O 1
ATOM 2791 N N . VAL A 1 350 ? -1.471 1.589 -20.781 1.00 81.38 350 VAL A N 1
ATOM 2792 C CA . VAL A 1 350 ? -1.963 2.836 -20.166 1.00 81.38 350 VAL A CA 1
ATOM 2793 C C . VAL A 1 350 ? -3.240 3.330 -20.848 1.00 81.38 350 VAL A C 1
ATOM 2795 O O . VAL A 1 350 ? -4.180 3.732 -20.163 1.00 81.38 350 VAL A O 1
ATOM 2798 N N . LEU A 1 351 ? -3.318 3.261 -22.181 1.00 77.44 351 LEU A N 1
ATOM 2799 C CA . LEU A 1 351 ? -4.526 3.628 -22.925 1.00 77.44 351 LEU A CA 1
ATOM 2800 C C . LEU A 1 351 ? -5.709 2.727 -22.564 1.00 77.44 351 LEU A C 1
ATOM 2802 O O . LEU A 1 351 ? -6.820 3.230 -22.416 1.00 77.44 351 LEU A O 1
ATOM 2806 N N . THR A 1 352 ? -5.472 1.429 -22.355 1.00 77.00 352 THR A N 1
ATOM 2807 C CA . THR A 1 352 ? -6.510 0.499 -21.885 1.00 77.00 352 THR A CA 1
ATOM 2808 C C . THR A 1 352 ? -7.063 0.952 -20.532 1.00 77.00 352 THR A C 1
ATOM 2810 O O . THR A 1 352 ? -8.275 1.002 -20.360 1.00 77.00 352 THR A O 1
ATOM 2813 N N . VAL A 1 353 ? -6.218 1.383 -19.589 1.00 72.12 353 VAL A N 1
ATOM 2814 C CA . VAL A 1 353 ? -6.688 1.929 -18.298 1.00 72.12 353 VAL A CA 1
ATOM 2815 C C . VAL A 1 353 ? -7.460 3.235 -18.480 1.00 72.12 353 VAL A C 1
ATOM 2817 O O . VAL A 1 353 ? -8.531 3.403 -17.895 1.00 72.12 353 VAL A O 1
ATOM 2820 N N . ALA A 1 354 ? -6.936 4.153 -19.296 1.00 68.00 354 ALA A N 1
ATOM 2821 C CA . ALA A 1 354 ? -7.531 5.468 -19.524 1.00 68.00 354 ALA A CA 1
ATOM 2822 C C . ALA A 1 354 ? -8.923 5.378 -20.169 1.00 68.00 354 ALA A C 1
ATOM 2824 O O . ALA A 1 354 ? -9.816 6.139 -19.811 1.00 68.00 354 ALA A O 1
ATOM 2825 N N . GLN A 1 355 ? -9.132 4.410 -21.067 1.00 68.81 355 GLN A N 1
ATOM 2826 C CA . GLN A 1 355 ? -10.442 4.123 -21.658 1.00 68.81 355 GLN A CA 1
ATOM 2827 C C . GLN A 1 355 ? -11.480 3.690 -20.621 1.00 68.81 355 GLN A C 1
ATOM 2829 O O . GLN A 1 355 ? -12.674 3.873 -20.844 1.00 68.81 355 GLN A O 1
ATOM 2834 N N . HIS A 1 356 ? -11.037 3.120 -19.499 1.00 64.19 356 HIS A N 1
ATOM 2835 C CA . HIS A 1 356 ? -11.936 2.557 -18.508 1.00 64.19 356 HIS A CA 1
ATOM 2836 C C . HIS A 1 356 ? -12.221 3.511 -17.336 1.00 64.19 356 HIS A C 1
ATOM 2838 O O . HIS A 1 356 ? -13.292 3.344 -16.756 1.00 64.19 356 HIS A O 1
ATOM 2844 N N . ARG A 1 357 ? -11.368 4.507 -16.988 1.00 59.94 357 ARG A N 1
ATOM 2845 C CA . ARG A 1 357 ? -11.651 5.535 -15.939 1.00 59.94 357 ARG A CA 1
ATOM 2846 C C . ARG A 1 357 ? -10.774 6.813 -15.985 1.00 59.94 357 ARG A C 1
ATOM 2848 O O . ARG A 1 357 ? -9.557 6.716 -16.103 1.00 59.94 357 ARG A O 1
ATOM 2855 N N . GLU A 1 358 ? -11.366 7.982 -15.683 1.00 52.12 358 GLU A N 1
ATOM 2856 C CA . GLU A 1 358 ? -10.691 9.306 -15.590 1.00 52.12 358 GLU A CA 1
ATOM 2857 C C . GLU A 1 358 ? -10.004 9.625 -14.234 1.00 52.12 358 GLU A C 1
ATOM 2859 O O . GLU A 1 358 ? -9.093 10.450 -14.191 1.00 52.12 358 GLU A O 1
ATOM 2864 N N . HIS A 1 359 ? -10.375 8.981 -13.115 1.00 45.19 359 HIS A N 1
ATOM 2865 C CA . HIS A 1 359 ? -9.958 9.417 -11.758 1.00 45.19 359 HIS A CA 1
ATOM 2866 C C . HIS A 1 359 ? -8.964 8.497 -11.022 1.00 45.19 359 HIS A C 1
ATOM 2868 O O . HIS A 1 359 ? -8.568 8.776 -9.892 1.00 45.19 359 HIS A O 1
ATOM 2874 N N . THR A 1 360 ? -8.540 7.389 -11.632 1.00 44.09 360 THR A N 1
ATOM 2875 C CA . THR A 1 360 ? -7.984 6.251 -10.873 1.00 44.09 360 THR A CA 1
ATOM 2876 C C . THR A 1 360 ? -6.465 6.261 -10.676 1.00 44.09 360 THR A C 1
ATOM 2878 O O . THR A 1 360 ? -5.945 5.517 -9.847 1.00 44.09 360 THR A O 1
ATOM 2881 N N . LEU A 1 361 ? -5.733 7.118 -11.396 1.00 46.09 361 LEU A N 1
ATOM 2882 C CA . LEU A 1 361 ? -4.266 7.194 -11.306 1.00 46.09 361 LEU A CA 1
ATOM 2883 C C . LEU A 1 361 ? -3.748 7.813 -9.989 1.00 46.09 361 LEU A C 1
ATOM 2885 O O . LEU A 1 361 ? -2.558 7.724 -9.702 1.00 46.09 361 LEU A O 1
ATOM 2889 N N . LEU A 1 362 ? -4.627 8.428 -9.190 1.00 42.00 362 LEU A N 1
ATOM 2890 C CA . LEU A 1 362 ? -4.278 9.247 -8.023 1.00 42.00 362 LEU A CA 1
ATOM 2891 C C . LEU A 1 362 ? -3.750 8.469 -6.802 1.00 42.00 362 LEU A C 1
ATOM 2893 O O . LEU A 1 362 ? -2.955 9.021 -6.049 1.00 42.00 362 LEU A O 1
ATOM 2897 N N . LEU A 1 363 ? -4.156 7.211 -6.595 1.00 39.97 363 LEU A N 1
ATOM 2898 C CA . LEU A 1 363 ? -3.922 6.499 -5.322 1.00 39.97 363 LEU A CA 1
ATOM 2899 C C . LEU A 1 363 ? -2.809 5.453 -5.312 1.00 39.97 363 LEU A C 1
ATOM 2901 O O . LEU A 1 363 ? -2.518 4.882 -4.268 1.00 39.97 363 LEU A O 1
ATOM 2905 N N . TYR A 1 364 ? -2.180 5.174 -6.448 1.00 43.81 364 TYR A N 1
ATOM 2906 C CA . TYR A 1 364 ? -1.257 4.038 -6.564 1.00 43.81 364 TYR A CA 1
ATOM 2907 C C . TYR A 1 364 ? 0.225 4.430 -6.661 1.00 43.81 364 TYR A C 1
ATOM 2909 O O . TYR A 1 364 ? 1.056 3.638 -7.114 1.00 43.81 364 TYR A O 1
ATOM 2917 N N . GLY A 1 365 ? 0.561 5.636 -6.186 1.00 40.19 365 GLY A N 1
ATOM 2918 C CA . GLY A 1 365 ? 1.943 6.122 -6.095 1.00 40.19 365 GLY A CA 1
ATOM 2919 C C . GLY A 1 365 ? 2.335 7.194 -7.114 1.00 40.19 365 GLY A C 1
ATOM 2920 O O . GLY A 1 365 ? 3.522 7.367 -7.365 1.00 40.19 365 GLY A O 1
ATOM 2921 N N . PHE A 1 366 ? 1.379 7.936 -7.684 1.00 36.28 366 PHE A N 1
ATOM 2922 C CA . PHE A 1 366 ? 1.665 9.080 -8.559 1.00 36.28 366 PHE A CA 1
ATOM 2923 C C . PHE A 1 366 ? 1.169 10.389 -7.918 1.00 36.28 366 PHE A C 1
ATOM 2925 O O . PHE A 1 366 ? 0.012 10.766 -8.109 1.00 36.28 366 PHE A O 1
ATOM 2932 N N . PRO A 1 367 ? 2.029 11.144 -7.205 1.00 35.47 367 PRO A N 1
ATOM 2933 C CA . PRO A 1 367 ? 1.652 12.411 -6.564 1.00 35.47 367 PRO A CA 1
ATOM 2934 C C . PRO A 1 367 ? 1.106 13.472 -7.537 1.00 35.47 367 PRO A C 1
ATOM 2936 O O . PRO A 1 367 ? 0.455 14.431 -7.124 1.00 35.47 367 PRO A O 1
ATOM 2939 N N . SER A 1 368 ? 1.365 13.336 -8.843 1.00 34.44 368 SER A N 1
ATOM 2940 C CA . SER A 1 368 ? 1.173 14.424 -9.806 1.00 34.44 368 SER A CA 1
ATOM 2941 C C . SER A 1 368 ? -0.265 14.636 -10.295 1.00 34.44 368 SER A C 1
ATOM 2943 O O . SER A 1 368 ? -0.522 15.692 -10.873 1.00 34.44 368 SER A O 1
ATOM 2945 N N . ALA A 1 369 ? -1.209 13.719 -10.066 1.00 36.22 369 ALA A N 1
ATOM 2946 C CA . ALA A 1 369 ? -2.600 13.929 -10.492 1.00 36.22 369 ALA A CA 1
ATOM 2947 C C . ALA A 1 369 ? -3.395 14.854 -9.541 1.00 36.22 369 ALA A C 1
ATOM 2949 O O . ALA A 1 369 ? -4.506 15.274 -9.854 1.00 36.22 369 ALA A O 1
ATOM 2950 N N . SER A 1 370 ? -2.818 15.244 -8.398 1.00 34.53 370 SER A N 1
ATOM 2951 C CA . SER A 1 370 ? -3.431 16.204 -7.466 1.00 34.53 370 SER A CA 1
ATOM 2952 C C . SER A 1 370 ? -3.489 17.641 -8.019 1.00 34.53 370 SER A C 1
ATOM 2954 O O . SER A 1 370 ? -4.277 18.458 -7.543 1.00 34.53 370 SER A O 1
ATOM 2956 N N . HIS A 1 371 ? -2.734 17.951 -9.082 1.00 34.94 371 HIS A N 1
ATOM 2957 C CA . HIS A 1 371 ? -2.706 19.286 -9.694 1.00 34.94 371 HIS A CA 1
ATOM 2958 C C . HIS A 1 371 ? -3.873 19.578 -10.652 1.00 34.94 371 HIS A C 1
ATOM 2960 O O . HIS A 1 371 ? -4.025 20.719 -11.084 1.00 34.94 371 HIS A O 1
ATOM 2966 N N . THR A 1 372 ? -4.726 18.603 -10.977 1.00 38.78 372 THR A N 1
ATOM 2967 C CA . THR A 1 372 ? -5.863 18.812 -11.894 1.00 38.78 372 THR A CA 1
ATOM 2968 C C . THR A 1 372 ? -7.198 19.054 -11.186 1.00 38.78 372 THR A C 1
ATOM 2970 O O . THR A 1 372 ? -8.225 19.165 -11.848 1.00 38.78 372 THR A O 1
ATOM 2973 N N . ARG A 1 373 ? -7.209 19.232 -9.854 1.00 35.44 373 ARG A N 1
ATOM 2974 C CA . ARG A 1 373 ? -8.434 19.543 -9.082 1.00 35.44 373 ARG A CA 1
ATOM 2975 C C . ARG A 1 373 ? -9.014 20.943 -9.371 1.00 35.44 373 ARG A C 1
ATOM 2977 O O . ARG A 1 373 ? -10.137 21.228 -8.969 1.00 35.44 373 ARG A O 1
ATOM 2984 N N . ASN A 1 374 ? -8.307 21.795 -10.122 1.00 29.83 374 ASN A N 1
ATOM 2985 C CA . ASN A 1 374 ? -8.775 23.127 -10.519 1.00 29.83 374 ASN A CA 1
ATOM 2986 C C . ASN A 1 374 ? -9.392 23.139 -11.926 1.00 29.83 374 ASN A C 1
ATOM 2988 O O . ASN A 1 374 ? -8.843 23.772 -12.822 1.00 29.83 374 ASN A O 1
ATOM 2992 N N . GLY A 1 375 ? -10.520 22.446 -12.112 1.00 29.98 375 GLY A N 1
ATOM 2993 C CA . GLY A 1 375 ? -11.626 22.826 -13.014 1.00 29.98 375 GLY A CA 1
ATOM 2994 C C . GLY A 1 375 ? -11.347 23.286 -14.457 1.00 29.98 375 GLY A C 1
ATOM 2995 O O . GLY A 1 375 ? -12.234 23.873 -15.070 1.00 29.98 375 GLY A O 1
ATOM 2996 N N . LYS A 1 376 ? -10.163 23.058 -15.028 1.00 30.12 376 LYS A N 1
ATOM 2997 C CA . LYS A 1 376 ? -9.853 23.335 -16.432 1.00 30.12 376 LYS A CA 1
ATOM 2998 C C . LYS A 1 376 ? -9.572 22.014 -17.118 1.00 30.12 376 LYS A C 1
ATOM 3000 O O . LYS A 1 376 ? -8.497 21.438 -16.977 1.00 30.12 376 LYS A O 1
ATOM 3005 N N . THR A 1 377 ? -10.572 21.550 -17.856 1.00 28.36 377 THR A N 1
ATOM 3006 C CA . THR A 1 377 ? -10.429 20.498 -18.854 1.00 28.36 377 THR A CA 1
ATOM 3007 C C . THR A 1 377 ? -9.292 20.880 -19.799 1.00 28.36 377 THR A C 1
ATOM 3009 O O . THR A 1 377 ? -9.335 21.918 -20.462 1.00 28.36 377 THR A O 1
ATOM 3012 N N . LEU A 1 378 ? -8.239 20.062 -19.845 1.00 31.64 378 LEU A N 1
ATOM 3013 C CA . LEU A 1 378 ? -7.278 20.139 -20.939 1.00 31.64 378 LEU A CA 1
ATOM 3014 C C . LEU A 1 378 ? -8.038 19.740 -22.212 1.00 31.64 378 LEU A C 1
ATOM 3016 O O . LEU A 1 378 ? -8.596 18.641 -22.253 1.00 31.64 378 LEU A O 1
ATOM 3020 N N . PRO A 1 379 ? -8.115 20.606 -23.238 1.00 31.25 379 PRO A N 1
ATOM 3021 C CA . PRO A 1 379 ? -8.796 20.267 -24.474 1.00 31.25 379 PRO A CA 1
ATOM 3022 C C . PRO A 1 379 ? -7.981 19.189 -25.194 1.00 31.25 379 PRO A C 1
ATOM 3024 O O . PRO A 1 379 ? -6.972 19.467 -25.841 1.00 31.25 379 PRO A O 1
ATOM 3027 N N . TYR A 1 380 ? -8.409 17.937 -25.054 1.00 36.59 380 TYR A N 1
ATOM 3028 C CA . TYR A 1 380 ? -7.808 16.802 -25.736 1.00 36.59 380 TYR A CA 1
ATOM 3029 C C . TYR A 1 380 ? -8.278 16.772 -27.197 1.00 36.59 380 TYR A C 1
ATOM 3031 O O . TYR A 1 380 ? -9.376 16.321 -27.516 1.00 36.59 380 TYR A O 1
ATOM 3039 N N . LYS A 1 381 ? -7.430 17.272 -28.100 1.00 36.41 381 LYS A N 1
ATOM 3040 C CA . LYS A 1 381 ? -7.476 16.980 -29.540 1.00 36.41 381 LYS A CA 1
ATOM 3041 C C . LYS A 1 381 ? -6.088 16.493 -29.948 1.00 36.41 381 LYS A C 1
ATOM 3043 O O . LYS A 1 381 ? -5.145 17.275 -30.027 1.00 36.41 381 LYS A O 1
ATOM 3048 N N . GLY A 1 382 ? -5.951 15.178 -30.093 1.00 35.66 382 GLY A N 1
ATOM 3049 C CA . GLY A 1 382 ? -4.665 14.498 -30.214 1.00 35.66 382 GLY A CA 1
ATOM 3050 C C . GLY A 1 382 ? -3.915 14.785 -31.518 1.00 35.66 382 GLY A C 1
ATOM 3051 O O . GLY A 1 382 ? -4.440 14.590 -32.609 1.00 35.66 382 GLY A O 1
ATOM 3052 N N . ALA A 1 383 ? -2.640 15.147 -31.377 1.00 35.16 383 ALA A N 1
ATOM 3053 C CA . ALA A 1 383 ? -1.587 14.873 -32.348 1.00 35.16 383 ALA A CA 1
ATOM 3054 C C . ALA A 1 383 ? -0.501 14.042 -31.643 1.00 35.16 383 ALA A C 1
ATOM 3056 O O . ALA A 1 383 ? -0.160 14.312 -30.490 1.00 35.16 383 ALA A O 1
ATOM 3057 N N . ARG A 1 384 ? 0.049 13.037 -32.338 1.00 37.62 384 ARG A N 1
ATOM 3058 C CA . ARG A 1 384 ? 1.024 12.025 -31.863 1.00 37.62 384 ARG A CA 1
ATOM 3059 C C . ARG A 1 384 ? 2.193 12.594 -31.035 1.00 37.62 384 ARG A C 1
ATOM 3061 O O . ARG A 1 384 ? 2.665 11.933 -30.118 1.00 37.62 384 ARG A O 1
ATOM 3068 N N . GLY A 1 385 ? 2.616 13.832 -31.308 1.00 32.50 385 GLY A N 1
ATOM 3069 C CA . GLY A 1 385 ? 3.677 14.522 -30.564 1.00 32.50 385 GLY A CA 1
ATOM 3070 C C . GLY A 1 385 ? 3.308 14.932 -29.131 1.00 32.50 385 GLY A C 1
ATOM 3071 O O . GLY A 1 385 ? 4.176 14.929 -28.265 1.00 32.50 385 GLY A O 1
ATOM 3072 N N . ALA A 1 386 ? 2.034 15.224 -28.844 1.00 37.12 386 ALA A N 1
ATOM 3073 C CA . ALA A 1 386 ? 1.583 15.538 -27.485 1.00 37.12 386 ALA A CA 1
ATOM 3074 C C . ALA A 1 386 ? 1.591 14.289 -26.593 1.00 37.12 386 ALA A C 1
ATOM 3076 O O . ALA A 1 386 ? 1.985 14.359 -25.440 1.00 37.12 386 ALA A O 1
ATOM 3077 N N . LEU A 1 387 ? 1.260 13.133 -27.167 1.00 38.31 387 LEU A N 1
ATOM 3078 C CA . LEU A 1 387 ? 1.253 11.850 -26.471 1.00 38.31 387 LEU A CA 1
ATOM 3079 C C . LEU A 1 387 ? 2.678 11.382 -26.135 1.00 38.31 387 LEU A C 1
ATOM 3081 O O . LEU A 1 387 ? 2.939 10.945 -25.021 1.00 38.31 387 LEU A O 1
ATOM 3085 N N . ILE A 1 388 ? 3.623 11.565 -27.063 1.00 39.94 388 ILE A N 1
ATOM 3086 C CA . ILE A 1 388 ? 5.053 11.330 -26.809 1.00 39.94 388 ILE A CA 1
ATOM 3087 C C . ILE A 1 388 ? 5.560 12.278 -25.720 1.00 39.94 388 ILE A C 1
ATOM 3089 O O . ILE A 1 388 ? 6.243 11.835 -24.806 1.00 39.94 388 ILE A O 1
ATOM 3093 N N . ARG A 1 389 ? 5.174 13.559 -25.760 1.00 41.19 389 ARG A N 1
ATOM 3094 C CA . ARG A 1 389 ? 5.521 14.523 -24.709 1.00 41.19 389 ARG A CA 1
ATOM 3095 C C . ARG A 1 389 ? 4.947 14.114 -23.353 1.00 41.19 389 ARG A C 1
ATOM 3097 O O . ARG A 1 389 ? 5.663 14.194 -22.367 1.00 41.19 389 ARG A O 1
ATOM 3104 N N . ASP A 1 390 ? 3.703 13.657 -23.293 1.00 39.62 390 ASP A N 1
ATOM 3105 C CA . ASP A 1 390 ? 3.044 13.310 -22.034 1.00 39.62 390 ASP A CA 1
ATOM 3106 C C . ASP A 1 390 ? 3.584 11.989 -21.457 1.00 39.62 390 ASP A C 1
ATOM 3108 O O . ASP A 1 390 ? 3.760 11.890 -20.246 1.00 39.62 390 ASP A O 1
ATOM 3112 N N . VAL A 1 391 ? 3.967 11.024 -22.305 1.00 42.44 391 VAL A N 1
ATOM 3113 C CA . VAL A 1 391 ? 4.707 9.815 -21.896 1.00 42.44 391 VAL A CA 1
ATOM 3114 C C . VAL A 1 391 ? 6.130 10.165 -21.461 1.00 42.44 391 VAL A C 1
ATOM 3116 O O . VAL A 1 391 ? 6.568 9.680 -20.427 1.00 42.44 391 VAL A O 1
ATOM 3119 N N . SER A 1 392 ? 6.835 11.055 -22.166 1.00 38.19 392 SER A N 1
ATOM 3120 C CA . SER A 1 392 ? 8.168 11.522 -21.762 1.00 38.19 392 SER A CA 1
ATOM 3121 C C . SER A 1 392 ? 8.141 12.332 -20.464 1.00 38.19 392 SER A C 1
ATOM 3123 O O . SER A 1 392 ? 9.054 12.214 -19.654 1.00 38.19 392 SER A O 1
ATOM 3125 N N . VAL A 1 393 ? 7.089 13.121 -20.228 1.00 40.81 393 VAL A N 1
ATOM 3126 C CA . VAL A 1 393 ? 6.847 13.825 -18.959 1.00 40.81 393 VAL A CA 1
ATOM 3127 C C . VAL A 1 393 ? 6.464 12.832 -17.860 1.00 40.81 393 VAL A C 1
ATOM 3129 O O . VAL A 1 393 ? 6.921 12.981 -16.732 1.00 40.81 393 VAL A O 1
ATOM 3132 N N . PHE A 1 394 ? 5.689 11.792 -18.173 1.00 41.81 394 PHE A N 1
ATOM 3133 C CA . PHE A 1 394 ? 5.358 10.702 -17.252 1.00 41.81 394 PHE A CA 1
ATOM 3134 C C . PHE A 1 394 ? 6.604 9.895 -16.845 1.00 41.81 394 PHE A C 1
ATOM 3136 O O . PHE A 1 394 ? 6.811 9.657 -15.658 1.00 41.81 394 PHE A O 1
ATOM 3143 N N . THR A 1 395 ? 7.492 9.566 -17.790 1.00 38.62 395 THR A N 1
ATOM 3144 C CA . THR A 1 395 ? 8.763 8.873 -17.517 1.00 38.62 395 THR A CA 1
ATOM 3145 C C . THR A 1 395 ? 9.783 9.774 -16.822 1.00 38.62 395 THR A C 1
ATOM 3147 O O . THR A 1 395 ? 10.454 9.327 -15.902 1.00 38.62 395 THR A O 1
ATOM 3150 N N . SER A 1 396 ? 9.863 11.057 -17.195 1.00 32.81 396 SER A N 1
ATOM 3151 C CA . SER A 1 396 ? 10.726 12.052 -16.536 1.00 32.81 396 SER A CA 1
ATOM 3152 C C . SER A 1 396 ? 10.305 12.307 -15.087 1.00 32.81 396 SER A C 1
ATOM 3154 O O . SER A 1 396 ? 11.159 12.526 -14.231 1.00 32.81 396 SER A O 1
ATOM 3156 N N . ARG A 1 397 ? 9.000 12.256 -14.788 1.00 32.91 397 ARG A N 1
ATOM 3157 C CA . ARG A 1 397 ? 8.470 12.447 -13.429 1.00 32.91 397 ARG A CA 1
ATOM 3158 C C . ARG A 1 397 ? 8.539 11.204 -12.550 1.00 32.91 397 ARG A C 1
ATOM 3160 O O . ARG A 1 397 ? 8.515 11.354 -11.335 1.00 32.91 397 ARG A O 1
ATOM 3167 N N . LEU A 1 398 ? 8.672 10.015 -13.136 1.00 33.44 398 LEU A N 1
ATOM 3168 C CA . LEU A 1 398 ? 9.083 8.809 -12.409 1.00 33.44 398 LEU A CA 1
ATOM 3169 C C . LEU A 1 398 ? 10.541 8.909 -11.928 1.00 33.44 398 LEU A C 1
ATOM 3171 O O . LEU A 1 398 ? 10.849 8.435 -10.843 1.00 33.44 398 LEU A O 1
ATOM 3175 N N . GLU A 1 399 ? 11.411 9.588 -12.683 1.00 34.16 399 GLU A N 1
ATOM 3176 C CA . GLU A 1 399 ? 12.817 9.828 -12.309 1.00 34.16 399 GLU A CA 1
ATOM 3177 C C . GLU A 1 399 ? 12.991 10.950 -11.268 1.00 34.16 399 GLU A C 1
ATOM 3179 O O . GLU A 1 399 ? 14.012 11.001 -10.596 1.00 34.16 399 GLU A O 1
ATOM 3184 N N . THR A 1 400 ? 12.008 11.845 -11.096 1.00 27.59 400 THR A N 1
ATOM 3185 C CA . THR A 1 400 ? 12.086 12.967 -10.131 1.00 27.59 400 THR A CA 1
ATOM 3186 C C . THR A 1 400 ? 11.530 12.641 -8.738 1.00 27.59 400 THR A C 1
ATOM 3188 O O . THR A 1 400 ? 11.419 13.538 -7.905 1.00 27.59 400 THR A O 1
ATOM 3191 N N . ILE A 1 401 ? 11.168 11.378 -8.478 1.00 27.64 401 ILE A N 1
ATOM 3192 C CA . ILE A 1 401 ? 10.778 10.866 -7.148 1.00 27.64 401 ILE A CA 1
ATOM 3193 C C . ILE A 1 401 ? 11.952 10.056 -6.558 1.00 27.64 401 ILE A C 1
ATOM 3195 O O . ILE A 1 401 ? 11.775 8.956 -6.041 1.00 27.64 401 ILE A O 1
ATOM 3199 N N . SER A 1 402 ? 13.169 10.598 -6.677 1.00 27.23 402 SER A N 1
ATOM 3200 C CA . SER A 1 402 ? 14.328 10.212 -5.860 1.00 27.23 402 SER A CA 1
ATOM 3201 C C . SER A 1 402 ? 14.524 11.219 -4.739 1.00 27.23 402 SER A C 1
ATOM 3203 O O . SER A 1 402 ? 14.606 12.424 -5.088 1.00 27.23 402 SER A O 1
#